Protein AF-A0A970PAF1-F1 (afdb_monomer_lite)

Secondary structure (DSSP, 8-state):
-------------------PPPP-SSSTT---EETTEETTEEEEPPTT---EEEEEES--SSSSEEEEEEESS--SS-EEEEE-TTS--BB-TTSEEEEEEEEEEEEEEEEEEEEEEEE-PPPTT-SS--EEEEEEEEEEEEEEEEEEEEEEEEPPSS--EEEEEEEEESSEEEEEEEEEEEE-BPPPPPPPEEE-GGG--EEES-EEEEETTEEEEEPPTT-S-EEEEEE--SPSEEEEEEEEEE--SSS-EEEEEEETTEEEEEEEE---TTS---TT-EEEEEEEEEEE-TT-EEEEEEE--TT---EEEEEEEEEEE---SPPPPTTTSPPPPS-----SHHHHHHHHHHHHHHHHHHHHHHHHHHHHHHHT--SHHHHHHHHHHHHHHHHHHH-S-GGGS------EEEEEEE-SSEEEEEEEEEEETTEEEEEEEEEESSSPSS--EEEEPP-S-TTGGGSHHHHHHHHHHHHTT-EEEEEPPTTSGGGPPPSS--GGGGGGS----

Structure (mmCIF, N/CA/C/O backbone):
data_AF-A0A970PAF1-F1
#
_entry.id   AF-A0A970PAF1-F1
#
loop_
_atom_site.group_PDB
_atom_site.id
_atom_site.type_symbol
_atom_site.label_atom_id
_atom_site.label_alt_id
_atom_site.label_comp_id
_atom_site.label_asym_id
_atom_site.label_entity_id
_atom_site.label_seq_id
_atom_site.pdbx_PDB_ins_code
_atom_site.Cartn_x
_atom_site.Cartn_y
_atom_site.Cartn_z
_atom_site.occupancy
_atom_site.B_iso_or_equiv
_atom_site.auth_seq_id
_atom_site.auth_comp_id
_atom_site.auth_asym_id
_atom_site.auth_atom_id
_atom_site.pdbx_PDB_model_num
ATOM 1 N N . MET A 1 1 ? -31.181 55.562 -46.066 1.00 35.09 1 MET A N 1
ATOM 2 C CA . MET A 1 1 ? -31.721 56.256 -44.875 1.00 35.09 1 MET A CA 1
ATOM 3 C C . MET A 1 1 ? -31.816 55.225 -43.765 1.00 35.09 1 MET A C 1
ATOM 5 O O . MET A 1 1 ? -32.251 54.121 -44.051 1.00 35.09 1 MET A O 1
ATOM 9 N N . LEU A 1 2 ? -31.277 55.556 -42.592 1.00 33.41 2 LEU A N 1
ATOM 10 C CA . LEU A 1 2 ? -30.880 54.655 -41.505 1.00 33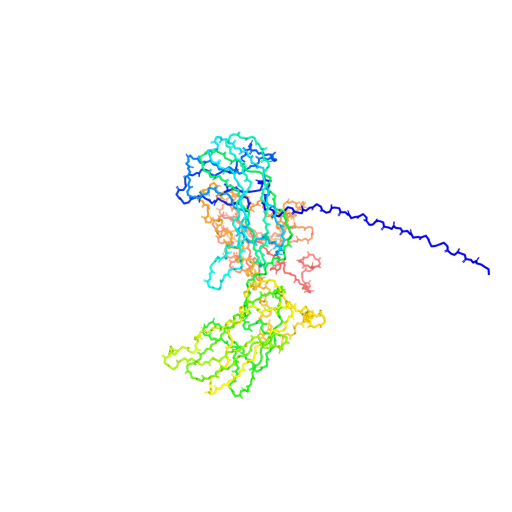.41 2 LEU A CA 1
ATOM 11 C C . LEU A 1 2 ? -31.911 53.567 -41.145 1.00 33.41 2 LEU A C 1
ATOM 13 O O . LEU A 1 2 ? -33.061 53.886 -40.860 1.00 33.41 2 LEU A O 1
ATOM 17 N N . LEU A 1 3 ? -31.452 52.315 -41.040 1.00 27.91 3 LEU A N 1
ATOM 18 C CA . LEU A 1 3 ? -32.060 51.305 -40.171 1.00 27.91 3 LEU A CA 1
ATOM 19 C C . LEU A 1 3 ? -31.086 51.040 -39.018 1.00 27.91 3 LEU A C 1
ATOM 21 O O . LEU A 1 3 ? -30.041 50.420 -39.203 1.00 27.91 3 LEU A O 1
ATOM 25 N N . SER A 1 4 ? -31.424 51.557 -37.841 1.00 29.50 4 SER A N 1
ATOM 26 C CA . SER A 1 4 ? -30.737 51.264 -36.586 1.00 29.50 4 SER A CA 1
ATOM 27 C C . SER A 1 4 ? -31.161 49.876 -36.101 1.00 29.50 4 SER A C 1
ATOM 29 O O . SER A 1 4 ? -32.303 49.697 -35.680 1.00 29.50 4 SER A O 1
ATOM 31 N N . LEU A 1 5 ? -30.259 48.893 -36.167 1.00 28.88 5 LEU A N 1
ATOM 32 C CA . LEU A 1 5 ? -30.420 47.621 -35.462 1.00 28.88 5 LEU A CA 1
ATOM 33 C C . LEU A 1 5 ? -30.084 47.835 -33.981 1.00 28.88 5 LEU A C 1
ATOM 35 O O . LEU A 1 5 ? -28.961 48.191 -33.631 1.00 28.88 5 LEU A O 1
ATOM 39 N N . ILE A 1 6 ? -31.070 47.609 -33.118 1.00 31.86 6 ILE A N 1
ATOM 40 C CA . ILE A 1 6 ? -30.906 47.542 -31.666 1.00 31.86 6 ILE A CA 1
ATOM 41 C C . ILE A 1 6 ? -30.311 46.165 -31.342 1.00 31.86 6 ILE A C 1
ATOM 43 O O . ILE A 1 6 ? -30.989 45.151 -31.494 1.00 31.86 6 ILE A O 1
ATOM 47 N N . LEU A 1 7 ? -29.046 46.120 -30.912 1.00 28.12 7 LEU A N 1
ATOM 48 C CA . LEU A 1 7 ? -28.458 44.934 -30.286 1.00 28.12 7 LEU A CA 1
ATOM 49 C C . LEU A 1 7 ? -28.877 44.912 -28.810 1.00 28.12 7 LEU A C 1
ATOM 51 O O . LEU A 1 7 ? -28.454 45.758 -28.024 1.00 28.12 7 LEU A O 1
ATOM 55 N N . ILE A 1 8 ? -29.713 43.946 -28.435 1.00 32.09 8 ILE A N 1
ATOM 56 C CA . ILE A 1 8 ? -29.994 43.622 -27.035 1.00 32.09 8 ILE A CA 1
ATOM 57 C C . ILE A 1 8 ? -28.839 42.744 -26.548 1.00 32.09 8 ILE A C 1
ATOM 59 O O . ILE A 1 8 ? -28.762 41.566 -26.890 1.00 32.09 8 ILE A O 1
ATOM 63 N N . ALA A 1 9 ? -27.920 43.323 -25.777 1.00 30.41 9 ALA A N 1
ATOM 64 C CA . ALA A 1 9 ? -26.940 42.559 -25.018 1.00 30.41 9 ALA A CA 1
ATOM 65 C C . ALA A 1 9 ? -27.649 41.937 -23.804 1.00 30.41 9 ALA A C 1
ATOM 67 O O . ALA A 1 9 ? -27.965 42.625 -22.835 1.00 30.41 9 ALA A O 1
ATOM 68 N N . ALA A 1 10 ? -27.943 40.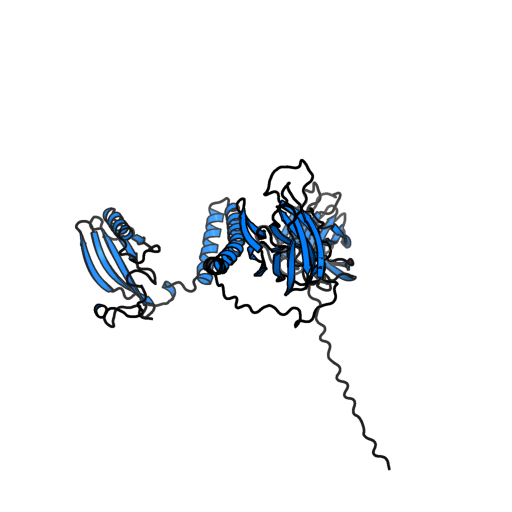639 -23.876 1.00 31.59 10 ALA A N 1
ATOM 69 C CA . ALA A 1 10 ? -28.360 39.865 -22.717 1.00 31.59 10 ALA A CA 1
ATOM 70 C C . ALA A 1 10 ? -27.118 39.563 -21.865 1.00 31.59 10 ALA A C 1
ATOM 72 O O . ALA A 1 10 ? -26.322 38.688 -22.204 1.00 31.59 10 ALA A O 1
ATOM 73 N N . CYS A 1 11 ? -26.934 40.305 -20.773 1.00 28.05 11 CYS A N 1
ATOM 74 C CA . CYS A 1 11 ? -26.001 39.925 -19.718 1.00 28.05 11 CYS A CA 1
ATOM 75 C C . CYS A 1 11 ? -26.551 38.679 -19.017 1.00 28.05 11 CYS A C 1
ATOM 77 O O . CYS A 1 11 ? -27.437 38.778 -18.171 1.00 28.05 11 CYS A O 1
ATOM 79 N N . VAL A 1 12 ? -26.034 37.506 -19.375 1.00 34.06 12 VAL A N 1
ATOM 80 C CA . VAL A 1 12 ? -26.162 36.312 -18.540 1.00 34.06 12 VAL A CA 1
ATOM 81 C C . VAL A 1 12 ? -25.125 36.466 -17.432 1.00 34.06 12 VAL A C 1
ATOM 83 O O . VAL A 1 12 ? -23.941 36.209 -17.639 1.00 34.06 12 VAL A O 1
ATOM 86 N N . ALA A 1 13 ? -25.553 36.971 -16.276 1.00 34.78 13 ALA A N 1
ATOM 87 C CA . ALA A 1 13 ? -24.777 36.819 -15.056 1.00 34.78 13 ALA A CA 1
ATOM 88 C C . ALA A 1 13 ? -24.751 35.319 -14.743 1.00 34.78 13 ALA A C 1
ATOM 90 O O . ALA A 1 13 ? -25.791 34.724 -14.464 1.00 34.78 13 ALA A O 1
ATOM 91 N N . ALA A 1 14 ? -23.584 34.696 -14.885 1.00 35.47 14 ALA A N 1
ATOM 92 C CA . ALA A 1 14 ? -23.365 33.362 -14.361 1.00 35.47 14 ALA A CA 1
ATOM 93 C C . ALA A 1 14 ? -23.432 33.464 -12.834 1.00 35.47 14 ALA A C 1
ATOM 95 O O . ALA A 1 14 ? -22.587 34.121 -12.225 1.00 35.47 14 ALA A O 1
ATOM 96 N N . ASP A 1 15 ? -24.453 32.855 -12.232 1.00 36.78 15 ASP A N 1
ATOM 97 C CA . ASP A 1 15 ? -24.462 32.569 -10.801 1.00 36.78 15 ASP A CA 1
ATOM 98 C C . ASP A 1 15 ? -23.260 31.664 -10.517 1.00 36.78 15 ASP A C 1
ATOM 100 O O . ASP A 1 15 ? -23.270 30.466 -10.808 1.00 36.78 15 ASP A O 1
ATOM 104 N N . ALA A 1 16 ? -22.185 32.250 -9.995 1.00 40.53 16 ALA A N 1
ATOM 105 C CA . ALA A 1 16 ? -21.114 31.485 -9.391 1.00 40.53 16 ALA A CA 1
ATOM 106 C C . ALA A 1 16 ? -21.696 30.846 -8.126 1.00 40.53 16 ALA A C 1
ATOM 108 O O . ALA A 1 16 ? -21.887 31.521 -7.114 1.00 40.53 16 ALA A O 1
ATOM 109 N N . GLN A 1 17 ? -22.020 29.552 -8.190 1.00 39.22 17 GLN A N 1
ATOM 110 C CA . GLN A 1 17 ? -22.226 28.759 -6.985 1.00 39.22 17 GLN A CA 1
ATOM 111 C C . GLN A 1 17 ? -20.985 28.937 -6.109 1.00 39.22 17 GLN A C 1
ATOM 113 O O . GLN A 1 17 ? -19.881 28.559 -6.500 1.00 39.22 17 GLN A O 1
ATOM 118 N N . VAL A 1 18 ? -21.166 29.543 -4.937 1.00 43.44 18 VAL A N 1
ATOM 119 C CA . VAL A 1 18 ? -20.154 29.551 -3.884 1.00 43.44 18 VAL A CA 1
ATOM 120 C C . VAL A 1 18 ? -20.000 28.099 -3.447 1.00 43.44 18 VAL A C 1
ATOM 122 O O . VAL A 1 18 ? -20.829 27.574 -2.710 1.00 43.44 18 VAL A O 1
ATOM 125 N N . VAL A 1 19 ? -18.996 27.415 -3.991 1.00 50.31 19 VAL A N 1
ATOM 126 C CA . VAL A 1 19 ? -18.587 26.097 -3.509 1.00 50.31 19 VAL A CA 1
ATOM 127 C C . VAL A 1 19 ? -17.998 26.334 -2.126 1.00 50.31 19 VAL A C 1
ATOM 129 O O . VAL A 1 19 ? -16.992 27.034 -2.004 1.00 50.31 19 VAL A O 1
ATOM 132 N N . GLU A 1 20 ? -18.652 25.825 -1.082 1.00 60.81 20 GLU A N 1
ATOM 133 C CA . GLU A 1 20 ? -18.074 25.898 0.257 1.00 60.81 20 GLU A CA 1
ATOM 134 C C . GLU A 1 20 ? -16.728 25.161 0.262 1.00 60.81 20 GLU A C 1
ATOM 136 O O . GLU A 1 20 ? -16.630 24.058 -0.290 1.00 60.81 20 GLU A O 1
ATOM 141 N N . PRO A 1 21 ? -15.673 25.768 0.827 1.00 73.19 21 PRO A N 1
ATOM 142 C CA . PRO A 1 21 ? -14.362 25.149 0.851 1.00 73.19 21 PRO A CA 1
ATOM 143 C C . PRO A 1 21 ? -14.416 23.831 1.635 1.00 73.19 21 PRO A C 1
ATOM 145 O O . PRO A 1 21 ? -14.921 23.768 2.753 1.00 73.19 21 PRO A O 1
ATOM 148 N N . GLN A 1 22 ? -13.901 22.763 1.027 1.00 87.56 22 GLN A N 1
ATOM 149 C CA . GLN A 1 22 ? -13.866 21.433 1.627 1.00 87.56 22 GLN A CA 1
ATOM 150 C C . GLN A 1 22 ? -12.926 21.415 2.841 1.00 87.56 22 GLN A C 1
ATOM 152 O O . GLN A 1 22 ? -11.765 21.805 2.733 1.00 87.56 22 GLN A O 1
ATOM 157 N N . ASN A 1 23 ? -13.401 20.893 3.975 1.00 93.44 23 ASN A N 1
ATOM 158 C CA . ASN A 1 23 ? -12.548 20.619 5.129 1.00 93.44 23 ASN A CA 1
ATOM 159 C C . ASN A 1 23 ? -11.647 19.403 4.855 1.00 93.44 23 ASN A C 1
ATOM 161 O O . ASN A 1 23 ? -12.138 18.301 4.605 1.00 93.44 23 ASN A O 1
ATOM 165 N N . LEU A 1 24 ? -10.332 19.611 4.917 1.00 92.81 24 LEU A N 1
ATOM 166 C CA . LEU A 1 24 ? -9.303 18.600 4.664 1.00 92.81 24 LEU A CA 1
ATOM 167 C C . LEU A 1 24 ? -8.812 17.901 5.940 1.00 92.81 24 LEU A C 1
ATOM 169 O O . LEU A 1 24 ? -8.010 16.971 5.855 1.00 92.81 24 LEU A O 1
ATOM 173 N N . ALA A 1 25 ? -9.252 18.337 7.124 1.00 92.00 25 ALA A N 1
ATOM 174 C CA . ALA A 1 25 ? -8.887 17.686 8.376 1.00 92.00 25 ALA A CA 1
ATOM 175 C C . ALA A 1 25 ? -9.550 16.296 8.465 1.00 92.00 25 ALA A C 1
ATOM 177 O O . ALA A 1 25 ? -10.761 16.178 8.256 1.00 92.00 25 ALA A O 1
ATOM 178 N N . PRO A 1 26 ? -8.798 15.230 8.789 1.00 85.62 26 PRO A N 1
ATOM 179 C CA . PRO A 1 26 ? -9.367 13.900 8.926 1.00 85.62 26 PRO A CA 1
ATOM 180 C C . PRO A 1 26 ? -10.181 13.825 10.218 1.00 85.62 26 PRO A C 1
ATOM 182 O O . PRO A 1 26 ? -9.762 14.376 11.231 1.00 85.62 26 PRO A O 1
ATOM 185 N N . ASN A 1 27 ? -11.317 13.120 10.200 1.00 88.81 27 ASN A N 1
ATOM 186 C CA . ASN A 1 27 ? -12.163 12.899 11.384 1.00 88.81 27 ASN A CA 1
ATOM 187 C C . ASN A 1 27 ? -12.368 14.171 12.253 1.00 88.81 27 ASN A C 1
ATOM 189 O O . ASN A 1 27 ? -12.032 14.167 13.437 1.00 88.81 27 ASN A O 1
ATOM 193 N N . PRO A 1 28 ? -12.864 15.278 11.666 1.00 91.56 28 PRO A N 1
ATOM 194 C CA . PRO A 1 28 ? -12.757 16.619 12.249 1.00 91.56 28 PRO A CA 1
ATOM 195 C C . PRO A 1 28 ? -13.546 16.819 13.551 1.00 91.56 28 PRO A C 1
ATOM 197 O O . PRO A 1 28 ? -13.142 17.631 14.377 1.00 91.56 28 PRO A O 1
ATOM 200 N N . SER A 1 29 ? -14.647 16.084 13.734 1.00 91.38 29 SER A N 1
ATOM 201 C CA . SER A 1 29 ? -15.485 16.103 14.945 1.00 91.38 29 SER A CA 1
ATOM 202 C C . SER A 1 29 ? -15.212 14.926 15.888 1.00 91.38 29 SER A C 1
ATOM 204 O O . SER A 1 29 ? -15.973 14.681 16.813 1.00 91.38 29 SER A O 1
ATOM 206 N N . PHE A 1 30 ? -14.200 14.103 15.595 1.00 95.06 30 PHE A N 1
ATOM 207 C CA . PHE A 1 30 ? -13.780 12.979 16.440 1.00 95.06 30 PHE A CA 1
ATOM 208 C C . PHE A 1 30 ? -14.848 11.916 16.746 1.00 95.06 30 PHE A C 1
ATOM 210 O O . PHE A 1 30 ? -14.693 11.148 17.690 1.00 95.06 30 PHE A O 1
ATOM 217 N N . GLU A 1 31 ? -15.914 11.809 15.952 1.00 90.75 31 GLU A N 1
ATOM 218 C CA . GLU A 1 31 ? -16.998 10.841 16.198 1.00 90.75 31 GLU A CA 1
ATOM 219 C C . GLU A 1 31 ? -16.647 9.414 15.752 1.00 90.75 31 GLU A C 1
ATOM 221 O O . GLU A 1 31 ? -17.333 8.453 16.110 1.00 90.75 31 GLU A O 1
ATOM 226 N N . HIS A 1 32 ? -15.579 9.258 14.968 1.00 78.25 32 HIS A N 1
ATOM 227 C CA . HIS A 1 32 ? -15.126 7.968 14.460 1.00 78.25 32 HIS A CA 1
ATOM 228 C C . HIS A 1 32 ? -13.860 7.506 15.181 1.00 78.25 32 HIS A C 1
ATOM 230 O O . HIS A 1 32 ? -12.921 8.274 15.384 1.00 78.25 32 HIS A O 1
ATOM 236 N N . GLY A 1 33 ? -13.817 6.234 15.553 1.00 70.75 33 GLY A N 1
ATOM 237 C CA . GLY A 1 33 ? -12.705 5.655 16.291 1.00 70.75 33 GLY A CA 1
ATOM 238 C C . GLY A 1 33 ? -13.007 4.237 16.739 1.00 70.75 33 GLY A C 1
ATOM 239 O O . GLY A 1 33 ? -14.072 3.684 16.450 1.00 70.75 33 GLY A O 1
ATOM 240 N N . ASP A 1 34 ? -12.057 3.653 17.452 1.00 67.56 34 ASP A N 1
ATOM 241 C CA . ASP A 1 34 ? -12.198 2.349 18.083 1.00 67.56 34 ASP A CA 1
ATOM 242 C C . ASP A 1 34 ? -11.792 2.421 19.564 1.00 67.56 34 ASP A C 1
ATOM 244 O O . ASP A 1 34 ? -11.600 3.495 20.134 1.00 67.56 34 ASP A O 1
ATOM 248 N N . ARG A 1 35 ? -11.675 1.269 20.229 1.00 64.75 35 ARG A N 1
ATOM 249 C CA . ARG A 1 35 ? -11.321 1.216 21.657 1.00 64.75 35 ARG A CA 1
ATOM 250 C C . ARG A 1 35 ? -9.945 1.810 21.995 1.00 64.75 35 ARG A C 1
ATOM 252 O O . ARG A 1 35 ? -9.664 2.001 23.172 1.00 64.75 35 ARG A O 1
ATOM 259 N N . TYR A 1 36 ? -9.086 2.035 21.003 1.00 68.25 36 TYR A N 1
ATOM 260 C CA . TYR A 1 36 ? -7.752 2.603 21.172 1.00 68.25 36 TYR A CA 1
ATOM 261 C C . TYR A 1 36 ? -7.722 4.120 20.963 1.00 68.25 36 TYR A C 1
ATOM 263 O O . TYR A 1 36 ? -6.710 4.739 21.286 1.00 68.25 36 TYR A O 1
ATOM 271 N N . GLY A 1 37 ? -8.808 4.722 20.466 1.00 78.44 37 GLY A N 1
ATOM 272 C CA . GLY A 1 37 ? -8.916 6.166 20.295 1.00 78.44 37 GLY A CA 1
ATOM 273 C C . GLY A 1 37 ? -9.568 6.594 18.975 1.00 78.44 37 GLY A C 1
ATOM 274 O O . GLY A 1 37 ? -10.166 5.776 18.268 1.00 78.44 37 GLY A O 1
ATOM 275 N N . PRO A 1 38 ? -9.463 7.890 18.637 1.00 85.12 38 PRO A N 1
ATOM 276 C CA . PRO A 1 38 ? -10.045 8.463 17.428 1.00 85.12 38 PRO A CA 1
ATOM 277 C C . PRO A 1 38 ? -9.339 7.940 16.170 1.00 85.12 38 PRO A C 1
ATOM 279 O O . PRO A 1 38 ? -8.114 7.830 16.115 1.00 85.12 38 PRO A O 1
ATOM 282 N N . SER A 1 39 ? -10.093 7.673 15.104 1.00 78.00 39 SER A N 1
ATOM 283 C CA . SER A 1 39 ? -9.499 7.357 13.802 1.00 78.00 39 SER A CA 1
ATOM 284 C C . SER A 1 39 ? -8.684 8.544 13.277 1.00 78.00 39 SER A C 1
ATOM 286 O O . SER A 1 39 ? -9.114 9.692 13.398 1.00 78.00 39 SER A O 1
ATOM 288 N N . SER A 1 40 ? -7.532 8.257 12.663 1.00 82.25 40 SER A N 1
ATOM 289 C CA . SER A 1 40 ? -6.645 9.229 11.995 1.00 82.25 40 SER A CA 1
ATOM 290 C C . SER A 1 40 ? -5.998 10.294 12.889 1.00 82.25 40 SER A C 1
ATOM 292 O O . SER A 1 40 ? -5.332 11.186 12.363 1.00 82.25 40 SER A O 1
ATOM 294 N N . TRP A 1 41 ? -6.135 10.179 14.213 1.00 89.56 41 TRP A N 1
ATOM 295 C CA . TRP A 1 41 ? -5.477 11.040 15.193 1.00 89.56 41 TRP A CA 1
ATOM 296 C C . TRP A 1 41 ? -4.712 10.202 16.215 1.00 89.56 41 TRP A C 1
ATOM 298 O O . TRP A 1 41 ? -5.221 9.212 16.729 1.00 89.56 41 TRP A O 1
ATOM 308 N N . GLU A 1 42 ? -3.484 10.602 16.529 1.00 91.44 42 GLU A N 1
ATOM 309 C CA . GLU A 1 42 ? -2.641 9.918 17.515 1.00 91.44 42 GLU A CA 1
ATOM 310 C C . GLU A 1 42 ? -2.038 10.899 18.521 1.00 91.44 42 GLU A C 1
ATOM 312 O O . GLU A 1 42 ? -1.903 12.098 18.254 1.00 91.44 42 GLU A O 1
ATOM 317 N N . THR A 1 43 ? -1.650 10.380 19.681 1.00 93.94 43 THR A N 1
ATOM 318 C CA . THR A 1 43 ? -1.017 11.167 20.736 1.00 93.94 43 THR A CA 1
ATOM 319 C C . THR A 1 43 ? 0.468 11.388 20.444 1.00 93.94 43 THR A C 1
ATOM 321 O O . THR A 1 43 ? 1.179 10.542 19.893 1.00 93.94 43 THR A O 1
ATOM 324 N N . ARG A 1 44 ? 0.955 12.570 20.809 1.00 94.25 44 ARG A N 1
ATOM 325 C CA . ARG A 1 44 ? 2.348 13.010 20.704 1.00 94.25 44 ARG A CA 1
ATOM 326 C C . ARG A 1 44 ? 2.739 13.709 22.007 1.00 94.25 44 ARG A C 1
ATOM 328 O O . ARG A 1 44 ? 2.828 14.941 22.027 1.00 94.25 44 ARG A O 1
ATOM 335 N N . PRO A 1 45 ? 2.950 12.934 23.088 1.00 92.06 45 PRO A N 1
ATOM 336 C CA . PRO A 1 45 ? 3.409 13.486 24.352 1.00 92.06 45 PRO A CA 1
ATOM 337 C C . PRO A 1 45 ? 4.790 14.127 24.195 1.00 92.06 45 PRO A C 1
ATOM 339 O O . PRO A 1 45 ? 5.615 13.685 23.384 1.00 92.06 45 PRO A O 1
ATOM 342 N N . ALA A 1 46 ? 5.053 15.174 24.970 1.00 91.69 46 ALA A N 1
ATOM 343 C CA . ALA A 1 46 ? 6.388 15.743 25.075 1.00 91.69 46 ALA A CA 1
ATOM 344 C C . ALA A 1 46 ? 7.369 14.713 25.679 1.00 91.69 46 ALA A C 1
ATOM 346 O O . ALA A 1 46 ? 6.954 13.835 26.438 1.00 91.69 46 ALA A O 1
ATOM 347 N N . PRO A 1 47 ? 8.680 14.774 25.373 1.00 88.69 47 PRO A N 1
ATOM 348 C CA . PRO A 1 47 ? 9.656 13.876 25.982 1.00 88.69 47 PRO A CA 1
ATOM 349 C C . PRO A 1 47 ? 9.604 13.942 27.514 1.00 88.69 47 PRO A C 1
ATOM 351 O O . PRO A 1 47 ? 9.826 15.002 28.094 1.00 88.69 47 PRO A O 1
ATOM 354 N N . GLY A 1 48 ? 9.325 12.803 28.153 1.00 88.50 48 GLY A N 1
ATOM 355 C CA . GLY A 1 48 ? 9.182 12.702 29.611 1.00 88.50 48 GLY A CA 1
ATOM 356 C C . GLY A 1 48 ? 7.811 13.112 30.158 1.00 88.50 48 GLY A C 1
ATOM 357 O O . GLY A 1 48 ? 7.640 13.092 31.372 1.00 88.50 48 GLY A O 1
ATOM 358 N N . SER A 1 49 ? 6.853 13.453 29.292 1.00 92.12 49 SER A N 1
ATOM 359 C CA . SER A 1 49 ? 5.489 13.774 29.703 1.00 92.12 49 SER A CA 1
ATOM 360 C C . SER A 1 49 ? 4.761 12.556 30.261 1.00 92.12 49 SER A C 1
ATOM 362 O O . SER A 1 49 ? 4.840 11.456 29.706 1.00 92.12 49 SER A O 1
ATOM 364 N N . ILE A 1 50 ? 4.047 12.784 31.361 1.00 92.69 50 ILE A N 1
ATOM 365 C CA . ILE A 1 50 ? 3.112 11.838 31.980 1.00 92.69 50 ILE A CA 1
ATOM 366 C C . ILE A 1 50 ? 1.656 12.299 31.824 1.00 92.69 50 ILE A C 1
ATOM 368 O O . ILE A 1 50 ? 0.774 11.761 32.488 1.00 92.69 50 ILE A O 1
ATOM 372 N N . SER A 1 51 ? 1.416 13.295 30.967 1.00 94.06 51 SER A N 1
ATOM 373 C CA . SER A 1 51 ? 0.093 13.858 30.710 1.00 94.06 51 SER A CA 1
ATOM 374 C C . SER A 1 51 ? -0.896 12.805 30.227 1.00 94.06 51 SER A C 1
ATOM 376 O O . SER A 1 51 ? -0.562 11.884 29.476 1.00 94.06 51 SER A O 1
ATOM 378 N N . GLU A 1 52 ? -2.148 12.984 30.622 1.00 95.88 52 GLU A N 1
ATOM 379 C CA . GLU A 1 52 ? -3.253 12.132 30.220 1.00 95.88 52 GLU A CA 1
ATOM 380 C C . GLU A 1 52 ? -3.838 12.632 28.895 1.00 95.88 52 GLU A C 1
ATOM 382 O O . GLU A 1 52 ? -4.111 13.820 28.705 1.00 95.88 52 GLU A O 1
ATOM 387 N N . PHE A 1 53 ? -4.044 11.701 27.966 1.00 97.25 53 PHE A N 1
ATOM 388 C CA . PHE A 1 53 ? -4.692 11.942 26.683 1.00 97.25 53 PHE A CA 1
ATOM 389 C C . PHE A 1 53 ? -5.933 11.067 26.610 1.00 97.25 53 PHE A C 1
ATOM 391 O O . PHE A 1 53 ? -5.836 9.850 26.775 1.00 97.25 53 PHE A O 1
ATOM 398 N N . GLU A 1 54 ? -7.088 11.661 26.324 1.00 96.06 54 GLU A N 1
ATOM 399 C CA . GLU A 1 54 ? -8.346 10.917 26.309 1.00 96.06 54 GLU A CA 1
ATOM 400 C C . GLU A 1 54 ? -9.221 11.295 25.112 1.00 96.06 54 GLU A C 1
ATOM 402 O O . GLU A 1 54 ? -9.313 12.458 24.720 1.00 96.06 54 GLU A O 1
ATOM 407 N N . TRP A 1 55 ? -9.882 10.289 24.537 1.00 95.06 55 TRP A N 1
ATOM 408 C CA . TRP A 1 55 ? -10.968 10.460 23.574 1.00 95.06 55 TRP A CA 1
ATOM 409 C C . TRP A 1 55 ? -12.305 10.474 24.318 1.00 95.06 55 TRP A C 1
ATOM 411 O O . TRP A 1 55 ? -12.989 9.453 24.453 1.00 95.06 55 TRP A O 1
ATOM 421 N N . VAL A 1 56 ? -12.623 11.640 24.869 1.00 95.44 56 VAL A N 1
ATOM 422 C CA . VAL A 1 56 ? -13.662 11.818 25.888 1.00 95.44 56 VAL A CA 1
ATOM 423 C C . VAL A 1 56 ? -15.049 11.720 25.266 1.00 95.44 56 VAL A C 1
ATOM 425 O O . VAL A 1 56 ? -15.277 12.251 24.185 1.00 95.44 56 VAL A O 1
ATOM 428 N N . GLU A 1 57 ? -15.992 11.077 25.960 1.00 93.56 57 GLU A N 1
ATOM 429 C CA . GLU A 1 57 ? -17.427 11.125 25.647 1.00 93.56 57 GLU A CA 1
ATOM 430 C C . GLU A 1 57 ? -18.164 12.057 26.619 1.00 93.56 57 GLU A C 1
ATOM 432 O O . GLU A 1 57 ? -17.922 12.027 27.823 1.00 93.56 57 GLU A O 1
ATOM 437 N N . GLY A 1 58 ? -19.092 12.872 26.112 1.00 90.75 58 GLY A N 1
ATOM 438 C CA . GLY A 1 58 ? -19.961 13.734 26.925 1.00 90.75 58 GLY A CA 1
ATOM 439 C C . GLY A 1 58 ? -19.424 15.144 27.196 1.00 90.75 58 GLY A C 1
ATOM 440 O O . GLY A 1 58 ? -20.180 15.993 27.667 1.00 90.75 58 GLY A O 1
ATOM 441 N N . ILE A 1 59 ? -18.167 15.425 26.845 1.00 94.94 59 ILE A N 1
ATOM 442 C CA . ILE A 1 59 ? -17.614 16.781 26.761 1.00 94.94 59 ILE A CA 1
ATOM 443 C C . ILE A 1 59 ? -17.241 17.004 25.301 1.00 94.94 59 ILE A C 1
ATOM 445 O O . ILE A 1 59 ? -16.194 16.555 24.864 1.00 94.94 59 ILE A O 1
ATOM 449 N N . ALA A 1 60 ? -18.123 17.648 24.544 1.00 96.56 60 ALA A N 1
ATOM 450 C CA . ALA A 1 60 ? -17.922 17.931 23.126 1.00 96.56 60 ALA A CA 1
ATOM 451 C C . ALA A 1 60 ? -18.589 19.261 22.760 1.00 96.56 60 ALA A C 1
ATOM 453 O O . ALA A 1 60 ? -19.483 19.734 23.474 1.00 96.56 60 ALA A O 1
ATOM 454 N N . ARG A 1 61 ? -18.143 19.884 21.671 1.00 97.25 61 ARG A N 1
ATOM 455 C CA . ARG A 1 61 ? -18.784 21.070 21.101 1.00 97.25 61 ARG A CA 1
ATOM 456 C C . ARG A 1 61 ? -19.898 20.658 20.147 1.00 97.25 61 ARG A C 1
ATOM 458 O O . ARG A 1 61 ? -20.990 21.224 20.216 1.00 97.25 61 ARG A O 1
ATOM 465 N N . THR A 1 62 ? -19.634 19.682 19.278 1.00 94.00 62 THR A N 1
ATOM 466 C CA . THR A 1 62 ? -20.658 18.991 18.486 1.00 94.00 62 THR A CA 1
ATOM 467 C C . THR A 1 62 ? -20.566 17.487 18.680 1.00 94.00 62 THR A C 1
ATOM 469 O O . THR A 1 62 ? -19.592 16.973 19.207 1.00 94.00 62 THR A O 1
ATOM 472 N N . GLY A 1 63 ? -21.627 16.765 18.318 1.00 93.88 63 GLY A N 1
ATOM 473 C CA . GLY A 1 63 ? -21.644 15.318 18.498 1.00 93.88 63 GLY A CA 1
ATOM 474 C C . GLY A 1 63 ? -21.562 14.916 19.972 1.00 93.88 63 GLY A C 1
ATOM 475 O O . GLY A 1 63 ? -22.301 15.435 20.814 1.00 93.88 63 GLY A O 1
ATOM 476 N N . ARG A 1 64 ? -20.725 13.923 20.262 1.00 94.00 64 ARG A N 1
ATOM 477 C CA . ARG A 1 64 ? -20.586 13.285 21.575 1.00 94.00 64 ARG A CA 1
ATOM 478 C C . ARG A 1 64 ? -19.142 13.196 22.050 1.00 94.00 64 ARG A C 1
ATOM 480 O O . ARG A 1 64 ? -18.955 12.928 23.239 1.00 94.00 64 ARG A O 1
ATOM 487 N N . ARG A 1 65 ? -18.153 13.362 21.170 1.00 95.12 65 ARG A N 1
ATOM 488 C CA . ARG A 1 65 ? -16.742 13.093 21.448 1.00 95.12 65 ARG A CA 1
ATOM 489 C C . ARG A 1 65 ? -15.861 14.325 21.255 1.00 95.12 65 ARG A C 1
ATOM 491 O O . ARG A 1 65 ? -16.136 15.166 20.417 1.00 95.12 65 ARG A O 1
ATOM 498 N N . SER A 1 66 ? -14.764 14.400 22.005 1.00 98.25 66 SER A N 1
ATOM 499 C CA . SER A 1 66 ? -13.692 15.378 21.776 1.00 98.25 66 SER A CA 1
ATOM 500 C C . SER A 1 66 ? -12.331 14.799 22.173 1.00 98.25 66 SER A C 1
ATOM 502 O O . SER A 1 66 ? -12.249 13.726 22.777 1.00 98.25 66 SER A O 1
ATOM 504 N N . LEU A 1 67 ? -11.246 15.514 21.870 1.00 98.38 67 LEU A N 1
ATOM 505 C CA . LEU A 1 67 ? -9.900 15.150 22.331 1.00 98.38 67 LEU A CA 1
ATOM 506 C C . LEU A 1 67 ? -9.528 15.939 23.580 1.00 98.38 67 LEU A C 1
ATOM 508 O O . LEU A 1 67 ? -9.675 17.155 23.575 1.00 98.38 67 LEU A O 1
ATOM 512 N N . LEU A 1 68 ? -9.022 15.273 24.616 1.00 98.44 68 LEU A N 1
ATOM 513 C CA . LEU A 1 68 ? -8.509 15.882 25.845 1.00 98.44 68 LEU A CA 1
ATOM 514 C C . LEU A 1 68 ? -6.987 15.753 25.919 1.00 98.44 68 LEU A C 1
ATOM 516 O O . LEU A 1 68 ? -6.414 14.729 25.535 1.00 98.44 68 LEU A O 1
ATOM 520 N N . ILE A 1 69 ? -6.358 16.789 26.466 1.00 98.50 69 ILE A N 1
ATOM 521 C CA . ILE A 1 69 ? -5.027 16.746 27.067 1.00 98.50 69 ILE A CA 1
ATOM 522 C C . ILE A 1 69 ? -5.143 17.291 28.490 1.00 98.50 69 ILE A C 1
ATOM 524 O O . ILE A 1 69 ? -5.623 18.412 28.677 1.00 98.50 69 ILE A O 1
ATOM 528 N N . HIS A 1 70 ? -4.690 16.521 29.473 1.00 98.06 70 HIS A N 1
ATOM 529 C CA . HIS A 1 70 ? -4.581 16.931 30.868 1.00 98.06 70 HIS A CA 1
ATOM 530 C C . HIS A 1 70 ? -3.127 16.791 31.322 1.00 98.06 70 HIS A C 1
ATOM 532 O O . HIS A 1 70 ? -2.567 15.699 31.298 1.00 98.06 70 HIS A O 1
ATOM 538 N N . SER A 1 71 ? -2.516 17.908 31.711 1.00 96.69 71 SER A N 1
ATOM 539 C CA . SER A 1 71 ? -1.133 17.958 32.187 1.00 96.69 71 SER A CA 1
ATOM 540 C C . SER A 1 71 ? -1.069 18.553 33.589 1.00 96.69 71 SER A C 1
ATOM 542 O O . SER A 1 71 ? -1.731 19.552 33.871 1.00 96.69 71 SER A O 1
ATOM 544 N N . GLU A 1 72 ? -0.218 18.002 34.450 1.00 94.06 72 GLU A N 1
ATOM 545 C CA . GLU A 1 72 ? 0.096 18.590 35.760 1.00 94.06 72 GLU A CA 1
ATOM 546 C C . GLU A 1 72 ? 1.330 19.510 35.716 1.00 94.06 72 GLU A C 1
ATOM 548 O O . GLU A 1 72 ? 1.561 20.290 36.641 1.00 94.06 72 GLU A O 1
ATOM 553 N N . GLU A 1 73 ? 2.113 19.468 34.632 1.00 90.81 73 GLU A N 1
ATOM 554 C CA . GLU A 1 73 ? 3.410 20.143 34.520 1.00 90.81 73 GLU A CA 1
ATOM 555 C C . GLU A 1 73 ? 3.569 20.903 33.188 1.00 90.81 73 GLU A C 1
ATOM 557 O O . GLU A 1 73 ? 2.751 20.807 32.268 1.00 90.81 73 GLU A O 1
ATOM 562 N N . GLU A 1 74 ? 4.641 21.693 33.069 1.00 90.25 74 GLU A N 1
ATOM 563 C CA . GLU A 1 74 ? 5.077 22.259 31.789 1.00 90.25 74 GLU A CA 1
ATOM 564 C C . GLU A 1 74 ? 6.316 21.521 31.269 1.00 90.25 74 GLU A C 1
ATOM 566 O O . GLU A 1 74 ? 7.330 21.423 31.960 1.00 90.25 74 GLU A O 1
ATOM 571 N N . TYR A 1 75 ? 6.255 21.067 30.016 1.00 89.62 75 TYR A N 1
ATOM 572 C CA . TYR A 1 75 ? 7.352 20.383 29.333 1.00 89.62 75 TYR A CA 1
ATOM 573 C C . TYR A 1 75 ? 8.061 21.281 28.309 1.00 89.62 75 TYR A C 1
ATOM 575 O O . TYR A 1 75 ? 7.583 22.349 27.921 1.00 89.62 75 TYR A O 1
ATOM 583 N N . SER A 1 76 ? 9.232 20.830 27.847 1.00 84.06 76 SER A N 1
ATOM 584 C CA . SER A 1 76 ? 10.085 21.566 26.898 1.00 84.06 76 SER A CA 1
ATOM 585 C C . SER A 1 76 ? 9.423 21.813 25.538 1.00 84.06 76 SER A C 1
ATOM 587 O O . SER A 1 76 ? 9.718 22.808 24.875 1.00 84.06 76 SER A O 1
ATOM 589 N N . ILE A 1 77 ? 8.514 20.924 25.142 1.00 88.56 77 ILE A N 1
ATOM 590 C CA . ILE A 1 77 ? 7.602 21.077 24.010 1.00 88.56 77 ILE A CA 1
ATOM 591 C C . ILE A 1 77 ? 6.188 20.715 24.464 1.00 88.56 77 ILE A C 1
ATOM 593 O O . ILE A 1 77 ? 5.998 20.155 25.537 1.00 88.56 77 ILE A O 1
ATOM 597 N N . SER A 1 78 ? 5.195 21.030 23.645 1.00 93.19 78 SER A N 1
ATOM 598 C CA . SER A 1 78 ? 3.793 20.775 23.970 1.00 93.19 78 SER A CA 1
ATOM 599 C C . SER A 1 78 ? 3.394 19.311 23.825 1.00 93.19 78 SER A C 1
ATOM 601 O O . SER A 1 78 ? 3.810 18.632 22.878 1.00 93.19 78 SER A O 1
ATOM 603 N N . ASP A 1 79 ? 2.502 18.882 24.711 1.00 96.69 79 ASP A N 1
ATOM 604 C CA . ASP A 1 79 ? 1.693 17.682 24.546 1.00 96.69 79 ASP A CA 1
ATOM 605 C C . ASP A 1 79 ? 0.669 17.922 23.442 1.00 96.69 79 ASP A C 1
ATOM 607 O O . ASP A 1 79 ? 0.028 18.976 23.405 1.00 96.69 79 ASP A O 1
ATOM 611 N N . ARG A 1 80 ? 0.565 16.997 22.483 1.00 97.38 80 ARG A N 1
ATOM 612 C CA . ARG A 1 80 ? -0.209 17.230 21.257 1.00 97.38 80 ARG A CA 1
ATOM 613 C C . ARG A 1 80 ? -0.956 15.994 20.780 1.00 97.38 80 ARG A C 1
ATOM 615 O O . ARG A 1 80 ? -0.465 14.880 20.914 1.00 97.38 80 ARG A O 1
ATOM 622 N N . TRP A 1 81 ? -2.090 16.212 20.134 1.00 97.94 81 TRP A N 1
ATOM 623 C CA . TRP A 1 81 ? -2.697 15.264 19.205 1.00 97.94 81 TRP A CA 1
ATOM 624 C C . TRP A 1 81 ? -2.286 15.620 17.775 1.00 97.94 81 TRP A C 1
ATOM 626 O O . TRP A 1 81 ? -2.126 16.798 17.450 1.00 97.94 81 TRP A O 1
ATOM 636 N N . ARG A 1 82 ? -2.113 14.609 16.922 1.00 95.94 82 ARG A N 1
ATOM 637 C CA . ARG A 1 82 ? -1.654 14.758 15.536 1.00 95.94 82 ARG A CA 1
ATOM 638 C C . ARG A 1 82 ? -2.565 14.033 14.554 1.00 95.94 82 ARG A C 1
ATOM 640 O O . ARG A 1 82 ? -2.736 12.825 14.689 1.00 95.94 82 ARG A O 1
ATOM 647 N N . GLY A 1 83 ? -3.027 14.742 13.525 1.00 89.31 83 GLY A N 1
ATOM 648 C CA . GLY A 1 83 ? -3.684 14.177 12.344 1.00 89.31 83 GLY A CA 1
ATOM 649 C C . GLY A 1 83 ? -2.769 14.132 11.111 1.00 89.31 83 GLY A C 1
ATOM 650 O O . GLY A 1 83 ? -1.707 14.754 11.091 1.00 89.31 83 GLY A O 1
ATOM 651 N N . GLY A 1 84 ? -3.174 13.396 10.069 1.00 79.44 84 GLY A N 1
ATOM 652 C CA . GLY A 1 84 ? -2.513 13.406 8.748 1.00 79.44 84 GLY A CA 1
ATOM 653 C C . GLY A 1 84 ? -1.143 12.715 8.677 1.00 79.44 84 GLY A C 1
ATOM 654 O O . GLY A 1 84 ? -0.396 12.899 7.716 1.00 79.44 84 GLY A O 1
ATOM 655 N N . TYR A 1 85 ? -0.780 11.916 9.686 1.00 79.50 85 TYR A N 1
ATOM 656 C CA . TYR A 1 85 ? 0.504 11.200 9.732 1.00 79.50 85 TYR A CA 1
ATOM 657 C C . TYR A 1 85 ? 0.647 10.111 8.656 1.00 79.50 85 TYR A C 1
ATOM 659 O O . TYR A 1 85 ? 1.757 9.663 8.370 1.00 79.50 85 TYR A O 1
ATOM 667 N N . ASP A 1 86 ? -0.473 9.700 8.062 1.00 69.69 86 ASP A N 1
ATOM 668 C CA . ASP A 1 86 ? -0.564 8.783 6.926 1.00 69.69 86 ASP A CA 1
ATOM 669 C C . ASP A 1 86 ? -0.242 9.452 5.579 1.00 69.69 86 ASP A C 1
ATOM 671 O O . ASP A 1 86 ? -0.249 8.781 4.550 1.00 69.69 86 ASP A O 1
ATOM 675 N N . ARG A 1 87 ? 0.090 10.754 5.587 1.00 78.19 87 ARG A N 1
ATOM 676 C CA . ARG A 1 87 ? 0.467 11.554 4.409 1.00 78.19 87 ARG A CA 1
ATOM 677 C C . ARG A 1 87 ? -0.677 11.739 3.401 1.00 78.19 87 ARG A C 1
ATOM 679 O O . ARG A 1 87 ? -0.435 12.057 2.238 1.00 78.19 87 ARG A O 1
ATOM 686 N N . SER A 1 88 ? -1.925 11.570 3.844 1.00 76.12 88 SER A N 1
ATOM 687 C CA . SER A 1 88 ? -3.119 11.692 2.994 1.00 76.12 88 SER A CA 1
ATOM 688 C C . SER A 1 88 ? -3.476 13.137 2.616 1.00 76.12 88 SER A C 1
ATOM 690 O O . SER A 1 88 ? -4.133 13.364 1.601 1.00 76.12 88 SER A O 1
ATOM 692 N N . ILE A 1 89 ? -3.023 14.126 3.392 1.00 86.50 89 ILE A N 1
ATOM 693 C CA . ILE A 1 89 ? -3.371 15.542 3.211 1.00 86.50 89 ILE A CA 1
ATOM 694 C C . ILE A 1 89 ? -2.272 16.252 2.418 1.00 86.50 89 ILE A C 1
ATOM 696 O O . ILE A 1 89 ? -1.145 16.374 2.897 1.00 86.50 89 ILE A O 1
ATOM 700 N N . ASN A 1 90 ? -2.608 16.768 1.235 1.00 85.75 90 ASN A N 1
ATOM 701 C CA . ASN A 1 90 ? -1.677 17.469 0.347 1.00 85.75 90 ASN A CA 1
ATOM 702 C C . ASN A 1 90 ? -2.255 18.838 -0.030 1.00 85.75 90 ASN A C 1
ATOM 704 O O . ASN A 1 90 ? -3.431 18.934 -0.385 1.00 85.75 90 ASN A O 1
ATOM 708 N N . LEU A 1 91 ? -1.433 19.887 0.032 1.00 87.81 91 LEU A N 1
ATOM 709 C CA . LEU A 1 91 ? -1.828 21.258 -0.307 1.00 87.81 91 LEU A CA 1
ATOM 710 C C . LEU A 1 91 ? -0.971 21.812 -1.443 1.00 87.81 91 LEU A C 1
ATOM 712 O O . LEU A 1 91 ? 0.201 21.458 -1.571 1.00 87.81 91 LEU A O 1
ATOM 716 N N . GLN A 1 92 ? -1.562 22.678 -2.266 1.00 86.19 92 GLN A N 1
ATOM 717 C CA . GLN A 1 92 ? -0.889 23.300 -3.399 1.00 86.19 92 GLN A CA 1
ATOM 718 C C . GLN A 1 92 ? 0.211 24.264 -2.912 1.00 86.19 92 GLN A C 1
ATOM 720 O O . GLN A 1 92 ? -0.090 25.174 -2.131 1.00 86.19 92 GLN A O 1
ATOM 725 N N . PRO A 1 93 ? 1.464 24.109 -3.383 1.00 87.06 93 PRO A N 1
ATOM 726 C CA . PRO A 1 93 ? 2.561 25.027 -3.076 1.00 87.06 93 PRO A CA 1
ATOM 727 C C . PRO A 1 93 ? 2.224 26.494 -3.375 1.00 87.06 93 PRO A C 1
ATOM 729 O O . PRO A 1 93 ? 1.488 26.785 -4.319 1.00 87.06 93 PRO A O 1
ATOM 732 N N . GLY A 1 94 ? 2.734 27.413 -2.552 1.00 88.00 94 GLY A N 1
ATOM 733 C CA . GLY A 1 94 ? 2.541 28.862 -2.701 1.00 88.00 94 GLY A CA 1
ATOM 734 C C . GLY A 1 94 ? 1.154 29.387 -2.299 1.00 88.00 94 GLY A C 1
ATOM 735 O O . GLY A 1 94 ? 0.942 30.599 -2.279 1.00 88.00 94 GLY A O 1
ATOM 736 N N . THR A 1 95 ? 0.200 28.512 -1.956 1.00 91.94 95 THR A N 1
ATOM 737 C CA . THR A 1 95 ? -1.152 28.911 -1.519 1.00 91.94 95 THR A CA 1
ATOM 738 C C . THR A 1 95 ? -1.239 29.121 -0.004 1.00 91.94 95 THR A C 1
ATOM 740 O O . THR A 1 95 ? -0.340 28.740 0.745 1.00 91.94 95 THR A O 1
ATOM 743 N N . GLU A 1 96 ? -2.314 29.749 0.478 1.00 94.94 96 GLU A N 1
ATOM 744 C CA . GLU A 1 96 ? -2.590 29.844 1.917 1.00 94.94 96 GLU A CA 1
ATOM 745 C C . GLU A 1 96 ? -3.362 28.620 2.422 1.00 94.94 96 GLU A C 1
ATOM 747 O O . GLU A 1 96 ? -4.225 28.068 1.734 1.00 94.94 96 GLU A O 1
ATOM 752 N N . ALA A 1 97 ? -3.065 28.228 3.659 1.00 95.25 97 ALA A N 1
ATOM 753 C CA . ALA A 1 97 ? -3.769 27.187 4.387 1.00 95.25 97 ALA A CA 1
ATOM 754 C C . ALA A 1 97 ? -4.145 27.685 5.783 1.00 95.25 97 ALA A C 1
ATOM 756 O O . ALA A 1 97 ? -3.299 28.223 6.499 1.00 95.25 97 ALA A O 1
ATOM 757 N N . THR A 1 98 ? -5.390 27.468 6.194 1.00 97.50 98 THR A N 1
ATOM 758 C CA . THR A 1 98 ? -5.902 27.846 7.512 1.00 97.50 98 THR A CA 1
ATOM 759 C C . THR A 1 98 ? -6.327 26.605 8.283 1.00 97.50 98 THR A C 1
ATOM 761 O O . THR A 1 98 ? -7.258 25.906 7.889 1.00 97.50 98 THR A O 1
ATOM 764 N N . LEU A 1 99 ? -5.667 26.363 9.415 1.00 98.44 99 LEU A N 1
ATOM 765 C CA . LEU A 1 99 ? -6.094 25.407 10.431 1.00 98.44 99 LEU A CA 1
ATOM 766 C C . LEU A 1 99 ? -6.914 26.150 11.490 1.00 98.44 99 LEU A C 1
ATOM 768 O O . LEU A 1 99 ? -6.473 27.172 12.012 1.00 98.44 99 LEU A O 1
ATOM 772 N N . SER A 1 100 ? -8.082 25.636 11.849 1.00 98.44 100 SER A N 1
ATOM 773 C CA . SER A 1 100 ? -8.892 26.134 12.957 1.00 98.44 100 SER A CA 1
ATOM 774 C C . SER A 1 100 ? -9.454 24.987 13.789 1.00 98.44 100 SER A C 1
ATOM 776 O O . SER A 1 100 ? -9.564 23.865 13.307 1.00 98.44 100 SER A O 1
ATOM 778 N N . ALA A 1 101 ? -9.774 25.256 15.050 1.00 98.50 101 ALA A N 1
ATOM 779 C CA . ALA A 1 101 ? -10.470 24.310 15.917 1.00 98.50 101 ALA A CA 1
ATOM 780 C C . ALA A 1 101 ? -11.225 25.061 17.014 1.00 98.50 101 ALA A C 1
ATOM 782 O O . ALA A 1 101 ? -10.910 26.219 17.322 1.00 98.50 101 ALA A O 1
ATOM 783 N N . TRP A 1 102 ? -12.192 24.392 17.631 1.00 98.69 102 TRP A N 1
ATOM 784 C CA . TRP A 1 102 ? -12.806 24.850 18.870 1.00 98.69 102 TRP A CA 1
ATOM 785 C C . TRP A 1 102 ? -12.074 24.261 20.065 1.00 98.69 102 TRP A C 1
ATOM 787 O O . TRP A 1 102 ? -11.791 23.066 20.108 1.00 98.69 102 TRP A O 1
ATOM 797 N N . VAL A 1 103 ? -11.769 25.115 21.041 1.00 98.69 103 VAL A N 1
ATOM 798 C CA . VAL A 1 103 ? -10.969 24.748 22.208 1.00 98.69 103 VAL A CA 1
ATOM 799 C C . VAL A 1 103 ? -11.663 25.189 23.482 1.00 98.69 103 VAL A C 1
ATOM 801 O O . VAL A 1 103 ? -12.065 26.345 23.608 1.00 98.69 103 VAL A O 1
ATOM 804 N N . LYS A 1 104 ? -11.791 24.271 24.433 1.00 98.62 104 LYS A N 1
ATOM 805 C CA . LYS A 1 104 ? -12.239 24.537 25.801 1.00 98.62 104 LYS A CA 1
ATOM 806 C C . LYS A 1 104 ? -11.070 24.282 26.741 1.00 98.62 104 LYS A C 1
ATOM 808 O O . LYS A 1 104 ? -10.340 23.317 26.544 1.00 98.62 104 LYS A O 1
ATOM 813 N N . THR A 1 105 ? -10.887 25.113 27.760 1.00 98.62 105 THR A N 1
ATOM 814 C CA . THR A 1 105 ? -9.773 24.965 28.707 1.00 98.62 105 THR A CA 1
ATOM 815 C C . THR A 1 105 ? -10.245 25.082 30.146 1.00 98.62 105 THR A C 1
ATOM 817 O O . THR A 1 105 ? -11.185 25.819 30.451 1.00 98.62 105 THR A O 1
ATOM 820 N N . GLN A 1 106 ? -9.567 24.379 31.045 1.00 98.44 106 GLN A N 1
ATOM 821 C CA . GLN A 1 106 ? -9.756 24.505 32.484 1.00 98.44 106 GLN A CA 1
ATOM 822 C C . GLN A 1 106 ? -8.395 24.613 33.161 1.00 98.44 106 GLN A C 1
ATOM 824 O O . GLN A 1 106 ? -7.539 23.749 32.985 1.00 98.44 106 GLN A O 1
ATOM 829 N N . ASP A 1 107 ? -8.207 25.701 33.909 1.00 97.62 107 ASP A N 1
ATOM 830 C CA . ASP A 1 107 ? -7.015 25.986 34.709 1.00 97.62 107 ASP A CA 1
ATOM 831 C C . ASP A 1 107 ? -5.696 25.874 33.915 1.00 97.62 107 ASP A C 1
ATOM 833 O O . ASP A 1 107 ? -4.642 25.575 34.470 1.00 97.62 107 ASP A O 1
ATOM 837 N N . ALA A 1 108 ? -5.749 26.146 32.603 1.00 96.50 108 ALA A N 1
ATOM 838 C CA . ALA A 1 108 ? -4.592 26.086 31.719 1.00 96.50 108 ALA A CA 1
ATOM 839 C C . ALA A 1 108 ? -3.605 27.217 32.050 1.00 96.50 108 ALA A C 1
ATOM 841 O O . ALA A 1 108 ? -3.851 28.384 31.737 1.00 96.50 108 ALA A O 1
ATOM 842 N N . THR A 1 109 ? -2.481 26.886 32.683 1.00 95.56 109 THR A N 1
ATOM 843 C CA . THR A 1 109 ? -1.459 27.863 33.097 1.00 95.56 109 THR A CA 1
ATOM 844 C C . THR A 1 109 ? -0.616 28.362 31.926 1.00 95.56 109 THR A C 1
ATOM 846 O O . THR A 1 109 ? -0.119 29.488 31.966 1.00 95.56 109 THR A O 1
ATOM 849 N N . GLY A 1 110 ? -0.491 27.552 30.871 1.00 92.94 110 GLY A N 1
ATOM 850 C CA . GLY A 1 110 ? 0.120 27.935 29.601 1.00 92.94 110 GLY A CA 1
ATOM 851 C C . GLY A 1 110 ? -0.910 28.090 28.478 1.00 92.94 110 GLY A C 1
ATOM 852 O O . GLY A 1 110 ? -1.896 28.806 28.633 1.00 92.94 110 GLY A O 1
ATOM 853 N N . GLN A 1 111 ? -0.664 27.486 27.314 1.00 95.12 111 GLN A N 1
ATOM 854 C CA . GLN A 1 111 ? -1.425 27.732 26.082 1.00 95.12 111 GLN A CA 1
ATOM 855 C C . GLN A 1 111 ? -1.920 26.439 25.433 1.00 95.12 111 GLN A C 1
ATOM 857 O O . GLN A 1 111 ? -1.120 25.618 24.969 1.00 95.12 111 GLN A O 1
ATOM 862 N N . ALA A 1 112 ? -3.241 26.310 25.311 1.00 97.94 112 ALA A N 1
ATOM 863 C CA . ALA A 1 112 ? -3.856 25.418 24.337 1.00 97.94 112 ALA A CA 1
ATOM 864 C C . ALA A 1 112 ? -3.790 26.090 22.958 1.00 97.94 112 ALA A C 1
ATOM 866 O O . ALA A 1 112 ? -4.170 27.253 22.845 1.00 97.94 112 ALA A O 1
ATOM 867 N N . HIS A 1 113 ? -3.267 25.417 21.935 1.00 98.31 113 HIS A N 1
ATOM 868 C CA . HIS A 1 113 ? -2.924 26.036 20.652 1.00 98.31 113 HIS A CA 1
ATOM 869 C C . HIS A 1 113 ? -3.053 25.085 19.459 1.00 98.31 113 HIS A C 1
ATOM 871 O O . HIS A 1 113 ? -3.195 23.871 19.622 1.00 98.31 113 HIS A O 1
ATOM 877 N N . LEU A 1 114 ? -2.954 25.653 18.254 1.00 98.50 114 LEU A N 1
ATOM 878 C CA . LEU A 1 114 ? -2.842 24.909 17.001 1.00 98.50 114 LEU A CA 1
ATOM 879 C C . LEU A 1 114 ? -1.408 24.941 16.484 1.00 98.50 114 LEU A C 1
ATOM 881 O O . LEU A 1 114 ? -0.670 25.910 16.686 1.00 98.50 114 LEU A O 1
ATOM 885 N N . GLN A 1 115 ? -1.019 23.890 15.776 1.00 97.56 115 GLN A N 1
ATOM 886 C CA . GLN A 1 115 ? 0.257 23.833 15.080 1.00 97.56 115 GLN A CA 1
ATOM 887 C C . GLN A 1 115 ? 0.073 23.112 13.743 1.00 97.56 115 GLN A C 1
ATOM 889 O O . GLN A 1 115 ? -0.605 22.090 13.676 1.00 97.56 115 GLN A O 1
ATOM 894 N N . LEU A 1 116 ? 0.655 23.643 12.667 1.00 96.31 116 LEU A N 1
ATOM 895 C CA . LEU A 1 116 ? 0.591 23.025 11.342 1.00 96.31 116 LEU A CA 1
ATOM 896 C C . LEU A 1 116 ? 1.999 22.658 10.887 1.00 96.31 116 LEU A C 1
ATOM 898 O O . LEU A 1 116 ? 2.867 23.524 10.757 1.00 96.31 116 LEU A O 1
ATOM 902 N N . TYR A 1 117 ? 2.222 21.364 10.666 1.00 94.81 117 TYR A N 1
ATOM 903 C CA . TYR A 1 117 ? 3.454 20.873 10.065 1.00 94.81 117 TYR A CA 1
ATOM 904 C C . TYR A 1 117 ? 3.237 20.707 8.572 1.00 94.81 117 TYR A C 1
ATOM 906 O O . TYR A 1 117 ? 2.265 20.077 8.154 1.00 94.81 117 TYR A O 1
ATOM 914 N N . ILE A 1 118 ? 4.179 21.214 7.788 1.00 92.00 118 ILE A N 1
ATOM 915 C CA . ILE A 1 118 ? 4.269 20.931 6.361 1.00 92.00 118 ILE A CA 1
ATOM 916 C C . ILE A 1 118 ? 5.597 20.229 6.137 1.00 92.00 118 ILE A C 1
ATOM 918 O O . ILE A 1 118 ? 6.657 20.788 6.427 1.00 92.00 118 ILE A O 1
ATOM 922 N N . ILE A 1 119 ? 5.522 18.987 5.675 1.00 87.00 119 ILE A N 1
ATOM 923 C CA . ILE A 1 119 ? 6.677 18.120 5.483 1.00 87.00 119 ILE A CA 1
ATOM 924 C C . ILE A 1 119 ? 6.942 17.984 3.992 1.00 87.00 119 ILE A C 1
ATOM 926 O O . ILE A 1 119 ? 6.032 17.683 3.220 1.00 87.00 119 ILE A O 1
ATOM 930 N N . GLY A 1 120 ? 8.188 18.222 3.602 1.00 79.94 120 GLY A N 1
ATOM 931 C CA . GLY A 1 120 ? 8.658 18.054 2.237 1.00 79.94 120 GLY A CA 1
ATOM 932 C C . GLY A 1 120 ? 8.805 16.584 1.840 1.00 79.94 120 GLY A C 1
ATOM 933 O O . GLY A 1 120 ? 8.530 15.678 2.634 1.00 79.94 120 GLY A O 1
ATOM 934 N N . PRO A 1 121 ? 9.268 16.315 0.611 1.00 71.75 121 PRO A N 1
ATOM 935 C CA . PRO A 1 121 ? 9.579 14.956 0.199 1.00 71.75 121 PRO A CA 1
ATOM 936 C C . PRO A 1 121 ? 10.662 14.359 1.109 1.00 71.75 121 PRO A C 1
ATOM 938 O O . PRO A 1 121 ? 11.534 15.064 1.618 1.00 71.75 121 PRO A O 1
ATOM 941 N N . VAL A 1 122 ? 10.608 13.042 1.306 1.00 68.25 122 VAL A N 1
ATOM 942 C CA . VAL A 1 122 ? 11.639 12.299 2.045 1.00 68.25 122 VAL A CA 1
ATOM 943 C C . VAL A 1 122 ? 12.950 12.379 1.256 1.00 68.25 122 VAL A C 1
ATOM 945 O O . VAL A 1 122 ? 12.944 11.995 0.085 1.00 68.25 122 VAL A O 1
ATOM 948 N N . PRO A 1 123 ? 14.070 12.872 1.816 1.00 67.31 123 PRO A N 1
ATOM 949 C CA . PRO A 1 123 ? 15.361 12.860 1.130 1.00 67.31 123 PRO A CA 1
ATOM 950 C C . PRO A 1 123 ? 15.865 11.435 0.855 1.00 67.31 123 PRO A C 1
ATOM 952 O O . PRO A 1 123 ? 15.393 10.455 1.436 1.00 67.31 123 PRO A O 1
ATOM 955 N N . ARG A 1 124 ? 16.808 11.285 -0.083 1.00 60.06 124 ARG A N 1
ATOM 956 C CA . ARG A 1 124 ? 17.327 9.962 -0.467 1.00 60.06 124 ARG A CA 1
ATOM 957 C C . ARG A 1 124 ? 18.038 9.310 0.721 1.00 60.06 124 ARG A C 1
ATOM 959 O O . ARG A 1 124 ? 18.915 9.919 1.319 1.00 60.06 124 ARG A O 1
ATOM 966 N N . GLY A 1 125 ? 17.683 8.061 1.030 1.00 58.78 125 GLY A N 1
ATOM 967 C CA . GLY A 1 125 ? 18.268 7.309 2.147 1.00 58.78 125 GLY A CA 1
ATOM 968 C C . GLY A 1 125 ? 17.699 7.662 3.527 1.00 58.78 125 GLY A C 1
ATOM 969 O O . GLY A 1 125 ? 18.113 7.064 4.520 1.00 58.78 125 GLY A O 1
ATOM 970 N N . GLU A 1 126 ? 16.736 8.582 3.603 1.00 64.12 126 GLU A N 1
ATOM 971 C CA . GLU A 1 126 ? 16.082 8.970 4.851 1.00 64.12 126 GLU A CA 1
ATOM 972 C C . GLU A 1 126 ? 14.723 8.282 5.026 1.00 64.12 126 GLU A C 1
ATOM 974 O O . GLU A 1 126 ? 14.120 7.774 4.080 1.00 64.12 126 GLU A O 1
ATOM 979 N N . ARG A 1 127 ? 14.241 8.224 6.273 1.00 57.78 127 ARG A N 1
ATOM 980 C CA . ARG A 1 127 ? 12.934 7.628 6.615 1.00 57.78 127 ARG A CA 1
ATOM 981 C C . ARG A 1 127 ? 11.822 8.668 6.758 1.00 57.78 127 ARG A C 1
ATOM 983 O O . ARG A 1 127 ? 10.643 8.314 6.698 1.00 57.78 127 ARG A O 1
ATOM 990 N N . GLU A 1 128 ? 12.186 9.932 6.949 1.00 65.44 128 GLU A N 1
ATOM 991 C CA . GLU A 1 128 ? 11.273 11.037 7.239 1.00 65.44 128 GLU A CA 1
ATOM 992 C C . GLU A 1 128 ? 11.574 12.227 6.325 1.00 65.44 128 GLU A C 1
ATOM 994 O O . GLU A 1 128 ? 12.693 12.383 5.846 1.00 65.44 128 GLU A O 1
ATOM 999 N N . GLY A 1 129 ? 10.547 13.021 6.021 1.00 72.06 129 GLY A N 1
ATOM 1000 C CA . GLY A 1 129 ? 10.700 14.225 5.210 1.00 72.06 129 GLY A CA 1
ATOM 1001 C C . GLY A 1 129 ? 11.212 15.405 6.022 1.00 72.06 129 GLY A C 1
ATOM 1002 O O . GLY A 1 129 ? 11.033 15.469 7.239 1.00 72.06 129 GLY A O 1
ATOM 1003 N N . GLU A 1 130 ? 11.815 16.362 5.325 1.00 84.12 130 GLU A N 1
ATOM 1004 C CA . GLU A 1 130 ? 12.249 17.629 5.910 1.00 84.12 130 GLU A CA 1
ATOM 1005 C C . GLU A 1 130 ? 11.040 18.430 6.424 1.00 84.12 130 GLU A C 1
ATOM 1007 O O . GLU A 1 130 ? 10.024 18.555 5.736 1.00 84.12 130 GLU A O 1
ATOM 1012 N N . ILE A 1 131 ? 11.145 19.015 7.619 1.00 89.56 131 ILE A N 1
ATOM 1013 C CA . ILE A 1 131 ? 10.133 19.943 8.136 1.00 89.56 131 ILE A CA 1
ATOM 1014 C C . ILE A 1 131 ? 10.290 21.284 7.411 1.00 89.56 131 ILE A C 1
ATOM 1016 O O . ILE A 1 131 ? 11.189 22.060 7.724 1.00 89.56 131 ILE A O 1
ATOM 1020 N N . LEU A 1 132 ? 9.400 21.570 6.459 1.00 89.44 132 LEU A N 1
ATOM 1021 C CA . LEU A 1 132 ? 9.395 22.824 5.695 1.00 89.44 132 LEU A CA 1
ATOM 1022 C C . LEU A 1 132 ? 8.643 23.948 6.421 1.00 89.44 132 LEU A C 1
ATOM 1024 O O . LEU A 1 132 ? 8.956 25.124 6.253 1.00 89.44 132 LEU A O 1
ATOM 1028 N N . CYS A 1 133 ? 7.636 23.597 7.225 1.00 91.38 133 CYS A N 1
ATOM 1029 C CA . CYS A 1 133 ? 6.893 24.525 8.074 1.00 91.38 133 CYS A CA 1
ATOM 1030 C C . CYS A 1 133 ? 6.490 23.834 9.379 1.00 91.38 133 CYS A C 1
ATOM 1032 O O . CYS A 1 133 ? 6.143 22.654 9.374 1.00 91.38 133 CYS A O 1
ATOM 1034 N N . GLN A 1 134 ? 6.517 24.580 10.484 1.00 94.50 134 GLN A N 1
ATOM 1035 C CA . GLN A 1 134 ? 6.140 24.106 11.820 1.00 94.50 134 GLN A CA 1
ATOM 1036 C C . GLN A 1 134 ? 5.479 25.220 12.649 1.00 94.50 134 GLN A C 1
ATOM 1038 O O . GLN A 1 134 ? 5.766 25.395 13.837 1.00 94.50 134 GLN A O 1
ATOM 1043 N N . GLN A 1 135 ? 4.657 26.050 12.008 1.00 95.94 135 GLN A N 1
ATOM 1044 C CA . GLN A 1 135 ? 4.098 27.228 12.664 1.00 95.94 135 GLN A CA 1
ATOM 1045 C C . GLN A 1 135 ? 3.083 26.846 13.743 1.00 95.94 135 GLN A C 1
ATOM 1047 O O . GLN A 1 135 ? 2.269 25.942 13.564 1.00 95.94 135 GLN A O 1
ATOM 1052 N N . THR A 1 136 ? 3.135 27.576 14.854 1.00 96.50 136 THR A N 1
ATOM 1053 C CA . THR A 1 136 ? 2.191 27.502 15.972 1.00 96.50 136 THR A CA 1
ATOM 1054 C C . THR A 1 136 ? 1.417 28.810 16.039 1.00 96.50 136 THR A C 1
ATOM 1056 O O . THR A 1 136 ? 2.011 29.884 15.935 1.00 96.50 136 THR A O 1
ATOM 1059 N N . GLY A 1 137 ? 0.106 28.742 16.241 1.00 94.00 137 GLY A N 1
ATOM 1060 C CA . GLY A 1 137 ? -0.731 29.930 16.365 1.00 94.00 137 GLY A CA 1
ATOM 1061 C C . GLY A 1 137 ? -2.164 29.595 16.739 1.00 94.00 137 GLY A C 1
ATOM 1062 O O . GLY A 1 137 ? -2.549 28.429 16.762 1.00 94.00 137 GLY A O 1
ATOM 1063 N N . GLY A 1 138 ? -2.932 30.635 17.069 1.00 91.31 138 GLY A N 1
ATOM 1064 C CA . GLY A 1 138 ? -4.215 30.494 17.753 1.00 91.31 138 GLY A CA 1
ATOM 1065 C C . GLY A 1 138 ? -4.001 29.925 19.155 1.00 91.31 138 GLY A C 1
ATOM 1066 O O . GLY A 1 138 ? -3.459 28.836 19.303 1.00 91.31 138 GLY A O 1
ATOM 1067 N N . SER A 1 139 ? -4.375 30.651 20.209 1.00 95.56 139 SER A N 1
ATOM 1068 C CA . SER A 1 139 ? -4.217 30.110 21.561 1.00 95.56 139 SER A CA 1
ATOM 1069 C C . SER A 1 139 ? -5.290 30.569 22.529 1.00 95.56 139 SER A C 1
ATOM 1071 O O . SER A 1 139 ? -5.851 31.655 22.378 1.00 95.56 139 SER A O 1
ATOM 1073 N N . VAL A 1 140 ? -5.550 29.719 23.518 1.00 97.00 140 VAL A N 1
ATOM 1074 C CA . VAL A 1 140 ? -6.427 29.972 24.661 1.00 97.00 140 VAL A CA 1
ATOM 1075 C C . VAL A 1 140 ? -5.672 29.577 25.932 1.00 97.00 140 VAL A C 1
ATOM 1077 O O . VAL A 1 140 ? -4.957 28.574 25.953 1.00 97.00 140 VAL A O 1
ATOM 1080 N N . SER A 1 141 ? -5.828 30.374 26.985 1.00 96.00 141 SER A N 1
ATOM 1081 C CA . SER A 1 141 ? -5.197 30.184 28.296 1.00 96.00 141 SER A CA 1
ATOM 1082 C C . SER A 1 141 ? -6.225 30.384 29.407 1.00 96.00 141 SER A C 1
ATOM 1084 O O . SER A 1 141 ? -7.278 30.985 29.188 1.00 96.00 141 SER A O 1
ATOM 1086 N N . GLY A 1 142 ? -5.904 29.925 30.615 1.00 97.06 142 GLY A N 1
ATOM 1087 C CA . GLY A 1 142 ? -6.803 29.967 31.764 1.00 97.06 142 GLY A CA 1
ATOM 1088 C C . GLY A 1 142 ? -8.018 29.060 31.580 1.00 97.06 142 GLY A C 1
ATOM 1089 O O . GLY A 1 142 ? -7.970 28.058 30.865 1.00 97.06 142 GLY A O 1
ATOM 1090 N N . THR A 1 143 ? -9.122 29.421 32.227 1.00 98.19 143 THR A N 1
ATOM 1091 C CA . THR A 1 143 ? -10.396 28.705 32.109 1.00 98.19 143 THR A CA 1
ATOM 1092 C C . THR A 1 143 ? -11.288 29.417 31.105 1.00 98.19 143 THR A C 1
ATOM 1094 O O . THR A 1 143 ? -11.671 30.568 31.322 1.00 98.19 143 THR A O 1
ATOM 1097 N N . SER A 1 144 ? -11.628 28.728 30.019 1.00 97.25 144 SER A N 1
ATOM 1098 C CA . SER A 1 144 ? -12.477 29.247 28.950 1.00 97.25 144 SER A CA 1
ATOM 1099 C C . SER A 1 144 ? -13.472 28.192 28.491 1.00 97.25 144 SER A C 1
ATOM 1101 O O . SER A 1 144 ? -13.178 26.994 28.475 1.00 97.25 144 SER A O 1
ATOM 1103 N N . ASP A 1 145 ? -14.659 28.637 28.084 1.00 97.81 145 ASP A N 1
ATOM 1104 C CA . ASP A 1 145 ? -15.570 27.772 27.339 1.00 97.81 145 ASP A CA 1
ATOM 1105 C C . ASP A 1 145 ? -15.118 27.632 25.875 1.00 97.81 145 ASP A C 1
ATOM 1107 O O . ASP A 1 145 ? -14.144 28.268 25.460 1.00 97.81 145 ASP A O 1
ATOM 1111 N N . TRP A 1 146 ? -15.812 26.798 25.097 1.00 98.44 146 TRP A N 1
ATOM 1112 C CA . TRP A 1 146 ? -15.507 26.555 23.686 1.00 98.44 146 TRP A CA 1
ATOM 1113 C C . TRP A 1 146 ? -15.261 27.855 22.911 1.00 98.44 146 TRP A C 1
ATOM 1115 O O . TRP A 1 146 ? -16.169 28.643 22.652 1.00 98.44 146 TRP A O 1
ATOM 1125 N N . THR A 1 147 ? -14.009 28.056 22.517 1.00 98.25 147 THR A N 1
ATOM 1126 C CA . THR A 1 147 ? -13.513 29.240 21.821 1.00 98.25 147 THR A CA 1
ATOM 1127 C C . THR A 1 147 ? -12.853 28.797 20.527 1.00 98.25 147 THR A C 1
ATOM 1129 O O . THR A 1 147 ? -11.978 27.932 20.538 1.00 98.25 147 THR A O 1
ATOM 1132 N N . ARG A 1 148 ? -13.267 29.373 19.398 1.00 98.19 148 ARG A N 1
ATOM 1133 C CA . ARG A 1 148 ? -12.648 29.071 18.107 1.00 98.19 148 ARG A CA 1
ATOM 1134 C C . ARG A 1 148 ? -11.325 29.818 17.972 1.00 98.19 148 ARG A C 1
ATOM 1136 O O . ARG A 1 148 ? -11.288 31.036 18.128 1.00 98.19 148 ARG A O 1
ATOM 1143 N N . ILE A 1 149 ? -10.267 29.093 17.632 1.00 98.25 149 ILE A N 1
ATOM 1144 C CA . ILE A 1 149 ? -8.946 29.644 17.317 1.00 98.25 149 ILE A CA 1
ATOM 1145 C C . ILE A 1 149 ? -8.515 29.209 15.918 1.00 98.25 149 ILE A C 1
ATOM 1147 O O . ILE A 1 149 ? -9.007 28.208 15.397 1.00 98.25 149 ILE A O 1
ATOM 1151 N N . SER A 1 150 ? -7.609 29.965 15.300 1.00 97.94 150 SER A N 1
ATOM 1152 C CA . SER A 1 150 ? -7.120 29.691 13.948 1.00 97.94 150 SER A CA 1
ATOM 1153 C C . SER A 1 150 ? -5.653 30.076 13.762 1.00 97.94 150 SER A C 1
ATOM 1155 O O . SER A 1 150 ? -5.148 30.992 14.414 1.00 97.94 150 SER A O 1
ATOM 1157 N N . LEU A 1 151 ? -5.004 29.402 12.819 1.00 97.44 151 LEU A N 1
ATOM 1158 C CA . LEU A 1 151 ? -3.644 29.617 12.345 1.00 97.44 151 LEU A CA 1
ATOM 1159 C C . LEU A 1 151 ? -3.667 29.580 10.812 1.00 97.44 151 LEU A C 1
ATOM 1161 O O . LEU A 1 151 ? -4.070 28.571 10.239 1.00 97.44 151 LEU A O 1
ATOM 1165 N N . THR A 1 152 ? -3.205 30.647 10.161 1.00 96.88 152 THR A N 1
ATOM 1166 C CA . THR A 1 152 ? -2.992 30.676 8.705 1.00 96.88 152 THR A CA 1
ATOM 1167 C C . THR A 1 152 ? -1.502 30.633 8.411 1.00 96.88 152 THR A C 1
ATOM 1169 O O . THR A 1 152 ? -0.737 31.379 9.023 1.00 96.88 152 THR A O 1
ATOM 1172 N N . VAL A 1 153 ? -1.101 29.776 7.474 1.00 95.75 153 VAL A N 1
ATOM 1173 C CA . VAL A 1 153 ? 0.281 29.646 7.006 1.00 95.75 153 VAL A CA 1
ATOM 1174 C C . VAL A 1 153 ? 0.319 29.716 5.480 1.00 95.75 153 VAL A C 1
ATOM 1176 O O . VAL A 1 153 ? -0.631 29.316 4.807 1.00 95.75 153 VAL A O 1
ATOM 1179 N N . THR A 1 154 ? 1.440 30.166 4.924 1.00 95.00 154 THR A N 1
ATOM 1180 C CA . THR A 1 154 ? 1.726 30.015 3.492 1.00 95.00 154 THR A CA 1
ATOM 1181 C C . THR A 1 154 ? 2.363 28.649 3.252 1.00 95.00 154 THR A C 1
ATOM 1183 O O . THR A 1 154 ? 3.344 28.299 3.916 1.00 95.00 154 THR A O 1
ATOM 1186 N N . VAL A 1 155 ? 1.811 27.870 2.321 1.00 92.31 155 VAL A N 1
ATOM 1187 C CA . VAL A 1 155 ? 2.357 26.572 1.915 1.00 92.31 155 VAL A CA 1
ATOM 1188 C C . VAL A 1 155 ? 3.679 26.813 1.171 1.00 92.31 155 VAL A C 1
ATOM 1190 O O . VAL A 1 155 ? 3.686 27.558 0.191 1.00 92.31 155 VAL A O 1
ATOM 1193 N N . PRO A 1 156 ? 4.805 26.223 1.612 1.00 88.88 156 PRO A N 1
ATOM 1194 C CA . PRO A 1 156 ? 6.093 26.341 0.934 1.00 88.88 156 PRO A CA 1
ATOM 1195 C C . PRO A 1 156 ? 6.026 25.982 -0.558 1.00 88.88 156 PRO A C 1
ATOM 1197 O O . PRO A 1 156 ? 5.226 25.147 -0.964 1.00 88.88 156 PRO A O 1
ATOM 1200 N N . GLU A 1 157 ? 6.925 26.553 -1.363 1.00 81.19 157 GLU A N 1
ATOM 1201 C CA . GLU A 1 157 ? 7.023 26.379 -2.831 1.00 81.19 157 GLU A CA 1
ATOM 1202 C C . GLU A 1 157 ? 7.514 24.977 -3.276 1.00 81.19 157 GLU A C 1
ATOM 1204 O O . GLU A 1 157 ? 8.120 24.810 -4.333 1.00 81.19 157 GLU A O 1
ATOM 1209 N N . ARG A 1 158 ? 7.321 23.942 -2.450 1.00 72.94 158 ARG A N 1
ATOM 1210 C CA . ARG A 1 158 ? 7.742 22.558 -2.715 1.00 72.94 158 ARG A CA 1
ATOM 1211 C C . ARG A 1 158 ? 6.599 21.604 -2.403 1.00 72.94 158 ARG A C 1
ATOM 1213 O O . ARG A 1 158 ? 5.798 21.868 -1.513 1.00 72.94 158 ARG A O 1
ATOM 1220 N N . SER A 1 159 ? 6.558 20.472 -3.105 1.00 66.38 159 SER A N 1
ATOM 1221 C CA . SER A 1 159 ? 5.594 19.405 -2.833 1.00 66.38 159 SER A CA 1
ATOM 1222 C C . SER A 1 159 ? 5.673 18.961 -1.375 1.00 66.38 159 SER A C 1
ATOM 1224 O O . SER A 1 159 ? 6.763 18.762 -0.835 1.00 66.38 159 SER A O 1
ATOM 1226 N N . CYS A 1 160 ? 4.518 18.818 -0.736 1.00 73.69 160 CYS A N 1
ATOM 1227 C CA . CYS A 1 160 ? 4.454 18.573 0.691 1.00 73.69 160 CYS A CA 1
ATOM 1228 C C . CYS A 1 160 ? 3.174 17.854 1.105 1.00 73.69 160 CYS A C 1
ATOM 1230 O O . CYS A 1 160 ? 2.124 18.041 0.487 1.00 73.69 160 CYS A O 1
ATOM 1232 N N . TYR A 1 161 ? 3.253 17.118 2.211 1.00 84.94 161 TYR A N 1
ATOM 1233 C CA . TYR A 1 161 ? 2.072 16.682 2.951 1.00 84.94 161 TYR A CA 1
ATOM 1234 C C . TYR A 1 161 ? 1.949 17.457 4.264 1.00 84.94 161 TYR A C 1
ATOM 1236 O O . TYR A 1 161 ? 2.922 18.023 4.777 1.00 84.94 161 TYR A O 1
ATOM 1244 N N . VAL A 1 162 ? 0.735 17.496 4.805 1.00 91.06 162 VAL A N 1
ATOM 1245 C CA . VAL A 1 162 ? 0.378 18.353 5.937 1.00 91.06 162 VAL A CA 1
ATOM 1246 C C . VAL A 1 162 ? -0.081 17.520 7.125 1.00 91.06 162 VAL A C 1
ATOM 1248 O O . VAL A 1 162 ? -0.838 16.566 6.975 1.00 91.06 162 VAL A O 1
ATOM 1251 N N . MET A 1 163 ? 0.361 17.900 8.322 1.00 94.81 163 MET A N 1
ATOM 1252 C CA . MET A 1 163 ? -0.092 17.310 9.581 1.00 94.81 163 MET A CA 1
ATOM 1253 C C . MET A 1 163 ? -0.633 18.414 10.497 1.00 94.81 163 MET A C 1
ATOM 1255 O O . MET A 1 163 ? 0.157 19.231 10.988 1.00 94.81 163 MET A O 1
ATOM 1259 N N . PRO A 1 164 ? -1.956 18.479 10.730 1.00 97.12 164 PRO A N 1
ATOM 1260 C CA . PRO A 1 164 ? -2.529 19.351 11.745 1.00 97.12 164 PRO A CA 1
ATOM 1261 C C . PRO A 1 164 ? -2.291 18.793 13.150 1.00 97.12 164 PRO A C 1
ATOM 1263 O O . PRO A 1 164 ? -2.416 17.592 13.397 1.00 97.12 164 PRO A O 1
ATOM 1266 N N . TYR A 1 165 ? -1.973 19.688 14.080 1.00 98.06 165 TYR A N 1
ATOM 1267 C CA . TYR A 1 165 ? -1.814 19.393 15.495 1.00 98.06 165 TYR A CA 1
ATOM 1268 C C . TYR A 1 165 ? -2.686 20.321 16.331 1.00 98.06 165 TYR A C 1
ATOM 1270 O O . TYR A 1 165 ? -2.805 21.519 16.055 1.00 98.06 165 TYR A O 1
ATOM 1278 N N . VAL A 1 166 ? -3.208 19.759 17.413 1.00 98.50 166 VAL A N 1
ATOM 1279 C CA . VAL A 1 166 ? -3.807 20.498 18.523 1.00 98.50 166 VAL A CA 1
ATOM 1280 C C . VAL A 1 166 ? -3.031 20.150 19.787 1.00 98.50 166 VAL A C 1
ATOM 1282 O O . VAL A 1 166 ? -2.646 18.993 19.966 1.00 98.50 166 VAL A O 1
ATOM 1285 N N . GLY A 1 167 ? -2.722 21.126 20.635 1.00 97.69 167 GLY A N 1
ATOM 1286 C CA . GLY A 1 167 ? -1.801 20.884 21.742 1.00 97.69 167 GLY A CA 1
ATOM 1287 C C . GLY A 1 167 ? -1.991 21.776 22.947 1.00 97.69 167 GLY A C 1
ATOM 1288 O O . GLY A 1 167 ? -2.565 22.856 22.850 1.00 97.69 167 GLY A O 1
ATOM 1289 N N . LEU A 1 168 ? -1.454 21.327 24.076 1.00 98.06 168 LEU A N 1
ATOM 1290 C CA . LEU A 1 168 ? -1.394 22.055 25.334 1.00 98.06 168 LEU A CA 1
ATOM 1291 C C . LEU A 1 168 ? 0.069 22.198 25.763 1.00 98.06 168 LEU A C 1
ATOM 1293 O O . LEU A 1 168 ? 0.840 21.238 25.784 1.00 98.06 168 LEU A O 1
ATOM 1297 N N . ARG A 1 169 ? 0.466 23.428 26.086 1.00 96.06 169 ARG A N 1
ATOM 1298 C CA . ARG A 1 169 ? 1.715 23.725 26.786 1.00 96.06 169 ARG A CA 1
ATOM 1299 C C . ARG A 1 169 ? 1.382 24.217 28.186 1.00 96.06 169 ARG A C 1
ATOM 1301 O O . ARG A 1 169 ? 0.626 25.176 28.295 1.00 96.06 169 ARG A O 1
ATOM 1308 N N . GLY A 1 170 ? 1.989 23.631 29.210 1.00 94.06 170 GLY A N 1
ATOM 1309 C CA . GLY A 1 170 ? 1.732 23.976 30.608 1.00 94.06 170 GLY A CA 1
ATOM 1310 C C . GLY A 1 170 ? 0.681 23.082 31.260 1.00 94.06 170 GLY A C 1
ATOM 1311 O O . GLY A 1 170 ? 0.067 22.247 30.598 1.00 94.06 170 GLY A O 1
ATOM 1312 N N . ALA A 1 171 ? 0.495 23.276 32.563 1.00 96.19 171 ALA A N 1
ATOM 1313 C CA . ALA A 1 171 ? -0.452 22.507 33.363 1.00 96.19 171 ALA A CA 1
ATOM 1314 C C . ALA A 1 171 ? -1.905 22.940 33.103 1.00 96.19 171 ALA A C 1
ATOM 1316 O O . ALA A 1 171 ? -2.148 24.084 32.714 1.00 96.19 171 ALA A O 1
ATOM 1317 N N . GLY A 1 172 ? -2.858 22.048 33.364 1.00 97.56 172 GLY A N 1
ATOM 1318 C CA . GLY A 1 172 ? -4.297 22.237 33.184 1.00 97.56 172 GLY A CA 1
ATOM 1319 C C . GLY A 1 172 ? -4.894 21.258 32.173 1.00 97.56 172 GLY A C 1
ATOM 1320 O O . GLY A 1 172 ? -4.257 20.287 31.764 1.00 97.56 172 GLY A O 1
ATOM 1321 N N . MET A 1 173 ? -6.136 21.517 31.768 1.00 98.50 173 MET A N 1
ATOM 1322 C CA . MET A 1 173 ? -6.880 20.685 30.820 1.00 98.50 173 MET A CA 1
ATOM 1323 C C . MET A 1 173 ? -7.259 21.478 29.572 1.00 98.50 173 MET A C 1
ATOM 1325 O O . MET A 1 173 ? -7.666 22.642 29.663 1.00 98.50 173 MET A O 1
ATOM 1329 N N . ALA A 1 174 ? -7.175 20.835 28.411 1.00 98.56 174 ALA A N 1
ATOM 1330 C CA . ALA A 1 174 ? -7.650 21.375 27.145 1.00 98.56 174 ALA A CA 1
ATOM 1331 C C . ALA A 1 174 ? -8.415 20.314 26.349 1.00 98.56 174 ALA A C 1
ATOM 1333 O O . ALA A 1 174 ? -7.885 19.235 26.081 1.00 98.56 174 ALA A O 1
ATOM 1334 N N . TRP A 1 175 ? -9.638 20.654 25.944 1.00 98.69 175 TRP A N 1
ATOM 1335 C CA . TRP A 1 175 ? -10.452 19.870 25.023 1.00 98.69 175 TRP A CA 1
ATOM 1336 C C . TRP A 1 175 ? -10.466 20.523 23.644 1.00 98.69 175 TRP A C 1
ATOM 1338 O O . TRP A 1 175 ? -10.574 21.746 23.541 1.00 98.69 175 TRP A O 1
ATOM 1348 N N . PHE A 1 176 ? -10.407 19.706 22.597 1.00 98.69 176 PHE A N 1
ATOM 1349 C CA . PHE A 1 176 ? -10.396 20.127 21.198 1.00 98.69 176 PHE A CA 1
ATOM 1350 C C . PHE A 1 176 ? -11.509 19.419 20.431 1.00 98.69 176 PHE A C 1
ATOM 1352 O O . PHE A 1 176 ? -11.681 18.207 20.582 1.00 98.69 176 PHE A O 1
ATOM 1359 N N . ASP A 1 177 ? -12.240 20.171 19.611 1.00 98.31 177 ASP A N 1
ATOM 1360 C CA . ASP A 1 177 ? -13.338 19.672 18.778 1.00 98.31 177 ASP A CA 1
ATOM 1361 C C . ASP A 1 177 ? -13.481 20.492 17.482 1.00 98.31 177 ASP A C 1
ATOM 1363 O O . ASP A 1 177 ? -12.935 21.598 17.379 1.00 98.31 177 ASP A O 1
ATOM 1367 N N . ASP A 1 178 ? -14.220 19.961 16.505 1.00 97.88 178 ASP A N 1
ATOM 1368 C CA . ASP A 1 178 ? -14.536 20.591 15.217 1.00 97.88 178 ASP A CA 1
ATOM 1369 C C . ASP A 1 178 ? -13.295 21.201 14.529 1.00 97.88 178 ASP A C 1
ATOM 1371 O O . ASP A 1 178 ? -13.228 22.406 14.253 1.00 97.88 178 ASP A O 1
ATOM 1375 N N . VAL A 1 179 ? -12.280 20.367 14.281 1.00 98.00 179 VAL A N 1
ATOM 1376 C CA . VAL A 1 179 ? -11.057 20.774 13.576 1.00 98.00 179 VAL A CA 1
ATOM 1377 C C . VAL A 1 179 ? -11.353 21.005 12.099 1.00 98.00 179 VAL A C 1
ATOM 1379 O O . VAL A 1 179 ? -11.958 20.180 11.420 1.00 98.00 179 VAL A O 1
ATOM 1382 N N . GLU A 1 180 ? -10.866 22.113 11.564 1.00 97.69 180 GLU A N 1
ATOM 1383 C CA . GLU A 1 180 ? -11.017 22.464 10.162 1.00 97.69 180 GLU A CA 1
ATOM 1384 C C . GLU A 1 180 ? -9.675 22.859 9.557 1.00 97.69 180 GLU A C 1
ATOM 1386 O O . GLU A 1 180 ? -8.996 23.746 10.068 1.00 97.69 180 GLU A O 1
ATOM 1391 N N . LEU A 1 181 ? -9.307 22.212 8.453 1.00 96.88 181 LEU A N 1
ATOM 1392 C CA . LEU A 1 181 ? -8.163 22.586 7.632 1.00 96.88 181 LEU A CA 1
ATOM 1393 C C . LEU A 1 181 ? -8.667 22.975 6.244 1.00 96.88 181 LEU A C 1
ATOM 1395 O O . LEU A 1 181 ? -9.062 22.110 5.465 1.00 96.88 181 LEU A O 1
ATOM 1399 N N . ILE A 1 182 ? -8.636 24.270 5.942 1.00 96.44 182 ILE A N 1
ATOM 1400 C CA . ILE A 1 182 ? -8.971 24.808 4.624 1.00 96.44 182 ILE A CA 1
ATOM 1401 C C . ILE A 1 182 ? -7.685 25.164 3.891 1.00 96.44 182 ILE A C 1
ATOM 1403 O O . ILE A 1 182 ? -6.829 25.865 4.424 1.00 96.44 182 ILE A O 1
ATOM 1407 N N . GLY A 1 183 ? -7.560 24.711 2.653 1.00 92.88 183 GLY A N 1
ATOM 1408 C CA . GLY A 1 183 ? -6.470 25.066 1.755 1.00 92.88 183 GLY A CA 1
ATOM 1409 C C . GLY A 1 183 ? -6.789 24.589 0.347 1.00 92.88 183 GLY A C 1
ATOM 1410 O O . GLY A 1 183 ? -7.785 23.896 0.135 1.00 92.88 183 GLY A O 1
ATOM 1411 N N . THR A 1 184 ? -5.952 24.950 -0.621 1.00 90.44 184 THR A N 1
ATOM 1412 C CA . THR A 1 184 ? -6.118 24.453 -1.992 1.00 90.44 184 THR A CA 1
ATOM 1413 C C . THR A 1 184 ? -5.545 23.036 -2.072 1.00 90.44 184 THR A C 1
ATOM 1415 O O . THR A 1 184 ? -4.341 22.887 -1.851 1.00 90.44 184 THR A O 1
ATOM 1418 N N . PRO A 1 185 ? -6.347 21.986 -2.339 1.00 85.31 185 PRO A N 1
ATOM 1419 C CA . PRO A 1 185 ? -5.835 20.620 -2.390 1.00 85.31 185 PRO A CA 1
ATOM 1420 C C . PRO A 1 185 ? -4.809 20.459 -3.515 1.00 85.31 185 PRO A C 1
ATOM 1422 O O . PRO A 1 185 ? -5.028 20.935 -4.628 1.00 85.31 185 PRO A O 1
ATOM 1425 N N . ALA A 1 186 ? -3.708 19.761 -3.242 1.00 77.31 186 ALA A N 1
ATOM 1426 C CA . ALA A 1 186 ? -2.792 19.299 -4.282 1.00 77.31 186 ALA A CA 1
ATOM 1427 C C . ALA A 1 186 ? -3.116 17.863 -4.697 1.00 77.31 186 ALA A C 1
ATOM 1429 O O . ALA A 1 186 ? -3.633 17.071 -3.907 1.00 77.31 186 ALA A O 1
ATOM 1430 N N . THR A 1 187 ? -2.737 17.507 -5.925 1.00 68.00 187 THR A N 1
ATOM 1431 C CA . THR A 1 187 ? -2.681 16.107 -6.350 1.00 68.00 187 THR A CA 1
ATOM 1432 C C . THR A 1 187 ? -1.738 15.344 -5.413 1.00 68.00 187 THR A C 1
ATOM 1434 O O . THR A 1 187 ? -0.599 15.785 -5.232 1.00 68.00 187 THR A O 1
ATOM 1437 N N . PRO A 1 188 ? -2.177 14.227 -4.802 1.00 63.81 188 PRO A N 1
ATOM 1438 C CA . PRO A 1 188 ? -1.317 13.423 -3.947 1.00 63.81 188 PRO A CA 1
ATOM 1439 C C . PRO A 1 188 ? -0.058 12.993 -4.696 1.00 63.81 188 PRO A C 1
ATOM 1441 O O . PRO A 1 188 ? -0.129 12.614 -5.868 1.00 63.81 188 PRO A O 1
ATOM 1444 N N . MET A 1 189 ? 1.085 13.015 -4.010 1.00 68.12 189 MET A N 1
ATOM 1445 C CA . MET A 1 189 ? 2.294 12.399 -4.549 1.00 68.12 189 MET A CA 1
ATOM 1446 C C . MET A 1 189 ? 2.020 10.909 -4.803 1.00 68.12 189 MET A C 1
ATOM 1448 O O . MET A 1 189 ? 1.447 10.248 -3.927 1.00 68.12 189 MET A O 1
ATOM 1452 N N . PRO A 1 190 ? 2.398 10.363 -5.971 1.00 71.00 190 PRO A N 1
ATOM 1453 C CA . PRO A 1 190 ? 2.261 8.933 -6.210 1.00 71.00 190 PRO A CA 1
ATOM 1454 C C . PRO A 1 190 ? 3.116 8.130 -5.221 1.00 71.00 190 PRO A C 1
ATOM 1456 O O . PRO A 1 190 ? 3.949 8.684 -4.508 1.00 71.00 190 PRO A O 1
ATOM 1459 N N . ALA A 1 191 ? 2.897 6.818 -5.142 1.00 72.12 191 ALA A N 1
ATOM 1460 C CA . ALA A 1 191 ? 3.761 5.940 -4.360 1.00 72.12 191 ALA A CA 1
ATOM 1461 C C . ALA A 1 191 ? 5.081 5.672 -5.102 1.00 72.12 191 ALA A C 1
ATOM 1463 O O . ALA A 1 191 ? 5.151 5.770 -6.326 1.00 72.12 191 ALA A O 1
ATOM 1464 N N . GLU A 1 192 ? 6.122 5.296 -4.358 1.00 78.88 192 GLU A N 1
ATOM 1465 C CA . GLU A 1 192 ? 7.326 4.721 -4.959 1.00 78.88 192 GLU A CA 1
ATOM 1466 C C . GLU A 1 192 ? 6.980 3.408 -5.677 1.00 78.88 192 GLU A C 1
ATOM 1468 O O . GLU A 1 192 ? 6.191 2.603 -5.177 1.00 78.88 192 GLU A O 1
ATOM 1473 N N . THR A 1 193 ? 7.583 3.190 -6.843 1.00 84.31 193 THR A N 1
ATOM 1474 C CA . THR A 1 193 ? 7.318 2.026 -7.698 1.00 84.31 193 THR A CA 1
ATOM 1475 C C . THR A 1 193 ? 8.625 1.432 -8.229 1.00 84.31 193 THR A C 1
ATOM 1477 O O . THR A 1 193 ? 9.656 2.106 -8.283 1.00 84.31 193 THR A O 1
ATOM 1480 N N . THR A 1 194 ? 8.626 0.147 -8.589 1.00 90.88 194 THR A N 1
ATOM 1481 C CA . THR A 1 194 ? 9.816 -0.554 -9.104 1.00 90.88 194 THR A CA 1
ATOM 1482 C C . THR A 1 194 ? 9.470 -1.452 -10.284 1.00 90.88 194 THR A C 1
ATOM 1484 O O . THR A 1 194 ? 8.636 -2.350 -10.187 1.00 90.88 194 THR A O 1
ATOM 1487 N N . TYR A 1 195 ? 10.170 -1.234 -11.393 1.00 92.44 195 TYR A N 1
ATOM 1488 C CA . TYR A 1 195 ? 10.037 -1.959 -12.645 1.00 92.44 195 TYR A CA 1
ATOM 1489 C C . TYR A 1 195 ? 11.185 -2.969 -12.734 1.00 92.44 195 TYR A C 1
ATOM 1491 O O . TYR A 1 195 ? 12.304 -2.666 -13.137 1.00 92.44 195 TYR A O 1
ATOM 1499 N N . GLU A 1 196 ? 10.896 -4.192 -12.302 1.00 91.75 196 GLU A N 1
ATOM 1500 C CA . GLU A 1 196 ? 11.704 -5.402 -12.513 1.00 91.75 196 GLU A CA 1
ATOM 1501 C C . GLU A 1 196 ? 11.722 -5.859 -13.995 1.00 91.75 196 GLU A C 1
ATOM 1503 O O . GLU A 1 196 ? 10.849 -5.447 -14.763 1.00 91.75 196 GLU A O 1
ATOM 1508 N N . PRO A 1 197 ? 12.608 -6.797 -14.397 1.00 91.31 197 PRO A N 1
ATOM 1509 C CA . PRO A 1 197 ? 12.789 -7.267 -15.779 1.00 91.31 197 PRO A CA 1
ATOM 1510 C C . PRO A 1 197 ? 11.509 -7.705 -16.483 1.00 91.31 197 PRO A C 1
ATOM 1512 O O . PRO A 1 197 ? 11.353 -7.513 -17.683 1.00 91.31 197 PRO A O 1
ATOM 1515 N N . ARG A 1 198 ? 10.568 -8.274 -15.728 1.00 84.12 198 ARG A N 1
ATOM 1516 C CA . ARG A 1 198 ? 9.277 -8.740 -16.245 1.00 84.12 198 ARG A CA 1
ATOM 1517 C C . ARG A 1 198 ? 8.335 -7.628 -16.704 1.00 84.12 198 ARG A C 1
ATOM 1519 O O . ARG A 1 198 ? 7.381 -7.927 -17.413 1.00 84.12 198 ARG A O 1
ATOM 1526 N N . HIS A 1 199 ? 8.558 -6.389 -16.269 1.00 87.38 199 HIS A N 1
ATOM 1527 C CA . HIS A 1 199 ? 7.716 -5.260 -16.659 1.00 87.38 199 HIS A CA 1
ATOM 1528 C C . HIS A 1 199 ? 8.089 -4.728 -18.044 1.00 87.38 199 HIS A C 1
ATOM 1530 O O . HIS A 1 199 ? 7.251 -4.106 -18.683 1.00 87.38 199 HIS A O 1
ATOM 1536 N N . PHE A 1 200 ? 9.303 -5.002 -18.535 1.00 89.38 200 PHE A N 1
ATOM 1537 C CA . PHE A 1 200 ? 9.714 -4.575 -19.869 1.00 89.38 200 PHE A CA 1
ATOM 1538 C C . PHE A 1 200 ? 8.947 -5.338 -20.947 1.00 89.38 200 PHE A C 1
ATOM 1540 O O . PHE A 1 200 ? 8.876 -6.570 -20.962 1.00 89.38 200 PHE A O 1
ATOM 1547 N N . GLU A 1 201 ? 8.309 -4.578 -21.829 1.00 84.31 201 GLU A N 1
ATOM 1548 C CA . GLU A 1 201 ? 7.346 -5.096 -22.790 1.00 84.31 201 GLU A CA 1
ATOM 1549 C C . GLU A 1 201 ? 7.970 -5.373 -24.153 1.00 84.31 201 GLU A C 1
ATOM 1551 O O . GLU A 1 201 ? 7.646 -6.379 -24.790 1.00 84.31 201 GLU A O 1
ATOM 1556 N N . GLU A 1 202 ? 8.898 -4.522 -24.566 1.00 88.12 202 GLU A N 1
ATOM 1557 C CA . GLU A 1 202 ? 9.628 -4.657 -25.817 1.00 88.12 202 GLU A CA 1
ATOM 1558 C C . GLU A 1 202 ? 11.090 -4.933 -25.487 1.00 88.12 202 GLU A C 1
ATOM 1560 O O . GLU A 1 202 ? 11.731 -4.156 -24.783 1.00 88.12 202 GLU A O 1
ATOM 1565 N N . LEU A 1 203 ? 11.590 -6.080 -25.945 1.00 91.25 203 LEU A N 1
ATOM 1566 C CA . LEU A 1 203 ? 12.975 -6.495 -25.764 1.00 91.25 203 LEU A CA 1
ATOM 1567 C C . LEU A 1 203 ? 13.580 -6.729 -27.146 1.00 91.25 203 LEU A C 1
ATOM 1569 O O . LEU A 1 203 ? 13.142 -7.629 -27.867 1.00 91.25 203 LEU A O 1
ATOM 1573 N N . GLU A 1 204 ? 14.595 -5.950 -27.500 1.00 91.38 204 GLU A N 1
ATOM 1574 C CA . GLU A 1 204 ? 15.419 -6.167 -28.686 1.00 91.38 204 GLU A CA 1
ATOM 1575 C C . GLU A 1 204 ? 16.834 -6.510 -28.227 1.00 91.38 204 GLU A C 1
ATOM 1577 O O . GLU A 1 204 ? 17.518 -5.709 -27.599 1.00 91.38 204 GLU A O 1
ATOM 1582 N N . GLY A 1 205 ? 17.269 -7.745 -28.465 1.00 89.06 205 GLY A N 1
ATOM 1583 C CA . GLY A 1 205 ? 18.593 -8.200 -28.040 1.00 89.06 205 GLY A CA 1
ATOM 1584 C C . GLY A 1 205 ? 18.741 -8.492 -26.541 1.00 89.06 205 GLY A C 1
ATOM 1585 O O . GLY A 1 205 ? 19.746 -9.073 -26.176 1.00 89.06 205 GLY A O 1
ATOM 1586 N N . TYR A 1 206 ? 17.777 -8.176 -25.672 1.00 92.56 206 TYR A N 1
ATOM 1587 C CA . TYR A 1 206 ? 17.770 -8.660 -24.283 1.00 92.56 206 TYR A CA 1
ATOM 1588 C C . TYR A 1 206 ? 17.045 -10.005 -24.148 1.00 92.56 206 TYR A C 1
ATOM 1590 O O . TYR A 1 206 ? 15.980 -10.217 -24.727 1.00 92.56 206 TYR A O 1
ATOM 1598 N N . GLU A 1 207 ? 17.574 -10.889 -23.304 1.00 90.19 207 GLU A N 1
ATOM 1599 C CA . GLU A 1 207 ? 16.923 -12.118 -22.849 1.00 90.19 207 GLU A CA 1
ATOM 1600 C C . GLU A 1 207 ? 16.719 -12.107 -21.331 1.00 90.19 207 GLU A C 1
ATOM 1602 O O . GLU A 1 207 ? 17.495 -11.523 -20.579 1.00 90.19 207 GLU A O 1
ATOM 1607 N N . MET A 1 208 ? 15.657 -12.757 -20.861 1.00 89.31 208 MET A N 1
ATOM 1608 C CA . MET A 1 208 ? 15.391 -12.883 -19.430 1.00 89.31 208 MET A CA 1
ATOM 1609 C C . MET A 1 208 ? 16.073 -14.135 -18.884 1.00 89.31 208 MET A C 1
ATOM 1611 O O . MET A 1 208 ? 15.770 -15.245 -19.321 1.00 89.31 208 MET A O 1
ATOM 1615 N N . VAL A 1 209 ? 16.948 -13.964 -17.896 1.00 89.81 209 VAL A N 1
ATOM 1616 C CA . VAL A 1 209 ? 17.702 -15.060 -17.274 1.00 89.81 209 VAL A CA 1
ATOM 1617 C C . VAL A 1 209 ? 17.539 -15.049 -15.756 1.00 89.81 209 VAL A C 1
ATOM 1619 O O . VAL A 1 209 ? 17.390 -13.998 -15.133 1.00 89.81 209 VAL A O 1
ATOM 1622 N N . MET A 1 210 ? 17.535 -16.238 -15.152 1.00 86.44 210 MET A N 1
ATOM 1623 C CA . MET A 1 210 ? 17.522 -16.406 -13.698 1.00 86.44 210 MET A CA 1
ATOM 1624 C C . MET A 1 210 ? 18.965 -16.437 -13.188 1.00 86.44 210 MET A C 1
ATOM 1626 O O . MET A 1 210 ? 19.728 -17.324 -13.566 1.00 86.44 210 MET A O 1
ATOM 1630 N N . ARG A 1 211 ? 19.327 -15.514 -12.298 1.00 84.31 211 ARG A N 1
ATOM 1631 C CA . ARG A 1 211 ? 20.628 -15.472 -11.613 1.00 84.31 211 ARG A CA 1
ATOM 1632 C C . ARG A 1 211 ? 20.411 -15.281 -10.125 1.00 84.31 211 ARG A C 1
ATOM 1634 O O . ARG A 1 211 ? 19.553 -14.499 -9.756 1.00 84.31 211 ARG A O 1
ATOM 1641 N N . SER A 1 212 ? 21.124 -16.004 -9.261 1.00 84.31 212 SER A N 1
ATOM 1642 C CA . SER A 1 212 ? 21.070 -15.810 -7.798 1.00 84.31 212 SER A CA 1
ATOM 1643 C C . SER A 1 212 ? 19.653 -15.581 -7.228 1.00 84.31 212 SER A C 1
ATOM 1645 O O . SER A 1 212 ? 19.408 -14.677 -6.428 1.00 84.31 212 SER A O 1
ATOM 1647 N N . ASN A 1 213 ? 18.703 -16.412 -7.685 1.00 82.62 213 ASN A N 1
ATOM 1648 C CA . ASN A 1 213 ? 17.283 -16.395 -7.317 1.00 82.62 213 ASN A CA 1
ATOM 1649 C C . ASN A 1 213 ? 16.508 -15.100 -7.668 1.00 82.62 213 ASN A C 1
ATOM 1651 O O . ASN A 1 213 ? 15.510 -14.780 -7.022 1.00 82.62 213 ASN A O 1
ATOM 1655 N N . ARG A 1 214 ? 16.946 -14.356 -8.692 1.00 85.50 214 ARG A N 1
ATOM 1656 C CA . ARG A 1 214 ? 16.222 -13.227 -9.297 1.00 85.50 214 ARG A CA 1
ATOM 1657 C C . ARG A 1 214 ? 16.237 -13.315 -10.821 1.00 85.50 214 ARG A C 1
ATOM 1659 O O . ARG A 1 214 ? 17.173 -13.846 -11.414 1.00 85.50 214 ARG A O 1
ATOM 1666 N N . TYR A 1 215 ? 15.219 -12.750 -11.456 1.00 88.81 215 TYR A N 1
ATOM 1667 C CA . TYR A 1 215 ? 15.259 -12.509 -12.895 1.00 88.81 215 TYR A CA 1
ATOM 1668 C C . TYR A 1 215 ? 16.084 -11.253 -13.181 1.00 88.81 215 TYR A C 1
ATOM 1670 O O . TYR A 1 215 ? 15.980 -10.280 -12.436 1.00 88.81 215 TYR A O 1
ATOM 1678 N N . VAL A 1 216 ? 16.873 -11.281 -14.254 1.00 92.69 216 VAL A N 1
ATOM 1679 C CA . VAL A 1 216 ? 17.585 -10.131 -14.839 1.00 92.69 216 VAL A CA 1
ATOM 1680 C C . VAL A 1 216 ? 17.373 -10.132 -16.354 1.00 92.69 216 VAL A C 1
ATOM 1682 O O . VAL A 1 216 ? 17.179 -11.200 -16.942 1.00 92.69 216 VAL A O 1
ATOM 1685 N N . LEU A 1 217 ? 17.387 -8.958 -16.994 1.00 92.38 217 LEU A N 1
ATOM 1686 C CA . LEU A 1 217 ? 17.563 -8.903 -18.451 1.00 92.38 217 LEU A CA 1
ATOM 1687 C C . LEU A 1 217 ? 19.055 -8.934 -18.744 1.00 92.38 217 LEU A C 1
ATOM 1689 O O . LEU A 1 217 ? 19.801 -8.175 -18.137 1.00 92.38 217 LEU A O 1
ATOM 1693 N N . GLN A 1 218 ? 19.479 -9.781 -19.667 1.00 91.38 218 GLN A N 1
ATOM 1694 C CA . GLN A 1 218 ? 20.864 -9.936 -20.085 1.00 91.38 218 GLN A CA 1
ATOM 1695 C C . GLN A 1 218 ? 20.949 -9.789 -21.599 1.00 91.38 218 GLN A C 1
ATOM 1697 O O . GLN A 1 218 ? 20.186 -10.422 -22.320 1.00 91.38 218 GLN A O 1
ATOM 1702 N N . ALA A 1 219 ? 21.851 -8.949 -22.093 1.00 88.19 219 ALA A N 1
ATOM 1703 C CA . ALA A 1 219 ? 22.174 -8.949 -23.515 1.00 88.19 219 ALA A CA 1
ATOM 1704 C C . ALA A 1 219 ? 23.100 -10.154 -23.813 1.00 88.19 219 ALA A C 1
ATOM 1706 O O . ALA A 1 219 ? 24.061 -10.344 -23.068 1.00 88.19 219 ALA A O 1
ATOM 1707 N N . PRO A 1 220 ? 22.861 -10.986 -24.844 1.00 79.19 220 PRO A N 1
ATOM 1708 C CA . PRO A 1 220 ? 23.783 -12.035 -25.288 1.00 79.19 220 PRO A CA 1
ATOM 1709 C C . PRO A 1 220 ? 25.109 -11.471 -25.821 1.00 79.19 220 PRO A C 1
ATOM 1711 O O . PRO A 1 220 ? 25.125 -10.346 -26.321 1.00 79.19 220 PRO A O 1
ATOM 1714 N N . PRO A 1 221 ? 26.214 -12.235 -25.772 1.00 73.00 221 PRO A N 1
ATOM 1715 C CA . PRO A 1 221 ? 27.532 -11.745 -26.156 1.00 73.00 221 PRO A CA 1
ATOM 1716 C C . PRO A 1 221 ? 27.614 -11.453 -27.661 1.00 73.00 221 PRO A C 1
ATOM 1718 O O . PRO A 1 221 ? 27.118 -12.226 -28.484 1.00 73.00 221 PRO A O 1
ATOM 1721 N N . GLY A 1 222 ? 28.288 -10.360 -28.028 1.00 71.50 222 GLY A N 1
ATOM 1722 C CA . GLY A 1 222 ? 28.561 -9.997 -29.428 1.00 71.50 222 GLY A CA 1
ATOM 1723 C C . GLY A 1 222 ? 27.478 -9.152 -30.109 1.00 71.50 222 GLY A C 1
ATOM 1724 O O . GLY A 1 222 ? 27.579 -8.883 -31.307 1.00 71.50 222 GLY A O 1
ATOM 1725 N N . LEU A 1 223 ? 26.461 -8.711 -29.364 1.00 74.81 223 LEU A N 1
ATOM 1726 C CA . LEU A 1 223 ? 25.519 -7.682 -29.804 1.00 74.81 223 LEU A CA 1
ATOM 1727 C C . LEU A 1 223 ? 26.103 -6.292 -29.544 1.00 74.81 223 LEU A C 1
ATOM 1729 O O . LEU A 1 223 ? 26.574 -6.007 -28.448 1.00 74.81 223 LEU A O 1
ATOM 1733 N N . ALA A 1 224 ? 26.041 -5.415 -30.550 1.00 76.38 224 ALA A N 1
ATOM 1734 C CA . ALA A 1 224 ? 26.525 -4.039 -30.417 1.00 76.38 224 ALA A CA 1
ATOM 1735 C C . ALA A 1 224 ? 25.702 -3.233 -29.397 1.00 76.38 224 ALA A C 1
ATOM 1737 O O . ALA A 1 224 ? 26.256 -2.416 -28.672 1.00 76.38 224 ALA A O 1
ATOM 1738 N N . HIS A 1 225 ? 24.389 -3.465 -29.349 1.00 85.81 225 HIS A N 1
ATOM 1739 C CA . HIS A 1 225 ? 23.480 -2.894 -28.360 1.00 85.81 225 HIS A CA 1
ATOM 1740 C C . HIS A 1 225 ? 22.248 -3.792 -28.181 1.00 85.81 225 HIS A C 1
ATOM 1742 O O . HIS A 1 225 ? 21.912 -4.583 -29.066 1.00 85.81 225 HIS A O 1
ATOM 1748 N N . ALA A 1 226 ? 21.572 -3.643 -27.045 1.00 92.75 226 ALA A N 1
ATOM 1749 C CA . ALA A 1 226 ? 20.274 -4.229 -26.738 1.00 92.75 226 ALA A CA 1
ATOM 1750 C C . ALA A 1 226 ? 19.358 -3.161 -26.125 1.00 92.75 226 ALA A C 1
ATOM 1752 O O . ALA A 1 226 ? 19.836 -2.243 -25.454 1.00 92.75 226 ALA A O 1
ATOM 1753 N N . THR A 1 227 ? 18.048 -3.269 -26.342 1.00 94.88 227 THR A N 1
ATOM 1754 C CA . THR A 1 227 ? 17.053 -2.322 -25.827 1.00 94.88 227 THR A CA 1
ATOM 1755 C C . THR A 1 227 ? 15.936 -3.032 -25.070 1.00 94.88 227 THR A C 1
ATOM 1757 O O . THR A 1 227 ? 15.482 -4.117 -25.444 1.00 94.88 227 THR A O 1
ATOM 1760 N N . ALA A 1 228 ? 15.523 -2.433 -23.956 1.00 95.31 228 ALA A N 1
ATOM 1761 C CA . ALA A 1 228 ? 14.383 -2.869 -23.165 1.00 95.31 228 ALA A CA 1
ATOM 1762 C C . ALA A 1 228 ? 13.468 -1.671 -22.908 1.00 95.31 228 ALA A C 1
ATOM 1764 O O . ALA A 1 228 ? 13.897 -0.697 -22.283 1.00 95.31 228 ALA A O 1
ATOM 1765 N N . SER A 1 229 ? 12.217 -1.749 -23.362 1.00 94.38 229 SER A N 1
ATOM 1766 C CA . SER A 1 229 ? 11.267 -0.636 -23.295 1.00 94.38 229 SER A CA 1
ATOM 1767 C C . SER A 1 229 ? 9.960 -1.006 -22.602 1.00 94.38 229 SER A C 1
ATOM 1769 O O . SER A 1 229 ? 9.480 -2.141 -22.673 1.00 94.38 229 SER A O 1
ATOM 1771 N N . VAL A 1 230 ? 9.388 -0.028 -21.900 1.00 91.94 230 VAL A N 1
ATOM 1772 C CA . VAL A 1 230 ? 8.148 -0.159 -21.129 1.00 91.94 230 VAL A CA 1
ATOM 1773 C C . VAL A 1 230 ? 7.385 1.171 -21.099 1.00 91.94 230 VAL A C 1
ATOM 1775 O O . VAL A 1 230 ? 8.000 2.221 -20.893 1.00 91.94 230 VAL A O 1
ATOM 1778 N N . PRO A 1 231 ? 6.056 1.165 -21.282 1.00 90.06 231 PRO A N 1
ATOM 1779 C CA . PRO A 1 231 ? 5.217 2.315 -20.965 1.00 90.06 231 PRO A CA 1
ATOM 1780 C C . PRO A 1 231 ? 5.225 2.582 -19.457 1.00 90.06 231 PRO A C 1
ATOM 1782 O O . PRO A 1 231 ? 5.046 1.675 -18.649 1.00 90.06 231 PRO A O 1
ATOM 1785 N N . PHE A 1 232 ? 5.409 3.831 -19.056 1.00 90.12 232 PHE A N 1
ATOM 1786 C CA . PHE A 1 232 ? 5.349 4.234 -17.658 1.00 90.12 232 PHE A CA 1
ATOM 1787 C C . PHE A 1 232 ? 3.891 4.301 -17.196 1.00 90.12 232 PHE A C 1
ATOM 1789 O O . PHE A 1 232 ? 3.154 5.189 -17.602 1.00 90.12 232 PHE A O 1
ATOM 1796 N N . TYR A 1 233 ? 3.439 3.368 -16.368 1.00 84.06 233 TYR A N 1
ATOM 1797 C CA . TYR A 1 233 ? 2.031 3.281 -15.964 1.00 84.06 233 TYR A CA 1
ATOM 1798 C C . TYR A 1 233 ? 1.680 4.129 -14.734 1.00 84.06 233 TYR A C 1
ATOM 1800 O O . TYR A 1 233 ? 0.496 4.340 -14.457 1.00 84.06 233 TYR A O 1
ATOM 1808 N N . ASP A 1 234 ? 2.679 4.624 -14.008 1.00 84.62 234 ASP A N 1
ATOM 1809 C CA . ASP A 1 234 ? 2.485 5.412 -12.794 1.00 84.62 234 ASP A CA 1
ATOM 1810 C C . ASP A 1 234 ? 2.136 6.878 -13.095 1.00 84.62 234 ASP A C 1
ATOM 1812 O O . ASP A 1 234 ? 2.163 7.333 -14.240 1.00 84.62 234 ASP A O 1
ATOM 1816 N N . ALA A 1 235 ? 1.727 7.615 -12.060 1.00 77.00 235 ALA A N 1
ATOM 1817 C CA . ALA A 1 235 ? 1.180 8.958 -12.228 1.00 77.00 235 ALA A CA 1
ATOM 1818 C C . ALA A 1 235 ? 2.205 9.950 -12.804 1.00 77.00 235 ALA A C 1
ATOM 1820 O O . ALA A 1 235 ? 3.398 9.887 -12.515 1.00 77.00 235 ALA A O 1
ATOM 1821 N N . THR A 1 236 ? 1.719 10.930 -13.562 1.00 83.25 236 THR A N 1
ATOM 1822 C CA . THR A 1 236 ? 2.527 12.072 -14.001 1.00 83.25 236 THR A CA 1
ATOM 1823 C C . THR A 1 236 ? 3.085 12.829 -12.793 1.00 83.25 236 THR A C 1
ATOM 1825 O O . THR A 1 236 ? 2.320 13.374 -11.997 1.00 83.25 236 THR A O 1
ATOM 1828 N N . ALA A 1 237 ? 4.411 12.865 -12.652 1.00 81.12 237 ALA A N 1
ATOM 1829 C CA . ALA A 1 237 ? 5.101 13.514 -11.535 1.00 81.12 237 ALA A CA 1
ATOM 1830 C C . ALA A 1 237 ? 6.584 13.769 -11.864 1.00 81.12 237 ALA A C 1
ATOM 1832 O O . ALA A 1 237 ? 7.069 13.428 -12.947 1.00 81.12 237 ALA A O 1
ATOM 1833 N N . ARG A 1 238 ? 7.301 14.367 -10.910 1.00 84.06 238 ARG A N 1
ATOM 1834 C CA . ARG A 1 238 ? 8.761 14.448 -10.911 1.00 84.06 238 ARG A CA 1
ATOM 1835 C C . ARG A 1 238 ? 9.344 13.327 -10.055 1.00 84.06 238 ARG A C 1
ATOM 1837 O O . ARG A 1 238 ? 8.920 13.135 -8.910 1.00 84.06 238 ARG A O 1
ATOM 1844 N N . TRP A 1 239 ? 10.330 12.620 -10.596 1.00 88.19 239 TRP A N 1
ATOM 1845 C CA . TRP A 1 239 ? 10.868 11.374 -10.059 1.00 88.19 239 TRP A CA 1
ATOM 1846 C C . TRP A 1 239 ? 12.392 11.400 -9.956 1.00 88.19 239 TRP A C 1
ATOM 1848 O O . TRP A 1 239 ? 13.078 11.834 -10.876 1.00 88.19 239 TRP A O 1
ATOM 1858 N N . ASP A 1 240 ? 12.923 10.825 -8.885 1.00 92.81 240 ASP A N 1
ATOM 1859 C CA . ASP A 1 240 ? 14.269 10.266 -8.908 1.00 92.81 240 ASP A CA 1
ATOM 1860 C C . ASP A 1 240 ? 14.193 8.854 -9.497 1.00 92.81 240 ASP A C 1
ATOM 1862 O O . ASP A 1 240 ? 13.443 8.006 -9.000 1.00 92.81 240 ASP A O 1
ATOM 1866 N N . VAL A 1 241 ? 14.974 8.595 -10.545 1.00 96.62 241 VAL A N 1
ATOM 1867 C CA . VAL A 1 241 ? 15.023 7.307 -11.247 1.00 96.62 241 VAL A CA 1
ATOM 1868 C C . VAL A 1 241 ? 16.310 6.584 -10.875 1.00 96.62 241 VAL A C 1
ATOM 1870 O O . VA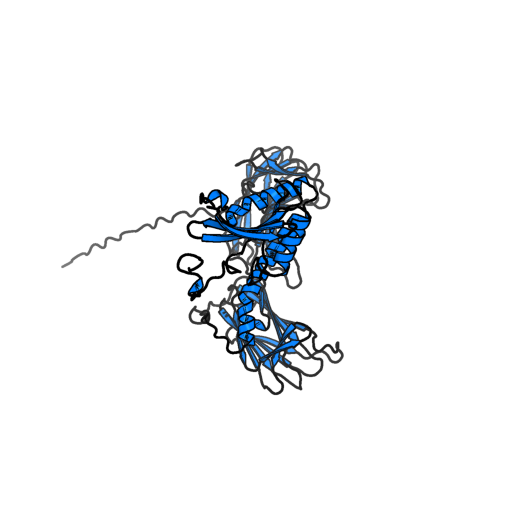L A 1 241 ? 17.391 6.963 -11.320 1.00 96.62 241 VAL A O 1
ATOM 1873 N N . THR A 1 242 ? 16.207 5.533 -10.067 1.00 96.62 242 THR A N 1
ATOM 1874 C CA . THR A 1 242 ? 17.342 4.686 -9.687 1.00 96.62 242 THR A CA 1
ATOM 1875 C C . THR A 1 242 ? 17.417 3.473 -10.606 1.00 96.62 242 THR A C 1
ATOM 1877 O O . THR A 1 242 ? 16.555 2.593 -10.569 1.00 96.62 242 THR A O 1
ATOM 1880 N N . PHE A 1 243 ? 18.464 3.410 -11.421 1.00 96.81 243 PHE A N 1
ATOM 1881 C CA . PHE A 1 243 ? 18.777 2.268 -12.268 1.00 96.81 243 PHE A CA 1
ATOM 1882 C C . PHE A 1 243 ? 19.687 1.292 -11.530 1.00 96.81 243 PHE A C 1
ATOM 1884 O O . PHE A 1 243 ? 20.748 1.676 -11.043 1.00 96.81 243 PHE A O 1
ATOM 1891 N N . ARG A 1 244 ? 19.257 0.029 -11.454 1.00 95.06 244 ARG A N 1
ATOM 1892 C CA . ARG A 1 244 ? 19.982 -1.067 -10.810 1.00 95.06 244 ARG A CA 1
ATOM 1893 C C . ARG A 1 244 ? 20.465 -2.060 -11.858 1.00 95.06 244 ARG A C 1
ATOM 1895 O O . ARG A 1 244 ? 19.661 -2.566 -12.647 1.00 95.06 244 ARG A O 1
ATOM 1902 N N . TYR A 1 245 ? 21.748 -2.383 -11.813 1.00 92.62 245 TYR A N 1
ATOM 1903 C CA . TYR A 1 245 ? 22.434 -3.241 -12.779 1.00 92.62 245 TYR A CA 1
ATOM 1904 C C . TYR A 1 245 ? 23.412 -4.185 -12.070 1.00 92.62 245 TYR A C 1
ATOM 1906 O O . TYR A 1 245 ? 23.682 -4.011 -10.879 1.00 92.62 245 TYR A O 1
ATOM 1914 N N . LEU A 1 246 ? 23.876 -5.214 -12.783 1.00 88.88 246 LEU A N 1
ATOM 1915 C CA . LEU A 1 246 ? 25.003 -6.039 -12.334 1.00 88.88 246 LEU A CA 1
ATOM 1916 C C . LEU A 1 246 ? 26.280 -5.532 -13.001 1.00 88.88 246 LEU A C 1
ATOM 1918 O O . LEU A 1 246 ? 26.230 -5.178 -14.177 1.00 88.88 246 LEU A O 1
ATOM 1922 N N . ASP A 1 247 ? 27.368 -5.503 -12.242 1.00 80.19 247 ASP A N 1
ATOM 1923 C CA . ASP A 1 247 ? 28.694 -5.026 -12.653 1.00 80.19 247 ASP A CA 1
ATOM 1924 C C . ASP A 1 247 ? 29.700 -6.148 -12.353 1.00 80.19 247 ASP A C 1
ATOM 1926 O O . ASP A 1 247 ? 29.797 -6.580 -11.200 1.00 80.19 247 ASP A O 1
ATOM 1930 N N . GLU A 1 248 ? 30.367 -6.687 -13.377 1.00 73.50 248 GLU A N 1
ATOM 1931 C CA . GLU A 1 248 ? 31.401 -7.721 -13.211 1.00 73.50 248 GLU A CA 1
ATOM 1932 C C . GLU A 1 248 ? 32.794 -7.067 -13.150 1.00 73.50 248 GLU A C 1
ATOM 1934 O O . GLU A 1 248 ? 33.025 -6.029 -13.757 1.00 73.50 248 GLU A O 1
ATOM 1939 N N . PRO A 1 249 ? 33.770 -7.645 -12.427 1.00 66.31 249 PRO A N 1
ATOM 1940 C CA . PRO A 1 249 ? 35.118 -7.076 -12.330 1.00 66.31 249 PRO A CA 1
ATOM 1941 C C . PRO A 1 249 ? 35.955 -7.200 -13.619 1.00 66.31 249 PRO A C 1
ATOM 1943 O O . PRO A 1 249 ? 37.134 -6.841 -13.607 1.00 66.31 249 PRO A O 1
ATOM 1946 N N . ASP A 1 250 ? 35.399 -7.756 -14.699 1.00 63.78 250 ASP A N 1
ATOM 1947 C CA . ASP A 1 250 ? 36.063 -7.996 -15.977 1.00 63.78 250 ASP A CA 1
ATOM 1948 C C . ASP A 1 250 ? 35.263 -7.466 -17.180 1.00 63.78 250 ASP A C 1
ATOM 1950 O O . ASP A 1 250 ? 34.474 -8.175 -17.801 1.00 63.78 250 ASP A O 1
ATOM 1954 N N . GLY A 1 251 ? 35.551 -6.220 -17.561 1.00 70.56 251 GLY A N 1
ATOM 1955 C CA . GLY A 1 251 ? 35.019 -5.554 -18.753 1.00 70.56 251 GLY A CA 1
ATOM 1956 C C . GLY A 1 251 ? 34.334 -4.233 -18.409 1.00 70.56 251 GLY A C 1
ATOM 1957 O O . GLY A 1 251 ? 34.475 -3.745 -17.293 1.00 70.56 251 GLY A O 1
ATOM 1958 N N . ALA A 1 252 ? 33.681 -3.619 -19.402 1.00 79.25 252 ALA A N 1
ATOM 1959 C CA . ALA A 1 252 ? 32.974 -2.356 -19.193 1.00 79.25 252 ALA A CA 1
ATOM 1960 C C . ALA A 1 252 ? 31.674 -2.265 -20.007 1.00 79.25 252 ALA A C 1
ATOM 1962 O O . ALA A 1 252 ? 31.668 -1.794 -21.150 1.00 79.25 252 ALA A O 1
ATOM 1963 N N . SER A 1 253 ? 30.550 -2.701 -19.447 1.00 85.69 253 SER A N 1
ATOM 1964 C CA . SER A 1 253 ? 29.238 -2.513 -20.070 1.00 85.69 253 SER A CA 1
ATOM 1965 C C . SER A 1 253 ? 28.709 -1.094 -19.840 1.00 85.69 253 SER A C 1
ATOM 1967 O O . SER A 1 253 ? 28.931 -0.471 -18.803 1.00 85.69 253 SER A O 1
ATOM 1969 N N . THR A 1 254 ? 28.008 -0.531 -20.823 1.00 89.88 254 THR A N 1
ATOM 1970 C CA . THR A 1 254 ? 27.422 0.810 -20.697 1.00 89.88 254 THR A CA 1
ATOM 1971 C C . THR A 1 254 ? 25.913 0.752 -20.810 1.00 89.88 254 THR A C 1
ATOM 1973 O O . THR A 1 254 ? 25.360 -0.039 -21.574 1.00 89.88 254 THR A O 1
ATOM 1976 N N . PHE A 1 255 ? 25.239 1.602 -20.043 1.00 93.38 255 PHE A N 1
ATOM 1977 C CA . PHE A 1 255 ? 23.791 1.718 -20.054 1.00 93.38 255 PHE A CA 1
ATOM 1978 C C . PHE A 1 255 ? 23.382 3.169 -20.229 1.00 93.38 255 PHE A C 1
ATOM 1980 O O . PHE A 1 255 ? 23.949 4.064 -19.605 1.00 93.38 255 PHE A O 1
ATOM 1987 N N . ARG A 1 256 ? 22.342 3.390 -21.028 1.00 95.94 256 ARG A N 1
ATOM 1988 C CA . ARG A 1 256 ? 21.645 4.669 -21.157 1.00 95.94 256 ARG A CA 1
ATOM 1989 C C . ARG A 1 256 ? 20.186 4.470 -20.797 1.00 95.94 256 ARG A C 1
ATOM 1991 O O . ARG A 1 256 ? 19.565 3.515 -21.263 1.00 95.94 256 ARG A O 1
ATOM 1998 N N . VAL A 1 257 ? 19.636 5.375 -19.996 1.00 97.44 257 VAL A N 1
ATOM 1999 C CA . VAL A 1 257 ? 18.206 5.401 -19.672 1.00 97.44 257 VAL A CA 1
ATOM 2000 C C . VAL A 1 257 ? 17.572 6.583 -20.390 1.00 97.44 257 VAL A C 1
ATOM 2002 O O . VAL A 1 257 ? 18.069 7.707 -20.321 1.00 97.44 257 VAL A O 1
ATOM 2005 N N . LEU A 1 258 ? 16.488 6.319 -21.113 1.00 97.94 258 LEU A N 1
ATOM 2006 C CA . LEU A 1 258 ? 15.794 7.290 -21.943 1.00 97.94 258 LEU A CA 1
ATOM 2007 C C . LEU A 1 258 ? 14.320 7.383 -21.543 1.00 97.94 258 LEU A C 1
ATOM 2009 O O . LEU A 1 258 ? 13.676 6.370 -21.269 1.00 97.94 258 LEU A O 1
ATOM 2013 N N . VAL A 1 259 ? 13.774 8.597 -21.596 1.00 96.19 259 VAL A N 1
ATOM 2014 C CA . VAL A 1 259 ? 12.344 8.896 -21.458 1.00 96.19 259 VAL A CA 1
ATOM 2015 C C . VAL A 1 259 ? 11.861 9.518 -22.764 1.00 96.19 259 VAL A C 1
ATOM 2017 O O . VAL A 1 259 ? 12.345 10.570 -23.181 1.00 96.19 259 VAL A O 1
ATOM 2020 N N . ASN A 1 260 ? 10.918 8.860 -23.441 1.00 92.50 260 ASN A N 1
ATOM 2021 C CA . ASN A 1 260 ? 10.400 9.263 -24.756 1.00 92.50 260 ASN A CA 1
ATOM 2022 C C . ASN A 1 260 ? 11.511 9.491 -25.804 1.00 92.50 260 ASN A C 1
ATOM 2024 O O . ASN A 1 260 ? 11.425 10.402 -26.627 1.00 92.50 260 ASN A O 1
ATOM 2028 N N . GLY A 1 261 ? 12.572 8.677 -25.745 1.00 92.38 261 GLY A N 1
ATOM 2029 C CA . GLY A 1 261 ? 13.737 8.765 -26.631 1.00 92.38 261 GLY A CA 1
ATOM 2030 C C . GLY A 1 261 ? 14.773 9.830 -26.251 1.00 92.38 261 GLY A C 1
ATOM 2031 O O . GLY A 1 261 ? 15.803 9.915 -26.913 1.00 92.38 261 GLY A O 1
ATOM 2032 N N . ASN A 1 262 ? 14.549 10.608 -25.187 1.00 94.00 262 ASN A N 1
ATOM 2033 C CA . ASN A 1 262 ? 15.534 11.553 -24.661 1.00 94.00 262 ASN A CA 1
ATOM 2034 C C . ASN A 1 262 ? 16.322 10.906 -23.522 1.00 94.00 262 ASN A C 1
ATOM 2036 O O . ASN A 1 262 ? 15.724 10.383 -22.585 1.00 94.00 262 ASN A O 1
ATOM 2040 N N . GLU A 1 263 ? 17.649 10.948 -23.586 1.00 97.25 263 GLU A N 1
ATOM 2041 C CA . GLU A 1 263 ? 18.514 10.411 -22.534 1.00 97.25 263 GLU A CA 1
ATOM 2042 C C . GLU A 1 263 ? 18.403 11.240 -21.247 1.00 97.25 263 GLU A C 1
ATOM 2044 O O . GLU A 1 263 ? 18.602 12.454 -21.266 1.00 97.25 263 GLU A O 1
ATOM 2049 N N . ILE A 1 264 ? 18.085 10.571 -20.135 1.00 96.38 264 ILE A N 1
ATOM 2050 C CA . ILE A 1 264 ? 18.064 11.169 -18.788 1.00 96.38 264 ILE A CA 1
ATOM 2051 C C . ILE A 1 264 ? 19.373 10.919 -18.032 1.00 96.38 264 ILE A C 1
ATOM 2053 O O . ILE A 1 264 ? 19.676 11.614 -17.065 1.00 96.38 264 ILE A O 1
ATOM 2057 N N . GLY A 1 265 ? 20.160 9.944 -18.489 1.00 94.81 265 GLY A N 1
ATOM 2058 C CA . GLY A 1 265 ? 21.519 9.711 -18.035 1.00 94.81 265 GLY A CA 1
ATOM 2059 C C . GLY A 1 265 ? 22.074 8.359 -18.472 1.00 94.81 265 GLY A C 1
ATOM 2060 O O . GLY A 1 265 ? 21.370 7.513 -19.033 1.00 94.81 265 GLY A O 1
ATOM 2061 N N . SER A 1 266 ? 23.359 8.167 -18.184 1.00 94.75 266 SER A N 1
ATOM 2062 C CA . SER A 1 266 ? 24.126 6.982 -18.553 1.00 94.75 266 SER A CA 1
ATOM 2063 C C . SER A 1 266 ? 25.020 6.509 -17.411 1.00 94.75 266 SER A C 1
ATOM 2065 O O . SER A 1 266 ? 25.433 7.309 -16.571 1.00 94.75 266 SER A O 1
ATOM 2067 N N . VAL A 1 267 ? 25.386 5.231 -17.418 1.00 91.94 267 VAL A N 1
ATOM 2068 C CA . VAL A 1 267 ? 26.377 4.655 -16.505 1.00 91.94 267 VAL A CA 1
ATOM 2069 C C . VAL A 1 267 ? 27.290 3.690 -17.249 1.00 91.94 267 VAL A C 1
ATOM 2071 O O . VAL A 1 267 ? 26.845 2.972 -18.141 1.00 91.94 267 VAL A O 1
ATOM 2074 N N . VAL A 1 268 ? 28.567 3.700 -16.877 1.00 89.50 268 VAL A N 1
ATOM 2075 C CA . VAL A 1 268 ? 29.539 2.671 -17.249 1.00 89.50 268 VAL A CA 1
ATOM 2076 C C . VAL A 1 268 ? 29.670 1.752 -16.039 1.00 89.50 268 VAL A C 1
ATOM 2078 O O . VAL A 1 268 ? 30.030 2.216 -14.956 1.00 89.50 268 VAL A O 1
ATOM 2081 N N . ALA A 1 269 ? 29.281 0.494 -16.203 1.00 83.75 269 ALA A N 1
ATOM 2082 C CA . ALA A 1 269 ? 29.560 -0.576 -15.261 1.00 83.75 269 ALA A CA 1
ATOM 2083 C C . ALA A 1 269 ? 30.998 -1.013 -15.527 1.00 83.75 269 ALA A C 1
ATOM 2085 O O . ALA A 1 269 ? 31.263 -1.611 -16.557 1.00 83.75 269 ALA A O 1
ATOM 2086 N N . ASP A 1 270 ? 31.916 -0.533 -14.698 1.00 77.88 270 ASP A N 1
ATOM 2087 C CA . ASP A 1 270 ? 33.339 -0.863 -14.739 1.00 77.88 270 ASP A CA 1
ATOM 2088 C C . ASP A 1 270 ? 33.799 -0.834 -13.282 1.00 77.88 270 ASP A C 1
ATOM 2090 O O . ASP A 1 270 ? 34.066 0.225 -12.689 1.00 77.88 270 ASP A O 1
ATOM 2094 N N . ALA A 1 271 ? 33.713 -1.989 -12.627 1.00 65.75 271 ALA A N 1
ATOM 2095 C CA . ALA A 1 271 ? 34.106 -2.108 -11.238 1.00 65.75 271 ALA A CA 1
ATOM 2096 C C . ALA A 1 271 ? 35.585 -1.731 -11.035 1.00 65.75 271 ALA A C 1
ATOM 2098 O O . ALA A 1 271 ? 36.453 -1.990 -11.858 1.00 65.75 271 ALA A O 1
ATOM 2099 N N . VAL A 1 272 ? 35.905 -1.137 -9.878 1.00 58.97 272 VAL A N 1
ATOM 2100 C CA . VAL A 1 272 ? 37.293 -0.785 -9.544 1.00 58.97 272 VAL A CA 1
ATOM 2101 C C . VAL A 1 272 ? 38.139 -2.059 -9.455 1.00 58.97 272 VAL A C 1
ATOM 2103 O O . VAL A 1 272 ? 37.811 -2.963 -8.682 1.00 58.97 272 VAL A O 1
ATOM 2106 N N . GLU A 1 273 ? 39.248 -2.097 -10.199 1.00 51.50 273 GLU A N 1
ATOM 2107 C CA . GLU A 1 273 ? 40.248 -3.171 -10.174 1.00 51.50 273 GLU A CA 1
ATOM 2108 C C . GLU A 1 273 ? 40.596 -3.559 -8.715 1.00 51.50 273 GLU A C 1
ATOM 2110 O O . GLU A 1 273 ? 41.122 -2.751 -7.946 1.00 51.50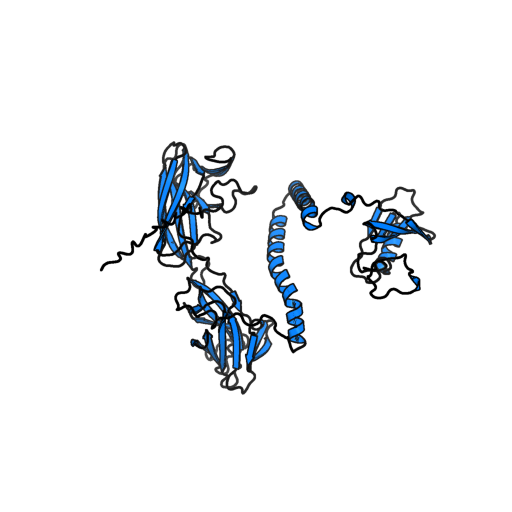 273 GLU A O 1
ATOM 2115 N N . GLY A 1 274 ? 40.258 -4.791 -8.304 1.00 53.12 274 GLY A N 1
ATOM 2116 C CA . GLY A 1 274 ? 40.473 -5.299 -6.937 1.00 53.12 274 GLY A CA 1
ATOM 2117 C C . GLY A 1 274 ? 39.264 -5.270 -5.984 1.00 53.12 274 GLY A C 1
ATOM 2118 O O . GLY A 1 274 ? 39.441 -5.531 -4.790 1.00 53.12 274 GLY A O 1
ATOM 2119 N N . GLY A 1 275 ? 38.056 -4.968 -6.474 1.00 56.16 275 GLY A N 1
ATOM 2120 C CA . GLY A 1 275 ? 36.794 -5.136 -5.739 1.00 56.16 275 GLY A CA 1
ATOM 2121 C C . GLY A 1 275 ? 36.394 -6.605 -5.480 1.00 56.16 275 GLY A C 1
ATOM 2122 O O . GLY A 1 275 ? 37.112 -7.531 -5.864 1.00 56.16 275 GLY A O 1
ATOM 2123 N N . PRO A 1 276 ? 35.261 -6.854 -4.791 1.00 54.97 276 PRO A N 1
ATOM 2124 C CA . PRO A 1 276 ? 34.731 -8.204 -4.608 1.00 54.97 276 PRO A CA 1
ATOM 2125 C C . PRO A 1 276 ? 34.479 -8.882 -5.965 1.00 54.97 276 PRO A C 1
ATOM 2127 O O . PRO A 1 276 ? 33.797 -8.320 -6.813 1.00 54.97 276 PRO A O 1
ATOM 2130 N N . ASN A 1 277 ? 34.978 -10.108 -6.154 1.00 63.22 277 ASN A N 1
ATOM 2131 C CA . ASN A 1 277 ? 34.717 -10.916 -7.355 1.00 63.22 277 ASN A CA 1
ATOM 2132 C C . ASN A 1 277 ? 33.310 -11.550 -7.319 1.00 63.22 277 ASN A C 1
ATOM 2134 O O . ASN A 1 277 ? 33.186 -12.773 -7.416 1.00 63.22 277 ASN A O 1
ATOM 2138 N N . ASP A 1 278 ? 32.261 -10.755 -7.104 1.00 73.75 278 ASP A N 1
ATOM 2139 C CA . ASP A 1 278 ? 30.882 -11.242 -7.163 1.00 73.75 278 ASP A CA 1
ATOM 2140 C C . ASP A 1 278 ? 30.216 -10.795 -8.476 1.00 73.75 278 ASP A C 1
ATOM 2142 O O . ASP A 1 278 ? 29.814 -9.638 -8.584 1.00 73.75 278 ASP A O 1
ATOM 2146 N N . PRO A 1 279 ? 30.055 -11.689 -9.472 1.00 72.31 279 PRO A N 1
ATOM 2147 C CA . PRO A 1 279 ? 29.400 -11.365 -10.743 1.00 72.31 279 PRO A CA 1
ATOM 2148 C C . PRO A 1 279 ? 27.892 -11.080 -10.606 1.00 72.31 279 PRO A C 1
ATOM 2150 O O . PRO A 1 279 ? 27.221 -10.792 -11.599 1.00 72.31 279 PRO A O 1
ATOM 2153 N N . ASP A 1 280 ? 27.334 -11.232 -9.401 1.00 80.25 280 ASP A N 1
ATOM 2154 C CA . ASP A 1 280 ? 25.960 -10.881 -9.049 1.00 80.25 280 ASP A CA 1
ATOM 2155 C C . ASP A 1 280 ? 25.880 -9.645 -8.119 1.00 80.25 280 ASP A C 1
ATOM 2157 O O . ASP A 1 280 ? 24.806 -9.368 -7.563 1.00 80.25 280 ASP A O 1
ATOM 2161 N N . GLU A 1 281 ? 26.971 -8.877 -7.959 1.00 84.50 281 GLU A N 1
ATOM 2162 C CA . GLU A 1 281 ? 26.949 -7.602 -7.232 1.00 84.50 281 GLU A CA 1
ATOM 2163 C C . GLU A 1 281 ? 25.978 -6.627 -7.913 1.00 84.50 281 GLU A C 1
ATOM 2165 O O . GLU A 1 281 ? 26.109 -6.285 -9.088 1.00 84.50 281 GLU A O 1
ATOM 2170 N N . VAL A 1 282 ? 24.980 -6.159 -7.158 1.00 88.75 282 VAL A N 1
ATOM 2171 C CA . VAL A 1 282 ? 24.045 -5.144 -7.649 1.00 88.75 282 VAL A CA 1
ATOM 2172 C C . VAL A 1 282 ? 24.588 -3.768 -7.343 1.00 88.75 282 VAL A C 1
ATOM 2174 O O . VAL A 1 282 ? 24.770 -3.418 -6.175 1.00 88.75 282 VAL A O 1
ATOM 2177 N N . ARG A 1 283 ? 24.710 -2.954 -8.383 1.00 89.81 283 ARG A N 1
ATOM 2178 C CA . ARG A 1 283 ? 25.031 -1.536 -8.273 1.00 89.81 283 ARG A CA 1
ATOM 2179 C C . ARG A 1 283 ? 23.863 -0.678 -8.702 1.00 89.81 283 ARG A C 1
ATOM 2181 O O . ARG A 1 283 ? 22.903 -1.155 -9.311 1.00 89.81 283 ARG A O 1
ATOM 2188 N N . GLU A 1 284 ? 23.926 0.588 -8.318 1.00 93.81 284 GLU A N 1
ATOM 2189 C CA . GLU A 1 284 ? 22.873 1.546 -8.601 1.00 93.81 284 GLU A CA 1
ATOM 2190 C C . GLU A 1 284 ? 23.417 2.930 -8.946 1.00 93.81 284 GLU A C 1
ATOM 2192 O O . GLU A 1 284 ? 24.385 3.411 -8.358 1.00 93.81 284 GLU A O 1
ATOM 2197 N N . VAL A 1 285 ? 22.737 3.589 -9.877 1.00 93.94 285 VAL A N 1
ATOM 2198 C CA . VAL A 1 285 ? 22.914 5.004 -10.209 1.00 93.94 285 VAL A CA 1
ATOM 2199 C C . VAL A 1 285 ? 21.544 5.672 -10.165 1.00 93.94 285 VAL A C 1
ATOM 2201 O O . VAL A 1 285 ? 20.547 5.053 -10.529 1.00 93.94 285 VAL A O 1
ATOM 2204 N N . THR A 1 286 ? 21.473 6.923 -9.714 1.00 95.06 286 THR A N 1
ATOM 2205 C CA . THR A 1 286 ? 20.207 7.669 -9.660 1.00 95.06 286 THR A CA 1
ATOM 2206 C C . THR A 1 286 ? 20.292 8.921 -10.504 1.00 95.06 286 THR A C 1
ATOM 2208 O O . THR A 1 286 ? 21.214 9.720 -10.342 1.00 95.06 286 THR A O 1
ATOM 2211 N N . PHE A 1 287 ? 19.287 9.101 -11.352 1.00 95.69 287 PHE A N 1
ATOM 2212 C CA . PHE A 1 287 ? 19.043 10.306 -12.129 1.00 95.69 287 PHE A CA 1
ATOM 2213 C C . PHE A 1 287 ? 17.959 11.107 -11.404 1.00 95.69 287 PHE A C 1
ATOM 2215 O O . PHE A 1 287 ? 16.831 10.633 -11.268 1.00 95.69 287 PHE A O 1
ATOM 2222 N N . ALA A 1 288 ? 18.332 12.261 -10.852 1.00 92.19 288 ALA A N 1
ATOM 2223 C CA . ALA A 1 288 ? 17.454 13.050 -9.993 1.00 92.19 288 ALA A CA 1
ATOM 2224 C C . ALA A 1 288 ? 16.533 13.983 -10.789 1.00 92.19 288 ALA A C 1
ATOM 2226 O O . ALA A 1 288 ? 16.872 14.389 -11.901 1.00 92.19 288 ALA A O 1
ATOM 2227 N N . ASP A 1 289 ? 15.405 14.358 -10.181 1.00 87.50 289 ASP A N 1
ATOM 2228 C CA . ASP A 1 289 ? 14.517 15.430 -10.657 1.00 87.50 289 ASP A CA 1
ATOM 2229 C C . ASP A 1 289 ? 13.980 15.254 -12.099 1.00 87.50 289 ASP A C 1
ATOM 2231 O O . ASP A 1 289 ? 13.741 16.227 -12.821 1.00 87.50 289 ASP A O 1
ATOM 2235 N N . VAL A 1 290 ? 13.730 14.012 -12.522 1.00 93.75 290 VAL A N 1
ATOM 2236 C CA . VAL A 1 290 ? 13.254 13.671 -13.870 1.00 93.75 290 VAL A CA 1
ATOM 2237 C C . VAL A 1 290 ? 11.735 13.817 -13.970 1.00 93.75 290 VAL A C 1
ATOM 2239 O O . VAL A 1 290 ? 10.975 13.150 -13.271 1.00 93.75 290 VAL A O 1
ATOM 2242 N N . ASP A 1 291 ? 11.276 14.666 -14.881 1.00 88.38 291 ASP A N 1
ATOM 2243 C CA . ASP A 1 291 ? 9.858 14.859 -15.179 1.00 88.38 291 ASP A CA 1
ATOM 2244 C C . ASP A 1 291 ? 9.333 13.743 -16.103 1.00 88.38 291 ASP A C 1
ATOM 2246 O O . ASP A 1 291 ? 9.738 13.640 -17.263 1.00 88.38 291 ASP A O 1
ATOM 2250 N N . ILE A 1 292 ? 8.420 12.901 -15.599 1.00 90.62 292 ILE A N 1
ATOM 2251 C CA . ILE A 1 292 ? 7.861 11.758 -16.342 1.00 90.62 292 ILE A CA 1
ATOM 2252 C C . ILE A 1 292 ? 6.334 11.815 -16.299 1.00 90.62 292 ILE A C 1
ATOM 2254 O O . ILE A 1 292 ? 5.720 11.807 -15.230 1.00 90.62 292 ILE A O 1
ATOM 2258 N N . GLN A 1 293 ? 5.720 11.851 -17.482 1.00 88.00 293 GLN A N 1
ATOM 2259 C CA . GLN A 1 293 ? 4.270 11.744 -17.646 1.00 88.00 293 GLN A CA 1
ATOM 2260 C C . GLN A 1 293 ? 3.838 10.284 -17.726 1.00 88.00 293 GLN A C 1
ATOM 2262 O O . GLN A 1 293 ? 4.551 9.460 -18.309 1.00 88.00 293 GLN A O 1
ATOM 2267 N N . GLN A 1 294 ? 2.644 9.987 -17.213 1.00 86.00 294 GLN A N 1
ATOM 2268 C CA . GLN A 1 294 ? 1.998 8.697 -17.425 1.00 86.00 294 GLN A CA 1
ATOM 2269 C C . GLN A 1 294 ? 1.969 8.367 -18.927 1.00 86.00 294 GLN A C 1
ATOM 2271 O O . GLN A 1 294 ? 1.727 9.230 -19.768 1.00 86.00 294 GLN A O 1
ATOM 2276 N N . TYR A 1 295 ? 2.257 7.110 -19.241 1.00 87.06 295 TYR A N 1
ATOM 2277 C CA . TYR A 1 295 ? 2.437 6.515 -20.566 1.00 87.06 295 TYR A CA 1
ATOM 2278 C C . TYR A 1 295 ? 3.664 6.982 -21.357 1.00 87.06 295 TYR A C 1
ATOM 2280 O O . TYR A 1 295 ? 3.806 6.633 -22.529 1.00 87.06 295 TYR A O 1
ATOM 2288 N N . SER A 1 296 ? 4.601 7.699 -20.728 1.00 92.12 296 SER A N 1
ATOM 2289 C CA . SER A 1 296 ? 5.921 7.917 -21.331 1.00 92.12 296 SER A CA 1
ATOM 2290 C C . SER A 1 296 ? 6.627 6.587 -21.579 1.00 92.12 296 SER A C 1
ATOM 2292 O O . SER A 1 296 ? 6.563 5.682 -20.754 1.00 92.12 296 SER A O 1
ATOM 2294 N N . THR A 1 297 ? 7.334 6.456 -22.697 1.00 92.81 297 THR A N 1
ATOM 2295 C CA . THR A 1 297 ? 8.135 5.259 -22.974 1.00 92.81 297 THR A CA 1
ATOM 2296 C C . THR A 1 297 ? 9.471 5.366 -22.256 1.00 92.81 297 THR A C 1
ATOM 2298 O O . THR A 1 297 ? 10.282 6.238 -22.578 1.00 92.81 297 THR A O 1
ATOM 2301 N N . ILE A 1 298 ? 9.717 4.469 -21.308 1.00 96.62 298 ILE A N 1
ATOM 2302 C CA . ILE A 1 298 ? 11.017 4.310 -20.662 1.00 96.62 298 ILE A CA 1
ATOM 2303 C C . ILE A 1 298 ? 11.802 3.272 -21.450 1.00 96.62 298 ILE A C 1
ATOM 2305 O O . ILE A 1 298 ? 11.290 2.185 -21.705 1.00 96.62 298 ILE A O 1
ATOM 2309 N N . THR A 1 299 ? 13.023 3.602 -21.862 1.00 97.12 299 THR A N 1
ATOM 2310 C CA . THR A 1 299 ? 13.903 2.693 -22.609 1.00 97.12 299 THR A CA 1
ATOM 2311 C C . THR A 1 299 ? 15.259 2.611 -21.935 1.00 97.12 299 THR A C 1
ATOM 2313 O O . THR A 1 299 ? 15.845 3.637 -21.600 1.00 97.12 299 THR A O 1
ATOM 2316 N N . ILE A 1 300 ? 15.769 1.397 -21.768 1.00 97.12 300 ILE A N 1
ATOM 2317 C CA . ILE A 1 300 ? 17.154 1.151 -21.377 1.00 97.12 300 ILE A CA 1
ATOM 2318 C C . ILE A 1 300 ? 17.886 0.619 -22.599 1.00 97.12 300 ILE A C 1
ATOM 2320 O O . ILE A 1 300 ? 17.459 -0.375 -23.184 1.00 97.12 300 ILE A O 1
ATOM 2324 N N . VAL A 1 301 ? 18.981 1.273 -22.970 1.00 95.69 301 VAL A N 1
ATOM 2325 C CA . VAL A 1 301 ? 19.912 0.797 -23.995 1.00 95.69 301 VAL A CA 1
ATOM 2326 C C . VAL A 1 301 ? 21.153 0.287 -23.283 1.00 95.69 301 VAL A C 1
ATOM 2328 O O . VAL A 1 301 ? 21.774 1.054 -22.551 1.00 95.69 301 VAL A O 1
ATOM 2331 N N . GLY A 1 302 ? 21.505 -0.980 -23.481 1.00 92.69 302 GLY A N 1
ATOM 2332 C CA . GLY A 1 302 ? 22.758 -1.552 -22.997 1.00 92.69 302 GLY A CA 1
ATOM 2333 C C . GLY A 1 302 ? 23.705 -1.868 -24.140 1.00 92.69 302 GLY A C 1
ATOM 2334 O O . GLY A 1 302 ? 23.290 -2.433 -25.150 1.00 92.69 302 GLY A O 1
ATOM 2335 N N . GLU A 1 303 ? 24.977 -1.542 -23.965 1.00 88.12 303 GLU A N 1
ATOM 2336 C CA . GLU A 1 303 ? 26.054 -1.843 -24.905 1.00 88.12 303 GLU A CA 1
ATOM 2337 C C . GLU A 1 303 ? 27.130 -2.634 -24.164 1.00 88.12 303 GLU A C 1
ATOM 2339 O O . GLU A 1 303 ? 27.523 -2.285 -23.050 1.00 88.12 303 GLU A O 1
ATOM 2344 N N . GLN A 1 304 ? 27.580 -3.729 -24.766 1.00 77.75 304 GLN A N 1
ATOM 2345 C CA . GLN A 1 304 ? 28.618 -4.575 -24.186 1.00 77.75 304 GLN A CA 1
ATOM 2346 C C . GLN A 1 304 ? 29.996 -4.127 -24.651 1.00 77.75 304 GLN A C 1
ATOM 2348 O O . GLN A 1 304 ? 30.174 -3.781 -25.820 1.00 77.75 304 GLN A O 1
ATOM 2353 N N . ASN A 1 305 ? 30.987 -4.251 -23.773 1.00 73.69 305 ASN A N 1
ATOM 2354 C CA . ASN A 1 305 ? 32.388 -4.177 -24.154 1.00 73.69 305 ASN A CA 1
ATOM 2355 C C . ASN A 1 305 ? 33.192 -5.289 -23.465 1.00 73.69 305 ASN A C 1
ATOM 2357 O O . ASN A 1 305 ? 32.863 -5.713 -22.362 1.00 73.69 305 ASN A O 1
ATOM 2361 N N . GLU A 1 306 ? 34.245 -5.760 -24.134 1.00 62.12 306 GLU A N 1
ATOM 2362 C CA . GLU A 1 306 ? 35.309 -6.606 -23.558 1.00 62.12 306 GLU A CA 1
ATOM 2363 C C . GLU A 1 306 ? 34.893 -7.922 -22.860 1.00 62.12 306 GLU A C 1
ATOM 2365 O O . GLU A 1 306 ? 35.705 -8.536 -22.178 1.00 62.12 306 GLU A O 1
ATOM 2370 N N . GLY A 1 307 ? 33.690 -8.442 -23.127 1.00 64.12 307 GLY A N 1
ATOM 2371 C CA . GLY A 1 307 ? 33.227 -9.742 -22.614 1.00 64.12 307 GLY A CA 1
ATOM 2372 C C . GLY A 1 307 ? 32.258 -9.655 -21.434 1.00 64.12 307 GLY A C 1
ATOM 2373 O O . GLY A 1 307 ? 31.689 -10.683 -21.066 1.00 64.12 307 GLY A O 1
ATOM 2374 N N . GLU A 1 308 ? 32.003 -8.449 -20.923 1.00 72.69 308 GLU A N 1
ATOM 2375 C CA . GLU A 1 308 ? 31.018 -8.208 -19.873 1.00 72.69 308 GLU A CA 1
ATOM 2376 C C . GLU A 1 308 ? 29.596 -8.140 -20.442 1.00 72.69 308 GLU A C 1
ATOM 2378 O O . GLU A 1 308 ? 29.313 -7.521 -21.476 1.00 72.69 308 GLU A O 1
ATOM 2383 N N . TYR A 1 309 ? 28.665 -8.776 -19.739 1.00 81.31 309 TYR A N 1
ATOM 2384 C CA . TYR A 1 309 ? 27.259 -8.763 -20.108 1.00 81.31 309 TYR A CA 1
ATOM 2385 C C . TYR A 1 309 ? 26.566 -7.522 -19.548 1.00 81.31 309 TYR A C 1
ATOM 2387 O O . TYR A 1 309 ? 26.470 -7.350 -18.336 1.00 81.31 309 TYR A O 1
ATOM 2395 N N . ALA A 1 310 ? 25.925 -6.740 -20.415 1.00 85.31 310 ALA A N 1
ATOM 2396 C CA . ALA A 1 310 ? 24.987 -5.716 -19.971 1.00 85.31 310 ALA A CA 1
ATOM 2397 C C . ALA A 1 310 ? 23.769 -6.388 -19.301 1.00 85.31 310 ALA A C 1
ATOM 2399 O O . ALA A 1 310 ? 22.959 -7.028 -19.984 1.00 85.31 310 ALA A O 1
ATOM 2400 N N . ARG A 1 311 ? 23.640 -6.266 -17.971 1.00 91.56 311 ARG A N 1
ATOM 2401 C CA . ARG A 1 311 ? 22.550 -6.862 -17.182 1.00 91.56 311 ARG A CA 1
ATOM 2402 C C . ARG A 1 311 ? 21.732 -5.843 -16.390 1.00 91.56 311 ARG A C 1
ATOM 2404 O O . ARG A 1 311 ? 22.252 -5.119 -15.547 1.00 91.56 311 ARG A O 1
ATOM 2411 N N . ILE A 1 312 ? 20.418 -5.859 -16.606 1.00 93.62 312 ILE A N 1
ATOM 2412 C CA . ILE A 1 312 ? 19.444 -4.982 -15.945 1.00 93.62 312 ILE A CA 1
ATOM 2413 C C . ILE A 1 312 ? 18.771 -5.733 -14.796 1.00 93.62 312 ILE A C 1
ATOM 2415 O O . ILE A 1 312 ? 18.182 -6.800 -15.001 1.00 93.62 312 ILE A O 1
ATOM 2419 N N . VAL A 1 313 ? 18.800 -5.137 -13.602 1.00 94.31 313 VAL A N 1
ATOM 2420 C CA . VAL A 1 313 ? 18.103 -5.648 -12.415 1.00 94.31 313 VAL A CA 1
ATOM 2421 C C . VAL A 1 313 ? 16.759 -4.955 -12.229 1.00 94.31 313 VAL A C 1
ATOM 2423 O O . VAL A 1 313 ? 15.769 -5.649 -12.043 1.00 94.31 313 VAL A O 1
ATOM 2426 N N . ALA A 1 314 ? 16.697 -3.620 -12.242 1.00 94.94 314 ALA A N 1
ATOM 2427 C CA . ALA A 1 314 ? 15.440 -2.879 -12.080 1.00 94.94 314 ALA A CA 1
ATOM 2428 C C . ALA A 1 314 ? 15.583 -1.379 -12.395 1.00 94.94 314 ALA A C 1
ATOM 2430 O O . ALA A 1 314 ? 16.683 -0.830 -12.353 1.00 94.94 314 ALA A O 1
ATOM 2431 N N . LEU A 1 315 ? 14.446 -0.708 -12.599 1.00 96.75 315 LEU A N 1
ATOM 2432 C CA . LEU A 1 315 ? 14.292 0.740 -12.428 1.00 96.75 315 LEU A CA 1
ATOM 2433 C C . LEU A 1 315 ? 13.382 1.017 -11.232 1.00 96.75 315 LEU A C 1
ATOM 2435 O O . LEU A 1 315 ? 12.269 0.506 -11.178 1.00 96.75 315 LEU A O 1
ATOM 2439 N N . GLN A 1 316 ? 13.828 1.828 -10.284 1.00 95.69 316 GLN A N 1
ATOM 2440 C CA . GLN A 1 316 ? 13.018 2.293 -9.160 1.00 95.69 316 GLN A CA 1
ATOM 2441 C C . GLN A 1 316 ? 12.709 3.775 -9.352 1.00 95.69 316 GLN A C 1
ATOM 2443 O O . GLN A 1 316 ? 13.608 4.562 -9.641 1.00 95.69 316 GLN A O 1
ATOM 2448 N N . PHE A 1 317 ? 11.446 4.151 -9.182 1.00 91.75 317 PHE A N 1
ATOM 2449 C CA . PHE A 1 317 ? 10.978 5.520 -9.350 1.00 91.75 317 PHE A CA 1
ATOM 2450 C C . PHE A 1 317 ? 10.483 6.032 -8.009 1.00 91.75 317 PHE A C 1
ATOM 2452 O O . PHE A 1 317 ? 9.490 5.541 -7.464 1.00 91.75 317 PHE A O 1
ATOM 2459 N N . ARG A 1 318 ? 11.192 7.026 -7.481 1.00 87.69 318 ARG A N 1
ATOM 2460 C CA . ARG A 1 318 ? 10.887 7.655 -6.203 1.00 87.69 318 ARG A CA 1
ATOM 2461 C C . ARG A 1 318 ? 10.328 9.056 -6.445 1.00 87.69 318 ARG A C 1
ATOM 2463 O O . ARG A 1 318 ? 11.007 9.872 -7.061 1.00 87.69 318 ARG A O 1
ATOM 2470 N N . PRO A 1 319 ? 9.112 9.359 -5.990 1.00 81.25 319 PRO A N 1
ATOM 2471 C CA . PRO A 1 319 ? 8.451 10.616 -6.305 1.00 81.25 319 PRO A CA 1
ATOM 2472 C C . PRO A 1 319 ? 9.071 11.751 -5.476 1.00 81.25 319 PRO A C 1
ATOM 2474 O O . PRO A 1 319 ? 9.158 11.660 -4.250 1.00 81.25 319 PRO A O 1
ATOM 2477 N N . VAL A 1 320 ? 9.513 12.821 -6.140 1.00 74.00 320 VAL A N 1
ATOM 2478 C CA . VAL A 1 320 ? 10.203 13.968 -5.511 1.00 74.00 320 VAL A CA 1
ATOM 2479 C C . VAL A 1 320 ? 9.489 15.302 -5.708 1.00 74.00 320 VAL A C 1
ATOM 2481 O O . VAL A 1 320 ? 9.756 16.253 -4.974 1.00 74.00 320 VAL A O 1
ATOM 2484 N N . GLY A 1 321 ? 8.524 15.371 -6.626 1.00 68.31 321 GLY A N 1
ATOM 2485 C CA . GLY A 1 321 ? 7.628 16.513 -6.731 1.00 68.31 321 GLY A CA 1
ATOM 2486 C C . GLY A 1 321 ? 6.538 16.347 -7.782 1.00 68.31 321 GLY A C 1
ATOM 2487 O O . GLY A 1 321 ? 6.375 15.286 -8.382 1.00 68.31 321 GLY A O 1
ATOM 2488 N N . THR A 1 322 ? 5.795 17.421 -8.020 1.00 69.00 322 THR A N 1
ATOM 2489 C CA . THR A 1 322 ? 4.860 17.519 -9.147 1.00 69.00 322 THR A CA 1
ATOM 2490 C C . THR A 1 322 ? 5.617 17.687 -10.460 1.00 69.00 322 THR A C 1
ATOM 2492 O O . THR A 1 322 ? 6.692 18.282 -10.473 1.00 69.00 322 THR A O 1
ATOM 2495 N N . PHE A 1 323 ? 5.030 17.214 -11.558 1.00 75.88 323 PHE A N 1
ATOM 2496 C CA . PHE A 1 323 ? 5.567 17.396 -12.906 1.00 75.88 323 PHE A CA 1
ATOM 2497 C C . PHE A 1 323 ? 5.736 18.891 -13.239 1.00 75.88 323 PHE A C 1
ATOM 2499 O O . PHE A 1 323 ? 4.822 19.681 -13.004 1.00 75.88 323 PHE A O 1
ATOM 2506 N N . GLN A 1 324 ? 6.905 19.277 -13.753 1.00 73.50 324 GLN A N 1
ATOM 2507 C CA . GLN A 1 324 ? 7.248 20.661 -14.125 1.00 73.50 324 GLN A CA 1
ATOM 2508 C C . GLN A 1 324 ? 7.574 20.829 -15.616 1.00 73.50 324 GLN A C 1
ATOM 2510 O O . GLN A 1 324 ? 7.837 21.947 -16.062 1.00 73.50 324 GLN A O 1
ATOM 2515 N N . GLY A 1 325 ? 7.590 19.735 -16.381 1.00 73.88 325 GLY A N 1
ATOM 2516 C CA . GLY A 1 325 ? 7.884 19.758 -17.811 1.00 73.88 325 GLY A CA 1
ATOM 2517 C C . GLY A 1 325 ? 6.728 20.286 -18.664 1.00 73.88 325 GLY A C 1
ATOM 2518 O O . GLY A 1 325 ? 5.634 20.570 -18.181 1.00 73.88 325 GLY A O 1
ATOM 2519 N N . GLU A 1 326 ? 6.957 20.376 -19.973 1.00 77.62 326 GLU A N 1
ATOM 2520 C CA . GLU A 1 326 ? 5.872 20.599 -20.931 1.00 77.62 326 GLU A CA 1
ATOM 2521 C C . GLU A 1 326 ? 5.056 19.307 -21.099 1.00 77.62 326 GLU A C 1
ATOM 2523 O O . GLU A 1 326 ? 5.606 18.238 -21.393 1.00 77.62 326 GLU A O 1
ATOM 2528 N N . GLU A 1 327 ? 3.737 19.393 -20.904 1.00 73.81 327 GLU A N 1
ATOM 2529 C CA . GLU A 1 327 ? 2.845 18.252 -21.102 1.00 73.81 327 GLU A CA 1
ATOM 2530 C C . GLU A 1 327 ? 2.844 17.810 -22.570 1.00 73.81 327 GLU A C 1
ATOM 2532 O O . GLU A 1 327 ? 2.721 18.610 -23.501 1.00 73.81 327 GLU A O 1
ATOM 2537 N N . LEU A 1 328 ? 2.999 16.506 -22.781 1.00 81.31 328 LEU A N 1
ATOM 2538 C CA . LEU A 1 328 ? 2.911 15.904 -24.098 1.00 81.31 328 LEU A CA 1
ATOM 2539 C C . LEU A 1 328 ? 1.447 15.582 -24.380 1.00 81.31 328 LEU A C 1
ATOM 2541 O O . LEU A 1 328 ? 0.691 15.194 -23.493 1.00 81.31 328 LEU A O 1
ATOM 2545 N N . SER A 1 329 ? 1.043 15.732 -25.640 1.00 77.44 329 SER A N 1
ATOM 2546 C CA . SER A 1 329 ? -0.349 15.499 -26.012 1.00 77.44 329 SER A CA 1
ATOM 2547 C C . SER A 1 329 ? -0.745 14.022 -25.838 1.00 77.44 329 SER A C 1
ATOM 2549 O O . SER A 1 329 ? 0.101 13.133 -26.005 1.00 77.44 329 SER A O 1
ATOM 2551 N N . PRO A 1 330 ? -2.029 13.723 -25.561 1.00 67.75 330 PRO A N 1
ATOM 2552 C CA . PRO A 1 330 ? -2.507 12.350 -25.424 1.00 67.75 330 PRO A CA 1
ATOM 2553 C C . PRO A 1 330 ? -2.217 11.465 -26.641 1.00 67.75 330 PRO A C 1
ATOM 2555 O O . PRO A 1 330 ? -2.042 10.265 -26.482 1.00 67.75 330 PRO A O 1
ATOM 2558 N N . GLU A 1 331 ? -2.109 12.018 -27.854 1.00 76.12 331 GLU A N 1
ATOM 2559 C CA . GLU A 1 331 ? -1.738 11.251 -29.054 1.00 76.12 331 GLU A CA 1
ATOM 2560 C C . GLU A 1 331 ? -0.284 10.757 -29.012 1.00 76.12 331 GLU A C 1
ATOM 2562 O O . GLU A 1 331 ? 0.033 9.732 -29.611 1.00 76.12 331 GLU A O 1
ATOM 2567 N N . ARG A 1 332 ? 0.607 11.469 -28.306 1.00 77.38 332 ARG A N 1
ATOM 2568 C CA . ARG A 1 332 ? 2.013 11.073 -28.115 1.00 77.38 332 ARG A CA 1
ATOM 2569 C C . ARG A 1 332 ? 2.206 10.098 -26.957 1.00 77.38 332 ARG A C 1
ATOM 2571 O O . ARG A 1 332 ? 3.178 9.353 -26.974 1.00 77.38 332 ARG A O 1
ATOM 2578 N N . LEU A 1 333 ? 1.308 10.128 -25.974 1.00 77.06 333 LEU A N 1
ATOM 2579 C CA . LEU A 1 333 ? 1.341 9.318 -24.752 1.00 77.06 333 LEU A CA 1
ATOM 2580 C C . LEU A 1 333 ? 0.113 8.403 -24.647 1.00 77.06 333 LEU A C 1
ATOM 2582 O O . LEU A 1 333 ? -0.386 8.127 -23.560 1.00 77.06 333 LEU A O 1
ATOM 2586 N N . SER A 1 334 ? -0.441 7.969 -25.779 1.00 69.00 334 SER A N 1
ATOM 2587 C CA . SER A 1 334 ? -1.624 7.110 -25.750 1.00 69.00 334 SER A CA 1
ATOM 2588 C C . SER A 1 334 ? -1.271 5.779 -25.082 1.00 69.00 334 SER A C 1
ATOM 2590 O O . SER A 1 334 ? -0.259 5.180 -25.456 1.00 69.00 334 SER A O 1
ATOM 2592 N N . PRO A 1 335 ? -2.090 5.284 -24.133 1.00 65.25 335 PRO A N 1
ATOM 2593 C CA . PRO A 1 335 ? -1.877 3.966 -23.557 1.00 65.25 335 PRO A CA 1
ATOM 2594 C C . PRO A 1 335 ? -1.825 2.932 -24.689 1.00 65.25 335 PRO A C 1
ATOM 2596 O O . PRO A 1 335 ? -2.699 2.952 -25.567 1.00 65.25 335 PRO A O 1
ATOM 2599 N N . PRO A 1 336 ? -0.819 2.042 -24.712 1.00 67.50 336 PRO A N 1
ATOM 2600 C CA . PRO A 1 336 ? -0.735 1.041 -25.758 1.00 67.50 336 PRO A CA 1
ATOM 2601 C C . PRO A 1 336 ? -1.958 0.114 -25.705 1.00 67.50 336 PRO A C 1
ATOM 2603 O O . PRO A 1 336 ? -2.588 -0.038 -24.652 1.00 67.50 336 PRO A O 1
ATOM 2606 N N . PRO A 1 337 ? -2.318 -0.526 -26.831 1.00 66.62 337 PRO A N 1
ATOM 2607 C CA . PRO A 1 337 ? -3.428 -1.465 -26.864 1.00 66.62 337 PRO A CA 1
ATOM 2608 C C . PRO A 1 337 ? -3.255 -2.544 -25.788 1.00 66.62 337 PRO A C 1
ATOM 2610 O O . PRO A 1 337 ? -2.267 -3.272 -25.768 1.00 66.62 337 PRO A O 1
ATOM 2613 N N . ASN A 1 338 ? -4.248 -2.689 -24.916 1.00 61.22 338 ASN A N 1
ATOM 2614 C CA . ASN A 1 338 ? -4.229 -3.597 -23.764 1.00 61.22 338 ASN A CA 1
ATOM 2615 C C . ASN A 1 338 ? -4.435 -5.089 -24.116 1.00 61.22 338 ASN A C 1
ATOM 2617 O O . ASN A 1 338 ? -4.644 -5.916 -23.228 1.00 61.22 338 ASN A O 1
ATOM 2621 N N . LEU A 1 339 ? -4.385 -5.453 -25.401 1.00 62.34 339 LEU A N 1
ATOM 2622 C CA . LEU A 1 339 ? -4.539 -6.823 -25.896 1.00 62.34 339 LEU A CA 1
ATOM 2623 C C . LEU A 1 339 ? -3.192 -7.364 -26.372 1.00 62.34 339 LEU A C 1
ATOM 2625 O O . LEU A 1 339 ? -2.916 -7.461 -27.569 1.00 62.34 339 LEU A O 1
ATOM 2629 N N . ARG A 1 340 ? -2.343 -7.742 -25.415 1.00 66.50 340 ARG A N 1
ATOM 2630 C CA . ARG A 1 340 ? -1.064 -8.386 -25.711 1.00 66.50 340 ARG A CA 1
ATOM 2631 C C . ARG A 1 340 ? -1.274 -9.870 -26.013 1.00 66.50 340 ARG A C 1
ATOM 2633 O O . ARG A 1 340 ? -1.785 -10.622 -25.186 1.00 66.50 340 ARG A O 1
ATOM 2640 N N . ILE A 1 341 ? -0.861 -10.308 -27.202 1.00 69.62 341 ILE A N 1
ATOM 2641 C CA . ILE A 1 341 ? -0.908 -11.723 -27.595 1.00 69.62 341 ILE A CA 1
ATOM 2642 C C . ILE A 1 341 ? 0.434 -12.375 -27.247 1.00 69.62 341 ILE A C 1
ATOM 2644 O O . ILE A 1 341 ? 1.427 -12.198 -27.953 1.00 69.62 341 ILE A O 1
ATOM 2648 N N . TYR A 1 342 ? 0.462 -13.146 -26.160 1.00 75.44 342 TYR A N 1
ATOM 2649 C CA . TYR A 1 342 ? 1.654 -13.863 -25.700 1.00 75.44 342 TYR A CA 1
ATOM 2650 C C . TYR A 1 342 ? 1.992 -15.063 -26.601 1.00 75.44 342 TYR A C 1
ATOM 2652 O O . TYR A 1 342 ? 1.228 -16.031 -26.705 1.00 75.44 342 TYR A O 1
ATOM 2660 N N . GLN A 1 343 ? 3.165 -15.015 -27.238 1.00 75.12 343 GLN A N 1
ATOM 2661 C CA . GLN A 1 343 ? 3.569 -15.969 -28.277 1.00 75.12 343 GLN A CA 1
ATOM 2662 C C . GLN A 1 343 ? 4.209 -17.236 -27.698 1.00 75.12 343 GLN A C 1
ATOM 2664 O O . GLN A 1 343 ? 3.944 -18.341 -28.185 1.00 75.12 343 GLN A O 1
ATOM 2669 N N . SER A 1 344 ? 5.000 -17.124 -26.627 1.00 69.38 344 SER A N 1
ATOM 2670 C CA . SER A 1 344 ? 5.695 -18.280 -26.048 1.00 69.38 344 SER A CA 1
ATOM 2671 C C . SER A 1 344 ? 4.876 -18.984 -24.950 1.00 69.38 344 SER A C 1
ATOM 2673 O O . SER A 1 344 ? 4.077 -18.344 -24.258 1.00 69.38 344 SER A O 1
ATOM 2675 N N . PRO A 1 345 ? 5.064 -20.304 -24.740 1.00 65.31 345 PRO A N 1
ATOM 2676 C CA . PRO A 1 345 ? 4.467 -21.016 -23.607 1.00 65.31 345 PRO A CA 1
ATOM 2677 C C . PRO A 1 345 ? 4.809 -20.387 -22.252 1.00 65.31 345 PRO A C 1
ATOM 2679 O O . PRO A 1 345 ? 3.941 -20.293 -21.391 1.00 65.31 345 PRO A O 1
ATOM 2682 N N . PHE A 1 346 ? 6.045 -19.903 -22.087 1.00 63.53 346 PHE A N 1
ATOM 2683 C CA . PHE A 1 346 ? 6.489 -19.211 -20.877 1.00 63.53 346 PHE A CA 1
ATOM 2684 C C . PHE A 1 346 ? 5.706 -17.914 -20.641 1.00 63.53 346 PHE A C 1
ATOM 2686 O O . PHE A 1 346 ? 5.165 -17.720 -19.559 1.00 63.53 346 PHE A O 1
ATOM 2693 N N . GLN A 1 347 ? 5.565 -17.069 -21.669 1.00 66.56 347 GLN A N 1
ATOM 2694 C CA . GLN A 1 347 ? 4.798 -15.824 -21.568 1.00 66.56 347 GLN A CA 1
ATOM 2695 C C . GLN A 1 347 ? 3.327 -16.085 -21.226 1.00 66.56 347 GLN A C 1
ATOM 2697 O O . GLN A 1 347 ? 2.761 -15.388 -20.391 1.00 66.56 347 GLN A O 1
ATOM 2702 N N . ARG A 1 348 ? 2.706 -17.113 -21.824 1.00 74.94 348 ARG A N 1
ATOM 2703 C CA . ARG A 1 348 ? 1.329 -17.508 -21.482 1.00 74.94 348 ARG A CA 1
ATOM 2704 C C . ARG A 1 348 ? 1.209 -18.021 -20.048 1.00 74.94 348 ARG A C 1
ATOM 2706 O O . ARG A 1 348 ? 0.230 -17.704 -19.379 1.00 74.94 348 ARG A O 1
ATOM 2713 N N . ASN A 1 349 ? 2.191 -18.787 -19.576 1.00 69.38 349 ASN A N 1
ATOM 2714 C CA . ASN A 1 349 ? 2.234 -19.248 -18.192 1.00 69.38 349 ASN A CA 1
ATOM 2715 C C . ASN A 1 349 ? 2.350 -18.066 -17.219 1.00 69.38 349 ASN A C 1
ATOM 2717 O O . ASN A 1 349 ? 1.545 -17.956 -16.300 1.00 69.38 349 ASN A O 1
ATOM 2721 N N . GLU A 1 350 ? 3.275 -17.136 -17.462 1.00 67.81 350 GLU A N 1
ATOM 2722 C CA . GLU A 1 350 ? 3.413 -15.918 -16.655 1.00 67.81 350 GLU A CA 1
ATOM 2723 C C . GLU A 1 350 ? 2.128 -15.083 -16.659 1.00 67.81 350 GLU A C 1
ATOM 2725 O O . GLU A 1 350 ? 1.645 -14.702 -15.594 1.00 67.81 350 GLU A O 1
ATOM 2730 N N . ALA A 1 351 ? 1.516 -14.887 -17.830 1.00 74.06 351 ALA A N 1
ATOM 2731 C CA . ALA A 1 351 ? 0.248 -14.177 -17.965 1.00 74.06 351 ALA A CA 1
ATOM 2732 C C . ALA A 1 351 ? -0.885 -14.835 -17.166 1.00 74.06 351 ALA A C 1
ATOM 2734 O O . ALA A 1 351 ? -1.639 -14.150 -16.475 1.00 74.06 351 ALA A O 1
ATOM 2735 N N . SER A 1 352 ? -0.975 -16.170 -17.192 1.00 74.88 352 SER A N 1
ATOM 2736 C CA . SER A 1 352 ? -1.978 -16.917 -16.419 1.00 74.88 352 SER A CA 1
ATOM 2737 C C . SER A 1 352 ? -1.828 -16.734 -14.903 1.00 74.88 352 SER A C 1
ATOM 2739 O O . SER A 1 352 ? -2.806 -16.847 -14.166 1.00 74.88 352 SER A O 1
ATOM 2741 N N . LEU A 1 353 ? -0.622 -16.392 -14.439 1.00 73.69 353 LEU A N 1
ATOM 2742 C CA . LEU A 1 353 ? -0.328 -16.134 -13.032 1.00 73.69 353 LEU A CA 1
ATOM 2743 C C . LEU A 1 353 ? -0.522 -14.666 -12.636 1.00 73.69 353 LEU A C 1
ATOM 2745 O O . LEU A 1 353 ? -0.542 -14.381 -11.442 1.00 73.69 353 LEU A O 1
ATOM 2749 N N . MET A 1 354 ? -0.678 -13.729 -13.581 1.00 75.81 354 MET A N 1
ATOM 2750 C CA . MET A 1 354 ? -0.746 -12.292 -13.272 1.00 75.81 354 MET A CA 1
ATOM 2751 C C . MET A 1 354 ? -1.909 -11.947 -12.342 1.00 75.81 354 MET A C 1
ATOM 2753 O O . MET A 1 354 ? -1.703 -11.261 -11.343 1.00 75.81 354 MET A O 1
ATOM 2757 N N . LEU A 1 355 ? -3.112 -12.462 -12.622 1.00 75.56 355 LEU A N 1
ATOM 2758 C CA . LEU A 1 355 ? -4.282 -12.226 -11.772 1.00 75.56 355 LEU A CA 1
ATOM 2759 C C . LEU A 1 355 ? -4.065 -12.782 -10.361 1.00 75.56 355 LEU A C 1
ATOM 2761 O O . LEU A 1 355 ? -4.344 -12.099 -9.382 1.00 75.56 355 LEU A O 1
ATOM 2765 N N . ILE A 1 356 ? -3.528 -14.000 -10.266 1.00 73.38 356 ILE A N 1
ATOM 2766 C CA . ILE A 1 356 ? -3.256 -14.662 -8.987 1.00 73.38 356 ILE A CA 1
ATOM 2767 C C . ILE A 1 356 ? -2.214 -13.875 -8.187 1.00 73.38 356 ILE A C 1
ATOM 2769 O O . ILE A 1 356 ? -2.419 -13.626 -7.006 1.00 73.38 356 ILE A O 1
ATOM 2773 N N . ARG A 1 357 ? -1.125 -13.427 -8.822 1.00 72.38 357 ARG A N 1
ATOM 2774 C CA . ARG A 1 357 ? -0.080 -12.624 -8.167 1.00 72.38 357 ARG A CA 1
ATOM 2775 C C . ARG A 1 357 ? -0.615 -11.281 -7.687 1.00 72.38 357 ARG A C 1
ATOM 2777 O O . ARG A 1 357 ? -0.351 -10.908 -6.550 1.00 72.38 357 ARG A O 1
ATOM 2784 N N . GLN A 1 358 ? -1.391 -10.589 -8.521 1.00 74.81 358 GLN A N 1
ATOM 2785 C CA . GLN A 1 358 ? -2.022 -9.326 -8.143 1.00 74.81 358 GLN A CA 1
ATOM 2786 C C . GLN A 1 358 ? -2.974 -9.516 -6.959 1.00 74.81 358 GLN A C 1
ATOM 2788 O O . GLN A 1 358 ? -2.993 -8.707 -6.032 1.00 74.81 358 GLN A O 1
ATOM 2793 N N . TYR A 1 359 ? -3.751 -10.597 -6.981 1.00 77.50 359 TYR A N 1
ATOM 2794 C CA . TYR A 1 359 ? -4.659 -10.943 -5.900 1.00 77.50 359 TYR A CA 1
ATOM 2795 C C . TYR A 1 359 ? -3.888 -11.256 -4.611 1.00 77.50 359 TYR A C 1
ATOM 2797 O O . TYR A 1 359 ? -4.177 -10.659 -3.583 1.00 77.50 359 TYR A O 1
ATOM 2805 N N . TRP A 1 360 ? -2.828 -12.068 -4.673 1.00 72.56 360 TRP A N 1
ATOM 2806 C CA . TRP A 1 360 ? -1.968 -12.362 -3.521 1.00 72.56 360 TRP A CA 1
ATOM 2807 C C . TRP A 1 360 ? -1.247 -11.138 -2.964 1.00 72.56 360 TRP A C 1
ATOM 2809 O O . TRP A 1 360 ? -1.095 -11.028 -1.751 1.00 72.56 360 TRP A O 1
ATOM 2819 N N . GLN A 1 361 ? -0.805 -10.208 -3.812 1.00 71.25 361 GLN A N 1
ATOM 2820 C CA . GLN A 1 361 ? -0.176 -8.974 -3.345 1.00 71.25 361 GLN A CA 1
ATOM 2821 C C . GLN A 1 361 ? -1.166 -8.111 -2.553 1.00 71.25 361 GLN A C 1
ATOM 2823 O O . GLN A 1 361 ? -0.804 -7.577 -1.505 1.00 71.25 361 GLN A O 1
ATOM 2828 N N . ARG A 1 362 ? -2.413 -8.003 -3.030 1.00 73.81 362 ARG A N 1
ATOM 2829 C CA . ARG A 1 362 ? -3.487 -7.296 -2.317 1.00 73.81 362 ARG A CA 1
ATOM 2830 C C . ARG A 1 362 ? -3.874 -8.023 -1.030 1.00 73.81 362 ARG A C 1
ATOM 2832 O O . ARG A 1 362 ? -3.840 -7.418 0.036 1.00 73.81 362 ARG A O 1
ATOM 2839 N N . GLU A 1 363 ? -4.132 -9.326 -1.109 1.00 80.81 363 GLU A N 1
ATOM 2840 C CA . GLU A 1 363 ? -4.490 -10.137 0.058 1.00 80.81 363 GLU A CA 1
ATOM 2841 C C . GLU A 1 363 ? -3.380 -10.181 1.108 1.00 80.81 363 GLU A C 1
ATOM 2843 O O . GLU A 1 363 ? -3.673 -10.260 2.295 1.00 80.81 363 GLU A O 1
ATOM 2848 N N . GLY A 1 364 ? -2.105 -10.105 0.719 1.00 75.44 364 GLY A N 1
ATOM 2849 C CA . GLY A 1 364 ? -0.990 -10.102 1.665 1.00 75.44 364 GLY A CA 1
ATOM 2850 C C . GLY A 1 364 ? -1.088 -8.970 2.692 1.00 75.44 364 GLY A C 1
ATOM 2851 O O . GLY A 1 364 ? -0.764 -9.171 3.864 1.00 75.44 364 GLY A O 1
ATOM 2852 N N . GLN A 1 365 ? -1.589 -7.801 2.280 1.00 76.00 365 GLN A N 1
ATOM 2853 C CA . GLN A 1 365 ? -1.834 -6.676 3.184 1.00 76.00 365 GLN A CA 1
ATOM 2854 C C . GLN A 1 365 ? -2.989 -6.974 4.150 1.00 76.00 365 GLN A C 1
ATOM 2856 O O . GLN A 1 365 ? -2.855 -6.728 5.353 1.00 76.00 365 GLN A O 1
ATOM 2861 N N . ASP A 1 366 ? -4.073 -7.567 3.648 1.00 80.94 366 ASP A N 1
ATOM 2862 C CA . ASP A 1 366 ? -5.240 -7.953 4.447 1.00 80.94 366 ASP A CA 1
ATOM 2863 C C . ASP A 1 366 ? -4.894 -9.061 5.452 1.00 80.94 366 ASP A C 1
ATOM 2865 O O . ASP A 1 366 ? -5.202 -8.942 6.638 1.00 80.94 366 ASP A O 1
ATOM 2869 N N . PHE A 1 367 ? -4.163 -10.097 5.030 1.00 80.62 367 PHE A N 1
ATOM 2870 C CA . PHE A 1 367 ? -3.668 -11.155 5.912 1.00 80.62 367 PHE A CA 1
ATOM 2871 C C . PHE A 1 367 ? -2.751 -10.595 7.000 1.00 80.62 367 PHE A C 1
ATOM 2873 O O . PHE A 1 367 ? -2.897 -10.958 8.165 1.00 80.62 367 PHE A O 1
ATOM 2880 N N . ALA A 1 368 ? -1.837 -9.681 6.663 1.00 81.50 368 ALA A N 1
ATOM 2881 C CA . ALA A 1 368 ? -0.977 -9.041 7.656 1.00 81.50 368 ALA A CA 1
ATOM 2882 C C . ALA A 1 368 ? -1.770 -8.159 8.638 1.00 81.50 368 ALA A C 1
ATOM 2884 O O . ALA A 1 368 ? -1.413 -8.059 9.815 1.00 81.50 368 ALA A O 1
ATOM 2885 N N . ALA A 1 369 ? -2.843 -7.505 8.187 1.00 86.19 369 ALA A N 1
ATOM 2886 C CA . ALA A 1 369 ? -3.746 -6.758 9.060 1.00 86.19 369 ALA A CA 1
ATOM 2887 C C . ALA A 1 369 ? -4.510 -7.690 10.014 1.00 86.19 369 ALA A C 1
ATOM 2889 O O . ALA A 1 369 ? -4.504 -7.449 11.222 1.00 86.19 369 ALA A O 1
ATOM 2890 N N . VAL A 1 370 ? -5.080 -8.783 9.498 1.00 88.31 370 VAL A N 1
ATOM 2891 C CA . VAL A 1 370 ? -5.790 -9.795 10.295 1.00 88.31 370 VAL A CA 1
ATOM 2892 C C . VAL A 1 370 ? -4.856 -10.462 11.305 1.00 88.31 370 VAL A C 1
ATOM 2894 O O . VAL A 1 370 ? -5.217 -10.580 12.473 1.00 88.31 370 VAL A O 1
ATOM 2897 N N . SER A 1 371 ? -3.636 -10.836 10.907 1.00 90.38 371 SER A N 1
ATOM 2898 C CA . SER A 1 371 ? -2.641 -11.411 11.823 1.00 90.38 371 SER A CA 1
ATOM 2899 C C . SER A 1 371 ? -2.315 -10.458 12.971 1.00 90.38 371 SER A C 1
ATOM 2901 O O . SER A 1 371 ? -2.412 -10.854 14.130 1.00 90.38 371 SER A O 1
ATOM 2903 N N . ARG A 1 372 ? -2.039 -9.178 12.677 1.00 93.25 372 ARG A N 1
ATOM 2904 C CA . ARG A 1 372 ? -1.792 -8.156 13.713 1.00 93.25 372 ARG A CA 1
ATOM 2905 C C . ARG A 1 372 ? -2.998 -7.925 14.620 1.00 93.25 372 ARG A C 1
ATOM 2907 O O . ARG A 1 372 ? -2.826 -7.551 15.776 1.00 93.25 372 ARG A O 1
ATOM 2914 N N . GLU A 1 373 ? -4.215 -8.079 14.110 1.00 92.44 373 GLU A N 1
ATOM 2915 C CA . GLU A 1 373 ? -5.426 -7.985 14.923 1.00 92.44 373 GLU A CA 1
ATOM 2916 C C . GLU A 1 373 ? -5.558 -9.182 15.872 1.00 92.44 373 GLU A C 1
ATOM 2918 O O . GLU A 1 373 ? -5.799 -8.990 17.062 1.00 92.44 373 GLU A O 1
ATOM 2923 N N . ILE A 1 374 ? -5.352 -10.401 15.366 1.00 92.81 374 ILE A N 1
ATOM 2924 C CA . ILE A 1 374 ? -5.423 -11.634 16.160 1.00 92.81 374 ILE A CA 1
ATOM 2925 C C . ILE A 1 374 ? -4.331 -11.651 17.239 1.00 92.81 374 ILE A C 1
ATOM 2927 O O . ILE A 1 374 ? -4.613 -12.017 18.377 1.00 92.81 374 ILE A O 1
ATOM 2931 N N . GLU A 1 375 ? -3.115 -11.193 16.926 1.00 93.88 375 GLU A N 1
ATOM 2932 C CA . GLU A 1 375 ? -1.994 -11.088 17.877 1.00 93.88 375 GLU A CA 1
ATOM 2933 C C . GLU A 1 375 ? -2.299 -10.174 19.080 1.00 93.88 375 GLU A C 1
ATOM 2935 O O . GLU A 1 375 ? -1.733 -10.352 20.160 1.00 93.88 375 GLU A O 1
ATOM 2940 N N . LYS A 1 376 ? -3.218 -9.211 18.930 1.00 93.69 376 LYS A N 1
ATOM 2941 C CA . LYS A 1 376 ? -3.642 -8.311 20.017 1.00 93.69 376 LYS A CA 1
ATOM 2942 C C . LYS A 1 376 ? -4.666 -8.936 20.965 1.00 93.69 376 LYS A C 1
ATOM 2944 O O . LYS A 1 376 ? -4.927 -8.342 22.008 1.00 93.69 376 LYS A O 1
ATOM 2949 N N . LEU A 1 377 ? -5.265 -10.078 20.627 1.00 96.00 377 LEU A N 1
ATOM 2950 C CA . LEU A 1 377 ? -6.267 -10.737 21.468 1.00 96.00 377 LEU A CA 1
ATOM 2951 C C . LEU A 1 377 ? -5.557 -11.479 22.608 1.00 96.00 377 LEU A C 1
ATOM 2953 O O . LEU A 1 377 ? -4.812 -12.425 22.362 1.00 96.00 377 LEU A O 1
ATOM 2957 N N . GLN A 1 378 ? -5.781 -11.059 23.854 1.00 95.50 378 GLN A N 1
ATOM 2958 C CA . GLN A 1 378 ? -5.070 -11.599 25.022 1.00 95.50 378 GLN A CA 1
ATOM 2959 C C . GLN A 1 378 ? -5.977 -12.431 25.938 1.00 95.50 378 GLN A C 1
ATOM 2961 O O . GLN A 1 378 ? -5.488 -13.161 26.800 1.00 95.50 378 GLN A O 1
ATOM 2966 N N . THR A 1 379 ? -7.300 -12.343 25.764 1.00 97.19 379 THR A N 1
ATOM 2967 C CA . THR A 1 379 ? -8.280 -12.978 26.660 1.00 97.19 379 THR A CA 1
ATOM 2968 C C . THR A 1 379 ? -9.326 -13.827 25.919 1.00 97.19 379 THR A C 1
ATOM 2970 O O . THR A 1 379 ? -9.643 -13.561 24.754 1.00 97.19 379 THR A O 1
ATOM 2973 N N . PRO A 1 380 ? -9.921 -14.844 26.578 1.00 96.94 380 PRO A N 1
ATOM 2974 C CA . PRO A 1 380 ? -11.019 -15.628 26.006 1.00 96.94 380 PRO A CA 1
ATOM 2975 C C . PRO A 1 380 ? -12.256 -14.799 25.633 1.00 96.94 380 PRO A C 1
ATOM 2977 O O . PRO A 1 380 ? -13.009 -15.186 24.738 1.00 96.94 380 PRO A O 1
ATOM 2980 N N . GLU A 1 381 ? -12.513 -13.702 26.343 1.00 97.00 381 GLU A N 1
ATOM 2981 C CA . GLU A 1 381 ? -13.606 -12.765 26.077 1.00 97.00 381 GLU A CA 1
ATOM 2982 C C . GLU A 1 381 ? -13.370 -11.997 24.772 1.00 97.00 381 GLU A C 1
ATOM 2984 O O . GLU A 1 381 ? -14.268 -11.925 23.934 1.00 97.00 381 GLU A O 1
ATOM 2989 N N . GLU A 1 382 ? -12.153 -11.494 24.552 1.00 95.56 382 GLU A N 1
ATOM 2990 C CA . GLU A 1 382 ? -11.780 -10.814 23.307 1.00 95.56 382 GLU A CA 1
ATOM 2991 C C . GLU A 1 382 ? -11.831 -11.747 22.098 1.00 95.56 382 GLU A C 1
ATOM 2993 O O . GLU A 1 382 ? -12.322 -11.358 21.038 1.00 95.56 382 GLU A O 1
ATOM 2998 N N . LEU A 1 383 ? -11.385 -12.997 22.260 1.00 96.25 383 LEU A N 1
ATOM 2999 C CA . LEU A 1 383 ? -11.490 -13.997 21.200 1.00 96.25 383 LEU A CA 1
ATOM 3000 C C . LEU A 1 383 ? -12.954 -14.303 20.856 1.00 96.25 383 LEU A C 1
ATOM 3002 O O . LEU A 1 383 ? -13.296 -14.404 19.677 1.00 96.25 383 LEU A O 1
ATOM 3006 N N . ARG A 1 384 ? -13.831 -14.420 21.861 1.00 97.50 384 ARG A N 1
ATOM 3007 C CA . ARG A 1 384 ? -15.274 -14.610 21.636 1.00 97.50 384 ARG A CA 1
ATOM 3008 C C . ARG A 1 384 ? -15.890 -13.422 20.901 1.00 97.50 384 ARG A C 1
ATOM 3010 O O . ARG A 1 384 ? -16.575 -13.632 19.904 1.00 97.50 384 ARG A O 1
ATOM 3017 N N . ALA A 1 385 ? -15.578 -12.195 21.316 1.00 96.19 385 ALA A N 1
ATOM 3018 C CA . ALA A 1 385 ? -16.052 -10.988 20.639 1.00 96.19 385 ALA A CA 1
ATOM 3019 C C . ALA A 1 385 ? -15.563 -10.909 19.178 1.00 96.19 385 ALA A C 1
ATOM 3021 O O . ALA A 1 385 ? -16.335 -10.577 18.275 1.00 96.19 385 ALA A O 1
ATOM 3022 N N . TYR A 1 386 ? -14.302 -11.276 18.916 1.00 95.56 386 TYR A N 1
ATOM 3023 C CA . TYR A 1 386 ? -13.760 -11.391 17.559 1.00 95.56 386 TYR A CA 1
ATOM 3024 C C . TYR A 1 386 ? -14.544 -12.417 16.723 1.00 95.56 386 TYR A C 1
ATOM 3026 O O . TYR A 1 386 ? -14.973 -12.112 15.609 1.00 95.56 386 TYR A O 1
ATOM 3034 N N . GLN A 1 387 ? -14.782 -13.617 17.266 1.00 95.50 387 GLN A N 1
ATOM 3035 C CA . GLN A 1 387 ? -15.538 -14.679 16.592 1.00 95.50 387 GLN A CA 1
ATOM 3036 C C . GLN A 1 387 ? -16.973 -14.255 16.263 1.00 95.50 387 GLN A C 1
ATOM 3038 O O . GLN A 1 387 ? -17.449 -14.531 15.162 1.00 95.50 387 GLN A O 1
ATOM 3043 N N . GLU A 1 388 ? -17.659 -13.586 17.190 1.00 96.19 388 GLU A N 1
ATOM 3044 C CA . GLU A 1 388 ? -19.014 -13.066 16.984 1.00 96.19 388 GLU A CA 1
ATOM 3045 C C . GLU A 1 388 ? -19.047 -12.022 15.866 1.00 96.19 388 GLU A C 1
ATOM 3047 O O . GLU A 1 388 ? -19.870 -12.125 14.955 1.00 96.19 388 GLU A O 1
ATOM 3052 N N . ARG A 1 389 ? -18.098 -11.079 15.865 1.00 94.69 389 ARG A N 1
ATOM 3053 C CA . ARG A 1 389 ? -17.988 -10.054 14.820 1.00 94.69 389 ARG A CA 1
ATOM 3054 C C . ARG A 1 389 ? -17.699 -10.650 13.442 1.00 94.69 389 ARG A C 1
ATOM 3056 O O . ARG A 1 389 ? -18.315 -10.240 12.461 1.00 94.69 389 ARG A O 1
ATOM 3063 N N . VAL A 1 390 ? -16.787 -11.619 13.350 1.00 92.88 390 VAL A N 1
ATOM 3064 C CA . VAL A 1 390 ? -16.501 -12.315 12.084 1.00 92.88 390 VAL A CA 1
ATOM 3065 C C . VAL A 1 390 ? -17.743 -13.063 11.596 1.00 92.88 390 VAL A C 1
ATOM 3067 O O . VAL A 1 390 ? -18.107 -12.941 10.429 1.00 92.88 390 VAL A O 1
ATOM 3070 N N . ARG A 1 391 ? -18.442 -13.782 12.486 1.00 91.19 391 ARG A N 1
ATOM 3071 C CA . ARG A 1 391 ? -19.683 -14.496 12.143 1.00 91.19 391 ARG A CA 1
ATOM 3072 C C . ARG A 1 391 ? -20.787 -13.557 11.663 1.00 91.19 391 ARG A C 1
ATOM 3074 O O . ARG A 1 391 ? -21.476 -13.902 10.707 1.00 91.19 391 ARG A O 1
ATOM 3081 N N . ALA A 1 392 ? -20.928 -12.385 12.279 1.00 90.88 392 ALA A N 1
ATOM 3082 C CA . ALA A 1 392 ? -21.934 -11.391 11.911 1.00 90.88 392 ALA A CA 1
ATOM 3083 C C . ALA A 1 392 ? -21.745 -10.828 10.491 1.00 90.88 392 ALA A C 1
ATOM 3085 O O . ALA A 1 392 ? -22.723 -10.418 9.877 1.00 90.88 392 ALA A O 1
ATOM 3086 N N . ARG A 1 393 ? -20.518 -10.857 9.951 1.00 90.69 393 ARG A N 1
ATOM 3087 C CA . ARG A 1 393 ? -20.208 -10.424 8.577 1.00 90.69 393 ARG A CA 1
ATOM 3088 C C . ARG A 1 393 ? -20.442 -11.485 7.509 1.00 90.69 393 ARG A C 1
ATOM 3090 O O . ARG A 1 393 ? -20.576 -11.148 6.338 1.00 90.69 393 ARG A O 1
ATOM 3097 N N . LEU A 1 394 ? -20.491 -12.767 7.872 1.00 88.38 394 LEU A N 1
ATOM 3098 C CA . LEU A 1 394 ? -20.654 -13.846 6.891 1.00 88.38 394 LEU A CA 1
ATOM 3099 C C . LEU A 1 394 ? -21.896 -13.690 5.983 1.00 88.38 394 LEU A C 1
ATOM 3101 O O . LEU A 1 394 ? -21.750 -13.972 4.795 1.00 88.38 394 LEU A O 1
ATOM 3105 N N . PRO A 1 395 ? -23.069 -13.206 6.454 1.00 85.38 395 PRO A N 1
ATOM 3106 C CA . PRO A 1 395 ? -24.215 -12.935 5.580 1.00 85.38 395 PRO A CA 1
ATOM 3107 C C . PRO A 1 395 ? -23.969 -11.843 4.526 1.00 85.38 395 PRO A C 1
ATOM 3109 O O . PRO A 1 395 ? -24.553 -11.891 3.449 1.00 85.38 395 PRO A O 1
ATOM 3112 N N . GLU A 1 396 ? -23.111 -10.857 4.808 1.00 87.00 396 GLU A N 1
ATOM 3113 C CA . GLU A 1 396 ? -22.756 -9.808 3.838 1.00 87.00 396 GLU A CA 1
ATOM 3114 C C . GLU A 1 396 ? -21.897 -10.376 2.698 1.00 87.00 396 GLU A C 1
ATOM 3116 O O . GLU A 1 396 ? -22.000 -9.930 1.559 1.00 87.00 396 GLU A O 1
ATOM 3121 N N . ILE A 1 397 ? -21.067 -11.378 3.009 1.00 86.94 397 ILE A N 1
ATOM 3122 C CA . ILE A 1 397 ? -20.103 -11.985 2.080 1.00 86.94 397 ILE A CA 1
ATOM 3123 C C . ILE A 1 397 ? -20.752 -13.101 1.259 1.00 86.94 397 ILE A C 1
ATOM 3125 O O . ILE A 1 397 ? -20.633 -13.137 0.037 1.00 86.94 397 ILE A O 1
ATOM 3129 N N . PHE A 1 398 ? -21.417 -14.037 1.936 1.00 82.31 398 PHE A N 1
ATOM 3130 C CA . PHE A 1 398 ? -21.982 -15.239 1.321 1.00 82.31 398 PHE A CA 1
ATOM 3131 C C . PHE A 1 398 ? -23.467 -15.087 0.964 1.00 82.31 398 PHE A C 1
ATOM 3133 O O . PHE A 1 398 ? -24.040 -15.983 0.345 1.00 82.31 398 PHE A O 1
ATOM 3140 N N . GLY A 1 399 ? -24.087 -13.957 1.318 1.00 77.94 399 GLY A N 1
ATOM 3141 C CA . GLY A 1 399 ? -25.515 -13.723 1.140 1.00 77.94 399 GLY A CA 1
ATOM 3142 C C . GLY A 1 399 ? -26.366 -14.430 2.198 1.00 77.94 399 GLY A C 1
ATOM 3143 O O . GLY A 1 399 ? -25.904 -14.778 3.286 1.00 77.94 399 GLY A O 1
ATOM 3144 N N . ARG A 1 400 ? -27.648 -14.636 1.876 1.00 69.88 400 ARG A N 1
ATOM 3145 C CA . ARG A 1 400 ? -28.591 -15.339 2.759 1.00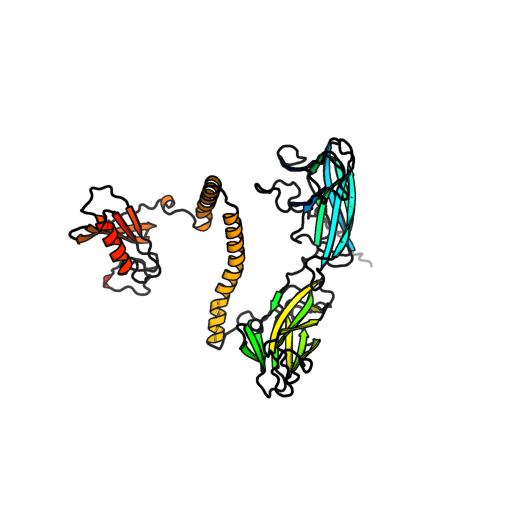 69.88 400 ARG A CA 1
ATOM 3146 C C . ARG A 1 400 ? -28.141 -16.778 2.973 1.00 69.88 400 ARG A C 1
ATOM 3148 O O . ARG A 1 400 ? -27.807 -17.481 2.020 1.00 69.88 400 ARG A O 1
ATOM 3155 N N . TRP A 1 401 ? -28.189 -17.239 4.216 1.00 69.19 401 TRP A N 1
ATOM 3156 C CA . TRP A 1 401 ? -27.950 -18.647 4.517 1.00 69.19 401 TRP A CA 1
ATOM 3157 C C . TRP A 1 401 ? -29.100 -19.492 3.965 1.00 69.19 401 TRP A C 1
ATOM 3159 O O . TRP A 1 401 ? -30.248 -19.064 3.979 1.00 69.19 401 TRP A O 1
ATOM 3169 N N . THR A 1 402 ? -28.830 -20.718 3.519 1.00 57.59 402 THR A N 1
ATOM 3170 C CA . THR A 1 402 ? -29.844 -21.600 2.902 1.00 57.59 402 THR A CA 1
ATOM 3171 C C . THR A 1 402 ? -31.035 -21.917 3.819 1.00 57.59 402 THR A C 1
ATOM 3173 O O . THR A 1 402 ? -32.116 -22.223 3.337 1.00 57.59 402 THR A O 1
ATOM 3176 N N . GLY A 1 403 ? -30.897 -21.777 5.142 1.00 56.81 403 GLY A N 1
ATOM 3177 C CA . GLY A 1 403 ? -32.034 -21.851 6.073 1.00 56.81 403 GLY A CA 1
ATOM 3178 C C . GLY A 1 403 ? -33.051 -20.707 5.921 1.00 56.81 403 GLY A C 1
ATOM 3179 O O . GLY A 1 403 ? -34.193 -20.842 6.352 1.00 56.81 403 GLY A O 1
ATOM 3180 N N . GLU A 1 404 ? -32.655 -19.601 5.290 1.00 61.41 404 GLU A N 1
ATOM 3181 C CA . GLU A 1 404 ? -33.469 -18.415 5.006 1.00 61.41 404 GLU A CA 1
ATOM 3182 C C . GLU A 1 404 ? -34.037 -18.409 3.576 1.00 61.41 404 GLU A C 1
ATOM 3184 O O . GLU A 1 404 ? -34.819 -17.516 3.242 1.00 61.41 404 GLU A O 1
ATOM 3189 N N . SER A 1 405 ? -33.671 -19.375 2.719 1.00 63.31 405 SER A N 1
ATOM 3190 C CA . SER A 1 405 ? -34.221 -19.458 1.356 1.00 63.31 405 SER A CA 1
ATOM 3191 C C . SER A 1 405 ? -35.690 -19.882 1.342 1.00 63.31 405 SER A C 1
ATOM 3193 O O . SER A 1 405 ? -36.414 -19.604 0.388 1.00 63.31 405 SER A O 1
ATOM 3195 N N . GLY A 1 406 ? -36.158 -20.520 2.422 1.00 66.31 406 GLY A N 1
ATOM 3196 C CA . GLY A 1 406 ? -37.530 -21.008 2.555 1.00 66.31 406 GLY A CA 1
ATOM 3197 C C . GLY A 1 406 ? -37.834 -22.239 1.697 1.00 66.31 406 GLY A C 1
ATOM 3198 O O . GLY A 1 406 ? -38.978 -22.697 1.697 1.00 66.31 406 GLY A O 1
ATOM 3199 N N . SER A 1 407 ? -36.837 -22.794 0.995 1.00 71.81 407 SER A N 1
ATOM 3200 C CA . SER A 1 407 ? -36.997 -24.011 0.202 1.00 71.81 407 SER A CA 1
ATOM 3201 C C . SER A 1 407 ? -37.077 -25.238 1.124 1.00 71.81 407 SER A C 1
ATOM 3203 O O . SER A 1 407 ? -36.134 -25.502 1.877 1.00 71.81 407 SER A O 1
ATOM 3205 N N . PRO A 1 408 ? -38.178 -26.013 1.116 1.00 83.06 408 PRO A N 1
ATOM 3206 C CA . PRO A 1 408 ? -38.231 -27.263 1.862 1.00 83.06 408 PRO A CA 1
ATOM 3207 C C . PRO A 1 408 ? -37.224 -28.259 1.272 1.00 83.06 408 PRO A C 1
ATOM 3209 O O . PRO A 1 408 ? -37.228 -28.509 0.073 1.00 83.06 408 PRO A O 1
ATOM 3212 N N . LEU A 1 409 ? -36.397 -28.881 2.121 1.00 87.12 409 LEU A N 1
ATOM 3213 C CA . LEU A 1 409 ? -35.325 -29.785 1.674 1.00 87.12 409 LEU A CA 1
ATOM 3214 C C . LEU A 1 409 ? -35.809 -31.060 0.962 1.00 87.12 409 LEU A C 1
ATOM 3216 O O . LEU A 1 409 ? -34.983 -31.781 0.412 1.00 87.12 409 LEU A O 1
ATOM 3220 N N . ASN A 1 410 ? -37.108 -31.376 1.020 1.00 89.75 410 ASN A N 1
ATOM 3221 C CA . ASN A 1 410 ? -37.746 -32.510 0.339 1.00 89.75 410 ASN A CA 1
ATOM 3222 C C . ASN A 1 410 ? -36.900 -33.806 0.337 1.00 89.75 410 ASN A C 1
ATOM 3224 O O . ASN A 1 410 ? -36.627 -34.347 -0.736 1.00 89.75 410 ASN A O 1
ATOM 3228 N N . PRO A 1 411 ? -36.451 -34.315 1.505 1.00 92.94 411 PRO A N 1
ATOM 3229 C CA . PRO A 1 411 ? -35.525 -35.439 1.551 1.00 92.94 411 PRO A CA 1
ATOM 3230 C C . PRO A 1 411 ? -36.164 -36.716 1.001 1.00 92.94 411 PRO A C 1
ATOM 3232 O O . PRO A 1 411 ? -37.225 -37.148 1.455 1.00 92.94 411 PRO A O 1
ATOM 3235 N N . GLN A 1 412 ? -35.482 -37.360 0.059 1.00 94.06 412 GLN A N 1
ATOM 3236 C CA . GLN A 1 412 ? -35.900 -38.615 -0.554 1.00 94.06 412 GLN A CA 1
ATOM 3237 C C . GLN A 1 412 ? -34.838 -39.684 -0.335 1.00 94.06 412 GLN A C 1
ATOM 3239 O O . GLN A 1 412 ? -33.718 -39.573 -0.832 1.00 94.06 412 GLN A O 1
ATOM 3244 N N . LYS A 1 413 ? -35.192 -40.755 0.380 1.00 96.12 413 LYS A N 1
ATOM 3245 C CA . LYS A 1 413 ? -34.352 -41.952 0.462 1.00 96.12 413 LYS A CA 1
ATOM 3246 C C . LYS A 1 413 ? -34.505 -42.750 -0.830 1.00 96.12 413 LYS A C 1
ATOM 3248 O O . LYS A 1 413 ? -35.557 -43.331 -1.080 1.00 96.12 413 LYS A O 1
ATOM 3253 N N . VAL A 1 414 ? -33.444 -42.795 -1.626 1.00 94.75 414 VAL A N 1
ATOM 3254 C CA . VAL A 1 414 ? -33.412 -43.483 -2.928 1.00 94.75 414 VAL A CA 1
ATOM 3255 C C . VAL A 1 414 ? -32.769 -44.868 -2.854 1.00 94.75 414 VAL A C 1
ATOM 3257 O O . VAL A 1 414 ? -32.816 -45.633 -3.812 1.00 94.75 414 VAL A O 1
ATOM 3260 N N . GLY A 1 415 ? -32.182 -45.226 -1.711 1.00 94.94 415 GLY A N 1
ATOM 3261 C CA . GLY A 1 415 ? -31.640 -46.561 -1.482 1.00 94.94 415 GLY A CA 1
ATOM 3262 C C . GLY A 1 415 ? -30.931 -46.700 -0.140 1.00 94.94 415 GLY A C 1
ATOM 3263 O O . GLY A 1 415 ? -30.813 -45.742 0.626 1.00 94.94 415 GLY A O 1
ATOM 3264 N N . ALA A 1 416 ? -30.453 -47.910 0.141 1.00 97.38 416 ALA A N 1
ATOM 3265 C CA . ALA A 1 416 ? -29.618 -48.198 1.299 1.00 97.38 416 ALA A CA 1
ATOM 3266 C C . ALA A 1 416 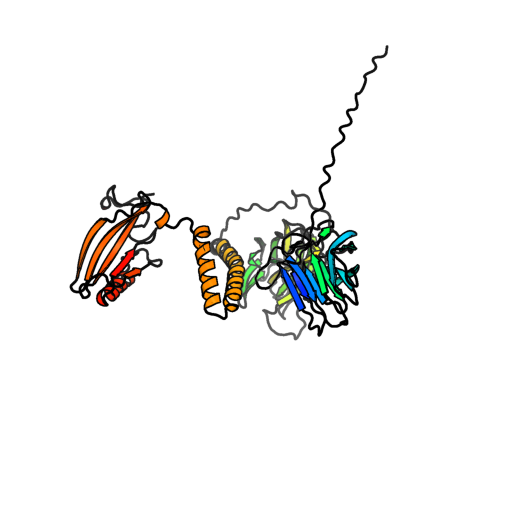? -28.611 -49.312 0.991 1.00 97.38 416 ALA A C 1
ATOM 3268 O O . ALA A 1 416 ? -28.873 -50.179 0.157 1.00 97.38 416 ALA A O 1
ATOM 3269 N N . ILE A 1 417 ? -27.470 -49.278 1.674 1.00 97.38 417 ILE A N 1
ATOM 3270 C CA . ILE A 1 417 ? -26.490 -50.363 1.724 1.00 97.38 417 ILE A CA 1
ATOM 3271 C C . ILE A 1 417 ? -26.437 -50.852 3.166 1.00 97.38 417 ILE A C 1
ATOM 3273 O O . ILE A 1 417 ? -26.185 -50.072 4.083 1.00 97.38 417 ILE A O 1
ATOM 3277 N N . GLU A 1 418 ? -26.671 -52.144 3.357 1.00 97.69 418 GLU A N 1
ATOM 3278 C CA . GLU A 1 418 ? -26.617 -52.779 4.667 1.00 97.69 418 GLU A CA 1
ATOM 3279 C C . GLU A 1 418 ? -25.241 -53.401 4.898 1.00 97.69 418 GLU A C 1
ATOM 3281 O O . GLU A 1 418 ? -24.800 -54.244 4.120 1.00 97.69 418 GLU A O 1
ATOM 3286 N N . LEU A 1 419 ? -24.584 -52.997 5.984 1.00 96.75 419 LEU A N 1
ATOM 3287 C CA . LEU A 1 419 ? -23.368 -53.618 6.506 1.00 96.75 419 LEU A CA 1
ATOM 3288 C C . LEU A 1 419 ? -23.642 -54.150 7.918 1.00 96.75 419 LEU A C 1
ATOM 3290 O O . LEU A 1 419 ? -24.616 -53.758 8.566 1.00 96.75 419 LEU A O 1
ATOM 3294 N N . ASP A 1 420 ? -22.776 -55.024 8.424 1.00 96.44 420 ASP A N 1
ATOM 3295 C CA . ASP A 1 420 ? -22.973 -55.643 9.742 1.00 96.44 420 ASP A CA 1
ATOM 3296 C C . ASP A 1 420 ? -22.985 -54.609 10.882 1.00 96.44 420 ASP A C 1
ATOM 3298 O O . ASP A 1 420 ? -23.739 -54.742 11.846 1.00 96.44 420 ASP A O 1
ATOM 3302 N N . TYR A 1 421 ? -22.192 -53.542 10.755 1.00 95.81 421 TYR A N 1
ATOM 3303 C CA . TYR A 1 421 ? -21.981 -52.532 11.798 1.00 95.81 421 TYR A CA 1
ATOM 3304 C C . TYR A 1 421 ? -22.637 -51.170 11.510 1.00 95.81 421 TYR A C 1
ATOM 3306 O O . TYR A 1 421 ? -22.801 -50.368 12.434 1.00 95.81 421 TYR A O 1
ATOM 3314 N N . CYS A 1 422 ? -23.055 -50.896 10.270 1.00 97.44 422 CYS A N 1
ATOM 3315 C CA . CYS A 1 422 ? -23.768 -49.668 9.913 1.00 97.44 422 CYS A CA 1
ATOM 3316 C C . CYS A 1 422 ? -24.714 -49.858 8.715 1.00 97.44 422 CYS A C 1
ATOM 3318 O O . CYS A 1 422 ? -24.596 -50.810 7.948 1.00 97.44 422 CYS A O 1
ATOM 3320 N N . THR A 1 423 ? -25.640 -48.923 8.531 1.00 98.12 423 THR A N 1
ATOM 3321 C CA . THR A 1 423 ? -26.453 -48.787 7.313 1.00 98.12 423 THR A CA 1
ATOM 3322 C C . THR A 1 423 ? -26.052 -47.498 6.611 1.00 98.12 423 THR A C 1
ATOM 3324 O O . THR A 1 423 ? -25.927 -46.468 7.262 1.00 98.12 423 THR A O 1
ATOM 3327 N N . ILE A 1 424 ? -25.853 -47.529 5.297 1.00 98.12 424 ILE A N 1
ATOM 3328 C CA . ILE A 1 424 ? -25.590 -46.327 4.499 1.00 98.12 424 ILE A CA 1
ATOM 3329 C C . ILE A 1 424 ? -26.853 -45.999 3.721 1.00 98.12 424 ILE A C 1
ATOM 3331 O O . ILE A 1 424 ? -27.180 -46.683 2.753 1.00 98.12 424 ILE A O 1
ATOM 3335 N N . GLU A 1 425 ? -27.576 -44.966 4.127 1.00 98.12 425 GLU A N 1
ATOM 3336 C CA . GLU A 1 425 ? -28.723 -44.471 3.377 1.00 98.12 425 GLU A CA 1
ATOM 3337 C C . GLU A 1 425 ? -28.270 -43.521 2.273 1.00 98.12 425 GLU A C 1
ATOM 3339 O O . GLU A 1 425 ? -27.419 -42.655 2.480 1.00 98.12 425 GLU A O 1
ATOM 3344 N N . LYS A 1 426 ? -28.860 -43.677 1.089 1.00 96.81 426 LYS A N 1
ATOM 3345 C CA . LYS A 1 426 ? -28.695 -42.755 -0.032 1.00 96.81 426 LYS A CA 1
ATOM 3346 C C . LYS A 1 426 ? -29.880 -41.808 -0.021 1.00 96.81 426 LYS A C 1
ATOM 3348 O O . LYS A 1 426 ? -31.014 -42.248 -0.220 1.00 96.81 426 LYS A O 1
ATOM 3353 N N . ILE A 1 427 ? -29.618 -40.536 0.243 1.00 96.25 427 ILE A N 1
ATOM 3354 C CA . ILE A 1 427 ? -30.637 -39.496 0.357 1.00 96.25 427 ILE A CA 1
ATOM 3355 C C . ILE A 1 427 ? -30.372 -38.434 -0.702 1.00 96.25 427 ILE A C 1
ATOM 3357 O O . ILE A 1 427 ? -29.229 -38.052 -0.923 1.00 96.25 427 ILE A O 1
ATOM 3361 N N . ILE A 1 428 ? -31.424 -37.937 -1.337 1.00 93.00 428 ILE A N 1
ATOM 3362 C CA . ILE A 1 428 ? -31.378 -36.733 -2.162 1.00 93.00 428 ILE A CA 1
ATOM 3363 C C . ILE A 1 428 ? -32.194 -35.665 -1.444 1.00 93.00 428 ILE A C 1
ATOM 3365 O O . ILE A 1 428 ? -33.330 -35.928 -1.055 1.00 93.00 428 ILE A O 1
ATOM 3369 N N . ILE A 1 429 ? -31.611 -34.487 -1.244 1.00 91.38 429 ILE A N 1
ATOM 3370 C CA . ILE A 1 429 ? -32.334 -33.295 -0.780 1.00 91.38 429 ILE A CA 1
ATOM 3371 C C . ILE A 1 429 ? -32.371 -32.247 -1.891 1.00 91.38 429 ILE A C 1
ATOM 3373 O O . ILE A 1 429 ? -31.558 -32.284 -2.810 1.00 91.38 429 ILE A O 1
ATOM 3377 N N . GLU A 1 430 ? -33.285 -31.298 -1.787 1.00 87.06 430 GLU A N 1
ATOM 3378 C CA . GLU A 1 430 ? -33.412 -30.141 -2.668 1.00 87.06 430 GLU A CA 1
ATOM 3379 C C . GLU A 1 430 ? -32.957 -28.889 -1.904 1.00 87.06 430 GLU A C 1
ATOM 3381 O O . GLU A 1 430 ? -33.646 -28.423 -1.000 1.00 87.06 430 GLU A O 1
ATOM 3386 N N . SER A 1 431 ? -31.754 -28.378 -2.196 1.00 83.69 431 SER A N 1
ATOM 3387 C CA . SER A 1 431 ? -31.208 -27.212 -1.478 1.00 83.69 431 SER A CA 1
ATOM 3388 C C . SER A 1 431 ? -31.875 -25.900 -1.892 1.00 83.69 431 SER A C 1
ATOM 3390 O O . SER A 1 431 ? -32.004 -25.001 -1.073 1.00 83.69 431 SER A O 1
ATOM 3392 N N . GLU A 1 432 ? -32.286 -25.816 -3.155 1.00 81.69 432 GLU A N 1
ATOM 3393 C CA . GLU A 1 432 ? -33.062 -24.736 -3.776 1.00 81.69 432 GLU A CA 1
ATOM 3394 C C . GLU A 1 432 ? -33.984 -25.378 -4.824 1.00 81.69 432 GLU A C 1
ATOM 3396 O O . GLU A 1 432 ? -33.669 -26.491 -5.259 1.00 81.69 432 GLU A O 1
ATOM 3401 N N . PRO A 1 433 ? -35.072 -24.727 -5.274 1.00 81.81 433 PRO A N 1
ATOM 3402 C CA . PRO A 1 433 ? -35.960 -25.291 -6.290 1.00 81.81 433 PRO A CA 1
ATOM 3403 C C . PRO A 1 433 ? -35.197 -25.795 -7.528 1.00 81.81 433 PRO A C 1
ATOM 3405 O O . PRO A 1 433 ? -34.549 -25.021 -8.230 1.00 81.81 433 PRO A O 1
ATOM 3408 N N . GLY A 1 434 ? -35.262 -27.105 -7.786 1.00 80.00 434 GLY A N 1
ATOM 3409 C CA . GLY A 1 434 ? -34.568 -27.783 -8.887 1.00 80.00 434 GLY A CA 1
ATOM 3410 C C . GLY A 1 434 ? -33.080 -28.089 -8.656 1.00 80.00 434 GLY A C 1
ATOM 3411 O O . GLY A 1 434 ? -32.456 -28.718 -9.511 1.00 80.00 434 GLY A O 1
ATOM 3412 N N . LEU A 1 435 ? -32.502 -27.698 -7.515 1.00 83.88 435 LEU A N 1
ATOM 3413 C CA . LEU A 1 435 ? -31.096 -27.927 -7.180 1.00 83.88 435 LEU A CA 1
ATOM 3414 C C . LEU A 1 435 ? -30.945 -29.048 -6.149 1.00 83.88 435 LEU A C 1
ATOM 3416 O O . LEU A 1 435 ? -31.084 -28.848 -4.940 1.00 83.88 435 LEU A O 1
ATOM 3420 N N . TYR A 1 436 ? -30.602 -30.235 -6.639 1.00 87.50 436 TYR A N 1
ATOM 3421 C CA . TYR A 1 436 ? -30.494 -31.438 -5.820 1.00 87.50 436 TYR A CA 1
ATOM 3422 C C . TYR A 1 436 ? -29.095 -31.634 -5.217 1.00 87.50 436 TYR A C 1
ATOM 3424 O O . TYR A 1 436 ? -28.065 -31.338 -5.834 1.00 87.50 436 TYR A O 1
ATOM 3432 N N . VAL A 1 437 ? -29.059 -32.179 -4.000 1.00 90.94 437 VAL A N 1
ATOM 3433 C CA . VAL A 1 437 ? -27.844 -32.556 -3.271 1.00 90.94 437 VAL A CA 1
ATOM 3434 C C . VAL A 1 437 ? -27.935 -34.038 -2.890 1.00 90.94 437 VAL A C 1
ATOM 3436 O O . VAL A 1 437 ? -28.713 -34.397 -2.003 1.00 90.94 437 VAL A O 1
ATOM 3439 N N . PRO A 1 438 ? -27.154 -34.914 -3.543 1.00 92.50 438 PRO A N 1
ATOM 3440 C CA . PRO A 1 438 ? -27.067 -36.322 -3.194 1.00 92.50 438 PRO A CA 1
ATOM 3441 C C . PRO A 1 438 ? -26.123 -36.536 -2.008 1.00 92.50 438 PRO A C 1
ATOM 3443 O O . PRO A 1 438 ? -25.004 -36.014 -1.958 1.00 92.50 438 PRO A O 1
ATOM 3446 N N . ILE A 1 439 ? -26.581 -37.345 -1.059 1.00 95.00 439 ILE A N 1
ATOM 3447 C CA . ILE A 1 439 ? -26.016 -37.510 0.276 1.00 95.00 439 ILE A CA 1
ATOM 3448 C C . ILE A 1 439 ? -25.912 -38.998 0.612 1.00 95.00 439 ILE A C 1
ATOM 3450 O O . ILE A 1 439 ? -26.830 -39.780 0.364 1.00 95.00 439 ILE A O 1
ATOM 3454 N N . HIS A 1 440 ? -24.804 -39.382 1.241 1.00 97.12 440 HIS A N 1
ATOM 3455 C CA . HIS A 1 440 ? -24.709 -40.626 1.998 1.00 97.12 440 HIS A CA 1
ATOM 3456 C C . HIS A 1 440 ? -24.856 -40.335 3.490 1.00 97.12 440 HIS A C 1
ATOM 3458 O O . HIS A 1 440 ? -24.123 -39.504 4.031 1.00 97.12 440 HIS A O 1
ATOM 3464 N N . VAL A 1 441 ? -25.774 -41.040 4.151 1.00 97.75 441 VAL A N 1
ATOM 3465 C CA . VAL A 1 441 ? -25.940 -41.011 5.607 1.00 97.75 441 VAL A CA 1
ATOM 3466 C C . VAL A 1 441 ? -25.535 -42.361 6.179 1.00 97.75 441 VAL A C 1
ATOM 3468 O O . VAL A 1 441 ? -26.218 -43.359 5.973 1.00 97.75 441 VAL A O 1
ATOM 3471 N N . TYR A 1 442 ? -24.417 -42.401 6.892 1.00 98.19 442 TYR A N 1
ATOM 3472 C CA . TYR A 1 442 ? -23.912 -43.594 7.563 1.00 98.19 442 TYR A CA 1
ATOM 3473 C C . TYR A 1 442 ? -24.510 -43.641 8.970 1.00 98.19 442 TYR A C 1
ATOM 3475 O O . TYR A 1 442 ? -24.277 -42.741 9.776 1.00 98.19 442 TYR A O 1
ATOM 3483 N N . ILE A 1 443 ? -25.296 -44.673 9.259 1.00 98.19 443 ILE A N 1
ATOM 3484 C CA . ILE A 1 443 ? -26.057 -44.837 10.497 1.00 98.19 443 ILE A CA 1
ATOM 3485 C C . ILE A 1 443 ? -25.474 -46.021 11.282 1.00 98.19 443 ILE A C 1
ATOM 3487 O O . ILE A 1 443 ? -25.483 -47.145 10.772 1.00 98.19 443 ILE A O 1
ATOM 3491 N N . PRO A 1 444 ? -24.971 -45.812 12.509 1.00 98.12 444 PRO A N 1
ATOM 3492 C CA . PRO A 1 444 ? -24.371 -46.871 13.312 1.00 98.12 444 PRO A CA 1
ATOM 3493 C C . PRO A 1 444 ? -25.436 -47.848 13.827 1.00 98.12 444 PRO A C 1
ATOM 3495 O O . PRO A 1 444 ? -26.494 -47.427 14.289 1.00 98.12 444 PRO A O 1
ATOM 3498 N N . LYS A 1 445 ? -25.146 -49.156 13.814 1.00 97.62 445 LYS A N 1
ATOM 3499 C CA . LYS A 1 445 ? -26.034 -50.186 14.403 1.00 97.62 445 LYS A CA 1
ATOM 3500 C C . LYS A 1 445 ? -25.706 -50.505 15.861 1.00 97.62 445 LYS A C 1
ATOM 3502 O O . LYS A 1 445 ? -26.525 -51.066 16.581 1.00 97.62 445 LYS A O 1
ATOM 3507 N N . ASN A 1 446 ? -24.505 -50.149 16.307 1.00 94.62 446 ASN A N 1
ATOM 3508 C CA . ASN A 1 446 ? -23.995 -50.449 17.645 1.00 94.62 446 ASN A CA 1
ATOM 3509 C C . ASN A 1 446 ? -24.377 -49.403 18.713 1.00 94.62 446 ASN A C 1
ATOM 3511 O O . ASN A 1 446 ? -23.937 -49.512 19.862 1.00 94.62 446 ASN A O 1
ATOM 3515 N N . LYS A 1 447 ? -25.179 -48.389 18.360 1.00 92.44 447 LYS A N 1
ATOM 3516 C CA . LYS A 1 447 ? -25.675 -47.347 19.268 1.00 92.44 447 LYS A CA 1
ATOM 3517 C C . LYS A 1 447 ? -27.153 -47.046 18.997 1.00 92.44 447 LYS A C 1
ATOM 3519 O O . LYS A 1 447 ? -27.549 -46.999 17.835 1.00 92.44 447 LYS A O 1
ATOM 3524 N N . PRO A 1 448 ? -27.972 -46.814 20.039 1.00 93.38 448 PRO A N 1
ATOM 3525 C CA . PRO A 1 448 ? -29.324 -46.306 19.848 1.00 93.38 448 PRO A CA 1
ATOM 3526 C C . PRO A 1 448 ? -29.288 -44.860 19.333 1.00 93.38 448 PRO A C 1
ATOM 3528 O O . PRO A 1 448 ? -28.378 -44.101 19.665 1.00 93.38 448 PRO A O 1
ATOM 3531 N N . LEU A 1 449 ? -30.296 -44.478 18.549 1.00 93.44 449 LEU A N 1
ATOM 3532 C CA . LEU A 1 449 ? -30.491 -43.095 18.110 1.00 93.44 449 LEU A CA 1
ATOM 3533 C C . LEU A 1 449 ? -31.272 -42.285 19.167 1.00 93.44 449 LEU A C 1
ATOM 3535 O O . LEU A 1 449 ? -32.126 -42.861 19.847 1.00 93.44 449 LEU A O 1
ATOM 3539 N N . PRO A 1 450 ? -31.035 -40.961 19.290 1.00 94.25 450 PRO A N 1
ATOM 3540 C CA . PRO A 1 450 ? -30.076 -40.156 18.526 1.00 94.25 450 PRO A CA 1
ATOM 3541 C C . PRO A 1 450 ? -28.617 -40.427 18.930 1.00 94.25 450 PRO A C 1
ATOM 3543 O O . PRO A 1 450 ? -28.311 -40.621 20.104 1.00 94.25 450 PRO A O 1
ATOM 3546 N N . ALA A 1 451 ? -27.717 -40.402 17.947 1.00 94.94 451 ALA A N 1
ATOM 3547 C CA . ALA A 1 451 ? -26.272 -40.530 18.138 1.00 94.94 451 ALA A CA 1
ATOM 3548 C C . ALA A 1 451 ? -25.549 -39.259 17.641 1.00 94.94 451 ALA A C 1
ATOM 3550 O O . ALA A 1 451 ? -26.130 -38.508 16.851 1.00 94.94 451 ALA A O 1
ATOM 3551 N N . PRO A 1 452 ? -24.309 -38.980 18.093 1.00 96.69 452 PRO A N 1
ATOM 3552 C CA . PRO A 1 452 ? -23.567 -37.794 17.667 1.00 96.69 452 PRO A CA 1
ATOM 3553 C C . PRO A 1 452 ? -23.387 -37.736 16.142 1.00 96.69 452 PRO A C 1
ATOM 3555 O O . PRO A 1 452 ? -23.032 -38.738 15.523 1.00 96.69 452 PRO A O 1
ATOM 3558 N N . GLY A 1 453 ? -23.629 -36.564 15.549 1.00 97.06 453 GLY A N 1
ATOM 3559 C CA . GLY A 1 453 ? -23.577 -36.341 14.102 1.00 97.06 453 GLY A CA 1
ATOM 3560 C C . GLY A 1 453 ? -22.267 -35.707 13.625 1.00 97.06 453 GLY A C 1
ATOM 3561 O O . GLY A 1 453 ? -21.740 -34.815 14.287 1.00 97.06 453 GLY A O 1
ATOM 3562 N N . VAL A 1 454 ? -21.773 -36.119 12.457 1.00 97.56 454 VAL A N 1
ATOM 3563 C CA . VAL A 1 454 ? -20.625 -35.511 11.763 1.00 97.56 454 VAL A CA 1
ATOM 3564 C C . VAL A 1 454 ? -21.012 -35.187 10.321 1.00 97.56 454 VAL A C 1
ATOM 3566 O O . VAL A 1 454 ? -21.446 -36.068 9.585 1.00 97.56 454 VAL A O 1
ATOM 3569 N N . CYS A 1 455 ? -20.831 -33.933 9.902 1.00 95.75 455 CYS A N 1
ATOM 3570 C CA . CYS A 1 455 ? -20.954 -33.527 8.502 1.00 95.75 455 CYS A CA 1
ATOM 3571 C C . CYS A 1 455 ? -19.563 -33.511 7.861 1.00 95.75 455 CYS A C 1
ATOM 3573 O O . CYS A 1 455 ? -18.667 -32.822 8.346 1.00 95.75 455 CYS A O 1
ATOM 3575 N N . VAL A 1 456 ? -19.380 -34.281 6.793 1.00 93.94 456 VAL A N 1
ATOM 3576 C CA . VAL A 1 456 ? -18.123 -34.372 6.051 1.00 93.94 456 VAL A CA 1
ATOM 3577 C C . VAL A 1 456 ? -18.257 -33.544 4.783 1.00 93.94 456 VAL A C 1
ATOM 3579 O O . VAL A 1 456 ? -19.117 -33.816 3.943 1.00 93.94 456 VAL A O 1
ATOM 3582 N N . THR A 1 457 ? -17.388 -32.547 4.640 1.00 89.44 457 THR A N 1
ATOM 3583 C CA . THR A 1 457 ? -17.225 -31.761 3.416 1.00 89.44 457 THR A CA 1
ATOM 3584 C C . THR A 1 457 ? -16.071 -32.329 2.592 1.00 89.44 457 THR A C 1
ATOM 3586 O O . THR A 1 457 ? -15.044 -32.742 3.134 1.00 89.44 457 THR A O 1
ATOM 3589 N N . MET A 1 458 ? -16.253 -32.409 1.273 1.00 88.44 458 MET A N 1
ATOM 3590 C CA . MET A 1 458 ? -15.253 -32.988 0.372 1.00 88.44 458 MET A CA 1
ATOM 3591 C C . MET A 1 458 ? -14.246 -31.921 -0.070 1.00 88.44 458 MET A C 1
ATOM 3593 O O . MET A 1 458 ? -14.612 -30.767 -0.289 1.00 88.44 458 MET A O 1
ATOM 3597 N N . GLY A 1 459 ? -12.980 -32.318 -0.219 1.00 85.06 459 GLY A N 1
ATOM 3598 C CA . GLY A 1 459 ? -11.954 -31.514 -0.888 1.00 85.06 459 GLY A CA 1
ATOM 3599 C C . GLY A 1 459 ? -12.079 -31.588 -2.414 1.00 85.06 459 GLY A C 1
ATOM 3600 O O . GLY A 1 459 ? -13.134 -31.911 -2.948 1.00 85.06 459 GLY A O 1
ATOM 3601 N N . HIS A 1 460 ? -10.998 -31.329 -3.150 1.00 85.62 460 HIS A N 1
ATOM 3602 C CA . HIS A 1 460 ? -11.005 -31.269 -4.624 1.00 85.62 460 HIS A CA 1
ATOM 3603 C C . HIS A 1 460 ? -10.966 -32.644 -5.326 1.00 85.62 460 HIS A C 1
ATOM 3605 O O . HIS A 1 460 ? -10.252 -32.821 -6.310 1.00 85.62 460 HIS A O 1
ATOM 3611 N N . SER A 1 461 ? -11.706 -33.640 -4.829 1.00 84.75 461 SER A N 1
ATOM 3612 C CA . SER A 1 461 ? -11.783 -34.950 -5.486 1.00 84.75 461 SER A CA 1
ATOM 3613 C C . SER A 1 461 ? -12.902 -34.974 -6.521 1.00 84.75 461 SER A C 1
ATOM 3615 O O . SER A 1 461 ? -14.062 -34.762 -6.182 1.00 84.75 461 SER A O 1
ATOM 3617 N N . ALA A 1 462 ? -12.583 -35.313 -7.773 1.00 80.62 462 ALA A N 1
ATOM 3618 C CA . ALA A 1 462 ? -13.587 -35.432 -8.834 1.00 80.62 462 ALA A CA 1
ATOM 3619 C C . ALA A 1 462 ? -14.704 -36.438 -8.485 1.00 80.62 462 ALA A C 1
ATOM 3621 O O . ALA A 1 462 ? -15.860 -36.224 -8.833 1.00 80.62 462 ALA A O 1
ATOM 3622 N N . ALA A 1 463 ? -14.376 -37.496 -7.736 1.00 84.56 463 ALA A N 1
ATOM 3623 C CA . ALA A 1 463 ? -15.334 -38.514 -7.301 1.00 84.56 463 ALA A CA 1
ATOM 3624 C C . ALA A 1 463 ? -16.251 -38.065 -6.141 1.00 84.56 463 ALA A C 1
ATOM 3626 O O . ALA A 1 463 ? -17.091 -38.849 -5.694 1.00 84.56 463 ALA A O 1
ATOM 3627 N N . GLY A 1 464 ? -16.085 -36.845 -5.612 1.00 89.62 464 GLY A N 1
ATOM 3628 C CA . GLY A 1 464 ? -16.882 -36.327 -4.499 1.00 89.62 464 GLY A CA 1
ATOM 3629 C C . GLY A 1 464 ? -16.896 -37.279 -3.298 1.00 89.62 464 GLY A C 1
ATOM 3630 O O . GLY A 1 464 ? -15.866 -37.848 -2.921 1.00 89.62 464 GLY A O 1
ATOM 3631 N N . LYS A 1 465 ? -18.079 -37.514 -2.724 1.00 92.50 465 LYS A N 1
ATOM 3632 C CA . LYS A 1 465 ? -18.303 -38.397 -1.566 1.00 92.50 465 LYS A CA 1
ATOM 3633 C C . LYS A 1 465 ? -17.976 -39.872 -1.821 1.00 92.50 465 LYS A C 1
ATOM 3635 O O . LYS A 1 465 ? -17.860 -40.634 -0.862 1.00 92.50 465 LYS A O 1
ATOM 3640 N N . GLN A 1 466 ? -17.841 -40.291 -3.084 1.00 90.50 466 GLN A N 1
ATOM 3641 C CA . GLN A 1 466 ? -17.462 -41.662 -3.449 1.00 90.50 466 GLN A CA 1
ATOM 3642 C C . GLN A 1 466 ? -15.948 -41.889 -3.430 1.00 90.50 466 GLN A C 1
ATOM 3644 O O . GLN A 1 466 ? -15.494 -43.027 -3.553 1.00 90.50 466 GLN A O 1
ATOM 3649 N N . TYR A 1 467 ? -15.146 -40.833 -3.269 1.00 93.31 467 TYR A N 1
ATOM 3650 C CA . TYR A 1 467 ? -13.706 -40.990 -3.152 1.00 93.31 467 TYR A CA 1
ATOM 3651 C C . TYR A 1 467 ? -13.352 -41.904 -1.974 1.00 93.31 467 TYR A C 1
ATOM 3653 O O . TYR A 1 467 ? -13.803 -41.691 -0.846 1.00 93.31 467 TYR A O 1
ATOM 3661 N N . ARG A 1 468 ? -12.510 -42.910 -2.242 1.00 95.06 468 ARG A N 1
ATOM 3662 C CA . ARG A 1 468 ? -12.178 -44.009 -1.322 1.00 95.06 468 ARG A CA 1
ATOM 3663 C C . ARG A 1 468 ? -11.905 -43.537 0.109 1.00 95.06 468 ARG A C 1
ATOM 3665 O O . ARG A 1 468 ? -12.493 -44.077 1.037 1.00 95.06 468 ARG A O 1
ATOM 3672 N N . LEU A 1 469 ? -11.063 -42.513 0.287 1.00 93.81 469 LEU A N 1
ATOM 3673 C CA . LEU A 1 469 ? -10.684 -42.031 1.621 1.00 93.81 469 LEU A CA 1
ATOM 3674 C C . LEU A 1 469 ? -11.848 -41.376 2.379 1.00 93.81 469 LEU A C 1
ATOM 3676 O O . LEU A 1 469 ? -11.945 -41.540 3.591 1.00 93.81 469 LEU A O 1
ATOM 3680 N N . TYR A 1 470 ? -12.749 -40.668 1.693 1.00 94.94 470 TYR A N 1
ATOM 3681 C CA . TYR A 1 470 ? -13.925 -40.067 2.333 1.00 94.94 470 TYR A CA 1
ATOM 3682 C C . TYR A 1 470 ? -14.961 -41.124 2.710 1.00 94.94 470 TYR A C 1
ATOM 3684 O O . TYR A 1 470 ? -15.570 -41.046 3.777 1.00 94.94 470 TYR A O 1
ATOM 3692 N N . HIS A 1 471 ? -15.113 -42.146 1.869 1.00 95.31 471 HIS A N 1
ATOM 3693 C CA . HIS A 1 471 ? -15.971 -43.283 2.169 1.00 95.31 471 HIS A CA 1
ATOM 3694 C C . HIS A 1 471 ? -15.458 -44.083 3.377 1.00 95.31 471 HIS A C 1
ATOM 3696 O O . HIS A 1 471 ? -16.215 -44.326 4.316 1.00 95.31 471 HIS A O 1
ATOM 3702 N N . GLU A 1 472 ? -14.164 -44.422 3.402 1.00 96.50 472 GLU A N 1
ATOM 3703 C CA . GLU A 1 472 ? -13.518 -45.102 4.537 1.00 96.50 472 GLU A CA 1
ATOM 3704 C C . GLU A 1 472 ? -13.614 -44.274 5.828 1.00 96.50 472 GLU A C 1
ATOM 3706 O O . GLU A 1 472 ? -13.874 -44.827 6.897 1.00 96.50 472 GLU A O 1
ATOM 3711 N N . PHE A 1 473 ? -13.480 -42.947 5.734 1.00 96.38 473 PHE A N 1
ATOM 3712 C CA . PHE A 1 473 ? -13.662 -42.045 6.872 1.00 96.38 473 PHE A CA 1
ATOM 3713 C C . PHE A 1 473 ? -15.088 -42.106 7.444 1.00 96.38 473 PHE A C 1
ATOM 3715 O O . PHE A 1 473 ? -15.261 -42.234 8.658 1.00 96.38 473 PHE A O 1
ATOM 3722 N N . GLY A 1 474 ? -16.110 -42.074 6.581 1.00 96.69 474 GLY A N 1
ATOM 3723 C CA . GLY A 1 474 ? -17.510 -42.201 6.998 1.00 96.69 474 GLY A CA 1
ATOM 3724 C C . GLY A 1 474 ? -17.816 -43.546 7.659 1.00 96.69 474 GLY A C 1
ATOM 3725 O O . GLY A 1 474 ? -18.430 -43.583 8.726 1.00 96.69 474 GLY A O 1
ATOM 3726 N N . LEU A 1 475 ? -17.319 -44.643 7.078 1.00 97.56 475 LEU A N 1
ATOM 3727 C CA . LEU A 1 475 ? -17.452 -45.989 7.643 1.00 97.56 475 LEU A CA 1
ATOM 3728 C C . LEU A 1 475 ? -16.793 -46.105 9.021 1.00 97.56 475 LEU A C 1
ATOM 3730 O O . LEU A 1 475 ? -17.426 -46.573 9.966 1.00 97.56 475 LEU A O 1
ATOM 3734 N N . GLY A 1 476 ? -15.548 -45.639 9.160 1.00 97.50 476 GLY A N 1
ATOM 3735 C CA . GLY A 1 476 ? -14.806 -45.733 10.418 1.00 97.50 476 GLY A CA 1
ATOM 3736 C C . GLY A 1 476 ? -15.432 -44.920 11.557 1.00 97.50 476 GLY A C 1
ATOM 3737 O O . GLY A 1 476 ? -15.376 -45.329 12.718 1.00 97.50 476 GLY A O 1
ATOM 3738 N N . LEU A 1 477 ? -16.060 -43.782 11.251 1.00 97.81 477 LEU A N 1
ATOM 3739 C CA . LEU A 1 477 ? -16.828 -43.009 12.232 1.00 97.81 477 LEU A CA 1
ATOM 3740 C C . LEU A 1 477 ? -18.150 -43.695 12.605 1.00 97.81 477 LEU A C 1
ATOM 3742 O O . LEU A 1 477 ? -18.499 -43.734 13.788 1.00 97.81 477 LEU A O 1
ATOM 3746 N N . ALA A 1 478 ? -18.852 -44.285 11.636 1.00 97.69 478 ALA A N 1
ATOM 3747 C CA . ALA A 1 478 ? -20.061 -45.059 11.908 1.00 97.69 478 ALA A CA 1
ATOM 3748 C C . ALA A 1 478 ? -19.769 -46.285 12.783 1.00 97.69 478 ALA A C 1
ATOM 3750 O O . ALA A 1 478 ? -20.482 -46.540 13.749 1.00 97.69 478 ALA A O 1
ATOM 3751 N N . GLU A 1 479 ? -18.665 -46.991 12.546 1.00 97.06 479 GLU A N 1
ATOM 3752 C CA . GLU A 1 479 ? -18.229 -48.095 13.408 1.00 97.06 479 GLU A CA 1
ATOM 3753 C C . GLU A 1 479 ? -17.966 -47.635 14.856 1.00 97.06 479 GLU A C 1
ATOM 3755 O O . GLU A 1 479 ? -18.265 -48.349 15.814 1.00 97.06 479 GLU A O 1
ATOM 3760 N N . LYS A 1 480 ? -17.494 -46.397 15.049 1.00 97.06 480 LYS A N 1
ATOM 3761 C CA . LYS A 1 480 ? -17.308 -45.777 16.375 1.00 97.06 480 LYS A CA 1
ATOM 3762 C C . LYS A 1 480 ? -18.605 -45.253 17.007 1.00 97.06 480 LYS A C 1
ATOM 3764 O O . LYS A 1 480 ? -18.568 -44.786 18.146 1.00 97.06 480 LYS A O 1
ATOM 3769 N N . GLY A 1 481 ? -19.740 -45.354 16.316 1.00 97.00 481 GLY A N 1
ATOM 3770 C CA . GLY A 1 481 ? -21.057 -44.987 16.835 1.00 97.00 481 GLY A CA 1
ATOM 3771 C C . GLY A 1 481 ? -21.532 -43.575 16.482 1.00 97.00 481 GLY A C 1
ATOM 3772 O O . GLY A 1 481 ? -22.421 -43.068 17.164 1.00 97.00 481 GLY A O 1
ATOM 3773 N N . TYR A 1 482 ? -20.957 -42.934 15.460 1.00 98.31 482 TYR A N 1
ATOM 3774 C CA . TYR A 1 482 ? -21.394 -41.621 14.964 1.00 98.31 482 TYR A CA 1
ATOM 3775 C C . TYR A 1 482 ? -22.340 -41.762 13.768 1.00 98.31 482 TYR A C 1
ATOM 3777 O O . TYR A 1 482 ? -22.150 -42.633 12.925 1.00 98.31 482 TYR A O 1
ATOM 3785 N N . VAL A 1 483 ? -23.324 -40.870 13.650 1.00 98.31 483 VAL A N 1
ATOM 3786 C CA . VAL A 1 483 ? -24.065 -40.680 12.394 1.00 98.31 483 VAL A CA 1
ATOM 3787 C C . VAL A 1 483 ? -23.251 -39.749 11.507 1.00 98.31 483 VAL A C 1
ATOM 3789 O O . VAL A 1 483 ? -22.886 -38.657 11.935 1.00 98.31 483 VAL A O 1
ATOM 3792 N N . VAL A 1 484 ? -22.960 -40.150 10.273 1.00 98.12 484 VAL A N 1
ATOM 3793 C CA . VAL A 1 484 ? -22.131 -39.350 9.360 1.00 98.12 484 VAL A CA 1
ATOM 3794 C C . VAL A 1 484 ? -22.931 -38.960 8.133 1.00 98.12 484 VAL A C 1
ATOM 3796 O O . VAL A 1 484 ? -23.557 -39.811 7.515 1.00 98.12 484 VAL A O 1
ATOM 3799 N N . VAL A 1 485 ? -22.877 -37.689 7.752 1.00 97.31 485 VAL A N 1
ATOM 3800 C CA . VAL A 1 485 ? -23.476 -37.158 6.526 1.00 97.31 485 VAL A CA 1
ATOM 3801 C C . VAL A 1 485 ? -22.349 -36.726 5.597 1.00 97.31 485 VAL A C 1
ATOM 3803 O O . VAL A 1 485 ? -21.525 -35.899 5.976 1.00 97.31 485 VAL A O 1
ATOM 3806 N N . ALA A 1 486 ? -22.310 -37.274 4.386 1.00 96.50 486 ALA A N 1
ATOM 3807 C CA . ALA A 1 486 ? -21.358 -36.900 3.344 1.00 96.50 486 ALA A CA 1
ATOM 3808 C C . ALA A 1 486 ? -22.117 -36.461 2.090 1.00 96.50 486 ALA A C 1
ATOM 3810 O O . ALA A 1 486 ? -22.978 -37.196 1.603 1.00 96.50 486 ALA A O 1
ATOM 3811 N N . LEU A 1 487 ? -21.794 -35.281 1.567 1.00 93.31 487 LEU A N 1
ATOM 3812 C CA . LEU A 1 487 ? -22.491 -34.654 0.442 1.00 93.31 487 LEU A CA 1
ATOM 3813 C C . LEU A 1 487 ? -21.517 -34.275 -0.670 1.00 93.31 487 LEU A C 1
ATOM 3815 O O . LEU A 1 487 ? -20.370 -33.923 -0.396 1.00 93.31 487 LEU A O 1
ATOM 3819 N N . ASP A 1 488 ? -21.985 -34.317 -1.915 1.00 90.75 488 ASP A N 1
ATOM 3820 C CA . ASP A 1 488 ? -21.196 -33.828 -3.047 1.00 90.75 488 ASP A CA 1
ATOM 3821 C C . ASP A 1 488 ? -21.218 -32.290 -3.100 1.00 90.75 488 ASP A C 1
ATOM 3823 O O . ASP A 1 488 ? -22.300 -31.682 -3.044 1.00 90.75 488 ASP A O 1
ATOM 3827 N N . PRO A 1 489 ? -20.052 -31.627 -3.215 1.00 88.12 489 PRO A N 1
ATOM 3828 C CA . PRO A 1 489 ? -19.981 -30.219 -3.586 1.00 88.12 489 PRO A CA 1
ATOM 3829 C C . PRO A 1 489 ? -20.473 -29.994 -5.017 1.00 88.12 489 PRO A C 1
ATOM 3831 O O . PRO A 1 489 ? -20.456 -30.906 -5.843 1.00 88.12 489 PRO A O 1
ATOM 3834 N N . LEU A 1 490 ? -20.868 -28.761 -5.337 1.00 86.50 490 LEU A N 1
ATOM 3835 C CA . LEU A 1 490 ? -21.116 -28.371 -6.728 1.00 86.50 490 LEU A CA 1
ATOM 3836 C C . LEU A 1 490 ? -19.876 -28.658 -7.592 1.00 86.50 490 LEU A C 1
ATOM 3838 O O . LEU A 1 490 ? -18.754 -28.344 -7.193 1.00 86.50 490 LEU A O 1
ATOM 3842 N N . GLY A 1 491 ? -20.083 -29.248 -8.771 1.00 83.94 491 GLY A N 1
ATOM 3843 C CA . GLY A 1 491 ? -19.013 -29.577 -9.714 1.00 83.94 491 GLY A CA 1
ATOM 3844 C C . GLY A 1 491 ? -18.305 -30.915 -9.467 1.00 83.94 491 GLY A C 1
ATOM 3845 O O . GLY A 1 491 ? -17.438 -31.275 -10.261 1.00 83.94 491 GLY A O 1
ATOM 3846 N N . GLN A 1 492 ? -18.665 -31.675 -8.428 1.00 86.88 492 GLN A N 1
ATOM 3847 C CA . GLN A 1 492 ? -18.032 -32.959 -8.091 1.00 86.88 492 GLN A CA 1
ATOM 3848 C C . GLN A 1 492 ? -19.046 -34.096 -7.953 1.00 86.88 492 GLN A C 1
ATOM 3850 O O . GLN A 1 492 ? -20.207 -33.863 -7.612 1.00 86.88 492 GLN A O 1
ATOM 3855 N N . GLY A 1 493 ? -18.582 -35.335 -8.136 1.00 88.44 493 GLY A N 1
ATOM 3856 C CA . GLY A 1 493 ? -19.394 -36.535 -7.959 1.00 88.44 493 GLY A CA 1
ATOM 3857 C C . GLY A 1 493 ? -20.663 -36.495 -8.810 1.00 88.44 493 GLY A C 1
ATOM 3858 O O . GLY A 1 493 ? -20.622 -36.243 -10.010 1.00 88.44 493 GLY A O 1
ATOM 3859 N N . GLU A 1 494 ? -21.809 -36.704 -8.172 1.00 88.06 494 GLU A N 1
ATOM 3860 C CA . GLU A 1 494 ? -23.121 -36.665 -8.829 1.00 88.06 494 GLU A CA 1
ATOM 3861 C C . GLU A 1 494 ? -23.612 -35.230 -9.108 1.00 88.06 494 GLU A C 1
ATOM 3863 O O . GLU A 1 494 ? -24.674 -35.044 -9.689 1.00 88.06 494 GLU A O 1
ATOM 3868 N N . ARG A 1 495 ? -22.854 -34.199 -8.707 1.00 86.25 495 ARG A N 1
ATOM 3869 C CA . ARG A 1 495 ? -23.160 -32.779 -8.957 1.00 86.25 495 ARG A CA 1
ATOM 3870 C C . ARG A 1 495 ? -22.204 -32.127 -9.958 1.00 86.25 495 ARG A C 1
ATOM 3872 O O . ARG A 1 495 ? -22.123 -30.897 -10.015 1.00 86.25 495 ARG A O 1
ATOM 3879 N N . THR A 1 496 ? -21.452 -32.920 -10.716 1.00 78.56 496 THR A N 1
ATOM 3880 C CA . THR A 1 496 ? -20.672 -32.432 -11.858 1.00 78.56 496 THR A CA 1
ATOM 3881 C C . THR A 1 496 ? -21.607 -32.074 -13.015 1.00 78.56 496 THR A C 1
ATOM 3883 O O . THR A 1 496 ? -22.540 -32.814 -13.315 1.00 78.56 496 THR A O 1
ATOM 3886 N N . TYR A 1 497 ? -21.360 -30.930 -13.658 1.00 64.19 497 TYR A N 1
ATOM 3887 C CA . TYR A 1 497 ? -22.103 -30.501 -14.843 1.00 64.19 497 TYR A CA 1
ATOM 3888 C C . TYR A 1 497 ? -21.655 -31.308 -16.062 1.00 64.19 497 TYR A C 1
ATOM 3890 O O . TYR A 1 497 ? -20.464 -31.355 -16.377 1.00 64.19 497 TYR A O 1
ATOM 3898 N N . TRP A 1 498 ? -22.612 -31.916 -16.759 1.00 56.84 498 TRP A N 1
ATOM 3899 C CA . TRP A 1 498 ? -22.372 -32.619 -18.016 1.00 56.84 498 TRP A CA 1
ATOM 3900 C C . TRP A 1 498 ? -22.843 -31.744 -19.176 1.00 56.84 498 TRP A C 1
ATOM 3902 O O . TRP A 1 498 ? -24.007 -31.356 -19.212 1.00 56.84 498 TRP A O 1
ATOM 3912 N N . ASN A 1 499 ? -21.963 -31.464 -20.142 1.00 45.34 499 ASN A N 1
ATOM 3913 C CA . ASN A 1 499 ? -22.380 -30.817 -21.393 1.00 45.34 499 ASN A CA 1
ATOM 3914 C C . ASN A 1 499 ? -23.271 -31.750 -22.240 1.00 45.34 499 ASN A C 1
ATOM 3916 O O . ASN A 1 499 ? -24.138 -31.268 -22.961 1.00 45.34 499 ASN A O 1
ATOM 3920 N N . GLU A 1 500 ? -23.087 -33.071 -22.119 1.00 52.47 500 GLU A N 1
ATOM 3921 C CA . GLU A 1 500 ? -23.907 -34.118 -22.744 1.00 52.47 500 GLU A CA 1
ATOM 3922 C C . GLU A 1 500 ? -24.065 -35.286 -21.746 1.00 52.47 500 GLU A C 1
ATOM 3924 O O . GLU A 1 500 ? -23.102 -36.023 -21.514 1.00 52.47 500 GLU A O 1
ATOM 3929 N N . PRO A 1 501 ? -25.220 -35.444 -21.075 1.00 53.25 501 PRO A N 1
ATOM 3930 C CA . PRO A 1 501 ? -25.401 -36.502 -20.084 1.00 53.25 501 PRO A CA 1
ATOM 3931 C C . PRO A 1 501 ? -25.567 -37.888 -20.747 1.00 53.25 501 PRO A C 1
ATOM 3933 O O . PRO A 1 501 ? -26.225 -37.993 -21.784 1.00 53.25 501 PRO A O 1
ATOM 3936 N N . PRO A 1 502 ? -25.035 -38.971 -20.147 1.00 56.12 502 PRO A N 1
ATOM 3937 C CA . PRO A 1 502 ? -25.326 -40.348 -20.560 1.00 56.12 502 PRO A CA 1
ATOM 3938 C C . PRO A 1 502 ? -26.837 -40.655 -20.589 1.00 56.12 502 PRO A C 1
ATOM 3940 O O . PRO A 1 502 ? -27.553 -40.283 -19.658 1.00 56.12 502 PRO A O 1
ATOM 3943 N N . GLU A 1 503 ? -27.316 -41.396 -21.603 1.00 55.97 503 GLU A N 1
ATOM 3944 C CA . GLU A 1 503 ? -28.739 -41.788 -21.775 1.00 55.97 503 GLU A CA 1
ATOM 3945 C C . GLU A 1 503 ? -29.354 -42.435 -20.516 1.00 55.97 503 GLU A C 1
ATOM 3947 O O . GLU A 1 503 ? -30.545 -42.290 -20.239 1.00 55.97 503 GLU A O 1
ATOM 3952 N N . GLU A 1 504 ? -28.524 -43.115 -19.726 1.00 51.50 504 GLU A N 1
ATOM 3953 C CA . GLU A 1 504 ? -28.889 -43.853 -18.515 1.00 51.50 504 GLU A CA 1
ATOM 3954 C C . GLU A 1 504 ? -29.312 -42.956 -17.336 1.00 51.50 504 GLU A C 1
ATOM 3956 O O . GLU A 1 504 ? -29.991 -43.435 -16.427 1.00 51.50 504 GLU A O 1
ATOM 3961 N N . LEU A 1 505 ? -28.955 -41.662 -17.336 1.00 49.53 505 LEU A N 1
ATOM 3962 C CA . LEU A 1 505 ? -29.307 -40.731 -16.251 1.00 49.53 505 LEU A CA 1
ATOM 3963 C C . LEU A 1 505 ? -30.731 -40.161 -16.366 1.00 49.53 505 LEU A C 1
ATOM 3965 O O . LEU A 1 505 ? -31.265 -39.674 -15.369 1.00 49.53 505 LEU A O 1
ATOM 3969 N N . GLY A 1 506 ? -31.380 -40.294 -17.530 1.00 48.47 506 GLY A N 1
ATOM 3970 C CA . GLY A 1 506 ? -32.772 -39.898 -17.764 1.00 48.47 506 GLY A CA 1
ATOM 3971 C C . GLY A 1 506 ? -33.085 -38.413 -17.502 1.00 48.47 506 GLY A C 1
ATOM 3972 O O . GLY A 1 506 ? -32.367 -37.679 -16.834 1.00 48.47 506 GLY A O 1
ATOM 3973 N N . ALA A 1 507 ? -34.234 -37.940 -17.988 1.00 44.66 507 ALA A N 1
ATOM 3974 C CA . ALA A 1 507 ? -34.670 -36.541 -17.851 1.00 44.66 507 ALA A CA 1
ATOM 3975 C C . ALA A 1 507 ? -35.011 -36.093 -16.402 1.00 44.66 507 ALA A C 1
ATOM 3977 O O . ALA A 1 507 ? -35.725 -35.110 -16.219 1.00 44.66 507 ALA A O 1
ATOM 3978 N N . LYS A 1 508 ? -34.587 -36.831 -15.365 1.00 40.03 508 LYS A N 1
ATOM 3979 C CA . LYS A 1 508 ? -34.986 -36.613 -13.962 1.00 40.03 508 LYS A CA 1
ATOM 3980 C C . LYS A 1 508 ? -33.844 -36.637 -12.929 1.00 40.03 508 LYS A C 1
ATOM 3982 O O . LYS A 1 508 ? -34.143 -36.630 -11.739 1.00 40.03 508 LYS A O 1
ATOM 3987 N N . GLY A 1 509 ? -32.571 -36.605 -13.330 1.00 38.19 509 GLY A N 1
ATOM 3988 C CA . GLY A 1 509 ? -31.438 -36.441 -12.403 1.00 38.19 509 GLY A CA 1
ATOM 3989 C C . GLY A 1 509 ? -30.466 -35.357 -12.878 1.00 38.19 509 GLY A C 1
ATOM 3990 O O . GLY A 1 509 ? -29.753 -35.576 -13.848 1.00 38.19 509 GLY A O 1
ATOM 3991 N N . GLY A 1 510 ? -30.472 -34.180 -12.238 1.00 38.88 510 GLY A N 1
ATOM 3992 C CA . GLY A 1 510 ? -29.585 -33.040 -12.562 1.00 38.88 510 GLY A CA 1
ATOM 3993 C C . GLY A 1 510 ? -28.117 -33.220 -12.110 1.00 38.88 510 GLY A C 1
ATOM 3994 O O . GLY A 1 510 ? -27.810 -34.264 -11.538 1.00 38.88 510 GLY A O 1
ATOM 3995 N N . PRO A 1 511 ? -27.213 -32.222 -12.297 1.00 41.12 511 PRO A N 1
ATOM 3996 C CA . PRO A 1 511 ? -27.442 -30.855 -12.766 1.00 41.12 511 PRO A CA 1
ATOM 3997 C C . PRO A 1 511 ? -27.083 -30.691 -14.253 1.00 41.12 511 PRO A C 1
ATOM 3999 O O . PRO A 1 511 ? -25.917 -30.663 -14.649 1.00 41.12 511 PRO A O 1
ATOM 4002 N N . VAL A 1 512 ? -28.123 -30.550 -15.068 1.00 43.22 512 VAL A N 1
ATOM 4003 C CA . VAL A 1 512 ? -28.053 -29.881 -16.371 1.00 43.22 512 VAL A CA 1
ATOM 4004 C C . VAL A 1 512 ? -28.240 -28.393 -16.069 1.00 43.22 512 VAL A C 1
ATOM 4006 O O . VAL A 1 512 ? -29.114 -28.059 -15.266 1.00 43.22 512 VAL A O 1
ATOM 4009 N N . GLY A 1 513 ? -27.380 -27.534 -16.618 1.00 38.19 513 GLY A N 1
ATOM 4010 C CA . GLY A 1 513 ? -27.597 -26.083 -16.579 1.00 38.19 513 GLY A CA 1
ATOM 4011 C C . GLY A 1 513 ? -28.861 -25.676 -17.323 1.00 38.19 513 GLY A C 1
ATOM 4012 O O . GLY A 1 513 ? -29.242 -26.410 -18.266 1.00 38.19 513 GLY A O 1
#

pLDDT: mean 83.93, std 16.02, range [27.91, 98.69]

Radius of gyration: 34.44 Å; chains: 1; bounding box: 79×112×81 Å

Foldseek 3Di:
DDDDDDDDPPPPPPPPDPPPFDFQFPCFFQPDDDPVGGPQKDWDAAVVFPWDWDQDACDGPDDGTWIKTAGAWFHPDWTKMKGCPVLPFWFDAQWKKKKKWWKFWAQQAFWWWKWKWWFAAADPPGDGGDGPGTDIFFTDGHGDGTDMTMDMDHHHRFTTGMMIMTTGGTHTMMIIGRIGMGHHGDDRFWAKDKFFPVQFDDKFQWDWDADPNAIKTKRDPPDQKIKTKHFAATAFAWWKKKWKWFAAQFFWKKKFKDWLNHTLDIDIRHDDNPDDRDRRDIDIDIRGGDGHHGQTMIMMMMGGGRPDITITGIIIIRGRGGHDDDDDDCVSRPDPPPDDDDDDPVSVVVVVCPVVVVVCVVVVVVVVVVVVVVVPDDDPVSVVVVVVVVVVCVCVVVNDDLVPLPDFQPKDFPDWDDDPFWIWTWIWTASDVVRIKTKTKTAGPVDDPPWAEEEDADDPDQQFCPPPVNVVVCVVVSSVGYIYMGIGDQCHRQNNEDPDDDPVCDPPRDDHD

Sequence (513 aa):
MLLSLILIAACVAADAQVVEPQNLAPNPSFEHGDRYGPSSWETRPAPGSISEFEWVEGIARTGRRSLLIHSEEEYSISDRWRGGYDRSINLQPGTEATLSAWVKTQDATGQAHLQLYIIGPVPRGEREGEILCQQTGGSVSGTSDWTRISLTVTVPERSCYVMPYVGLRGAGMAWFDDVELIGTPATPMPAETTYEPRHFEELEGYEMVMRSNRYVLQAPPGLAHATASVPFYDATARWDVTFRYLDEPDGASTFRVLVNGNEIGSVVADAVEGGPNDPDEVREVTFADVDIQQYSTITIVGEQNEGEYARIVALQFRPVGTFQGEELSPERLSPPPNLRIYQSPFQRNEASLMLIRQYWQREGQDFAAVSREIEKLQTPEELRAYQERVRARLPEIFGRWTGESGSPLNPQKVGAIELDYCTIEKIIIESEPGLYVPIHVYIPKNKPLPAPGVCVTMGHSAAGKQYRLYHEFGLGLAEKGYVVVALDPLGQGERTYWNEPPEELGAKGGPVG